Protein AF-A0A821AAL9-F1 (afdb_monomer_lite)

Radius of gyration: 59.86 Å; chains: 1; bounding box: 122×67×213 Å

Foldseek 3Di:
DVPDFVVNLVVVLVVLCVVLVVVLVVLVVVLVVVVVVLVVVVVVCVVVLVVVLVVCVVDPPDDPVVSVVVSVVVVVVVVVVSVVVVVVSVVVSVVSVVVSVVVSVVVVVVSVVVLVVVLVVVVVVLLVVLVVVVVVLVVVLVVVLVVLLVVVLVVLLVLVVVLLVLLVVLLVCAPPNLALVNLVVSLVVSVVSLVVLVVSLVVSLVVLVVSLVVSLVVSVVVVVVSVVVCVVSPSDDPVVVVVCCVPRPVVVSVVSSCCSCVVRSVLSVVLSVVLSVVSNVLSVLVSLQRNVVNVLSVVLVVVLVVLVVVLVVVLVVLVVVLVVVLVVLVVVLVVLVVCLVVDDDPVSNVVSVVVSVVSVVVNVVSVVVSVVVNVVSLVCSLVSLLVSLVVSVVVLCVSQVKDFADPPDPDDDDDDPDRIDHDLVVNVVSSVVSVVVVPPPPPPDPDDDDDDDDDDDDDDDDDDDDDDDDDDDDDDDDDPPPPPPDDDDDPPPVPPDPPNQPPRPSSVSSDDPPCSSVVSSVSSSRVNVVVSVVVSVVSSVVSVVSD

Secondary structure (DSSP, 8-state):
-TT--HHHHHHHHHHHHHHHHHHHHHHHHHHHHHHHHHHHHHHHHHHHHHHHHHHHHHH-SS-HHHHHHHHHHHHHHHHHHHHHHHHHHHHHHHHHHHHHHHHHHHHHHHHHHHHHHHHHHHHHHHHHHHHHHHHHHHHHHHHHHHHHHHHHHHHHHHHHHHHHHHHHGGGG--TTT--HHHHHHHHHHHHHHHHHHHHHHHHHHHHHHHHHHHHHHHHHHHHHHHHHHHHHTTSS-HHHHHHHHHHHTHHHHHHHHHHHIIIIIIHHHHHHHHHHHHHHHHHHHHHHHHHHHHHHHHHHHHHHHHHHHHHHHHHHHHHHHHHHHHHHHHHHHHHHHHHHHT-SSHHHHHHHHHHHHHHHHHHHHHHHHHHHHHHHHHHHHHHHHHHHHHHHHHHHHHHTTEEEPPTT--------S-SEEE-HHHHHHHHHHHHHHHT----S---S-------------------------------------S-SSSS--S---S-TTTTSTTGGGG---TTHHHHHHHHHHHHHHHHHHHHHHHHHHHHHTT-

Structure (mmCIF, N/CA/C/O backbone):
data_AF-A0A821AAL9-F1
#
_entry.id   AF-A0A821AAL9-F1
#
loop_
_atom_site.group_PDB
_atom_site.id
_atom_site.type_symbol
_atom_site.label_atom_id
_atom_site.label_alt_id
_atom_site.label_comp_id
_atom_site.label_asym_id
_atom_site.label_entity_id
_atom_site.label_seq_id
_atom_site.pdbx_PDB_ins_code
_atom_site.Cartn_x
_atom_site.Cartn_y
_atom_site.Cartn_z
_atom_site.occupancy
_atom_site.B_iso_or_equiv
_atom_site.auth_seq_id
_atom_site.auth_comp_id
_atom_site.auth_asym_id
_atom_site.auth_atom_id
_atom_site.pdbx_PDB_model_num
ATOM 1 N N . ILE A 1 1 ? 17.901 -11.020 -43.327 1.00 50.19 1 ILE A N 1
ATOM 2 C CA . ILE A 1 1 ? 18.062 -9.810 -42.476 1.00 50.19 1 ILE A CA 1
ATOM 3 C C . ILE A 1 1 ? 18.862 -10.138 -41.216 1.00 50.19 1 ILE A C 1
ATOM 5 O O . ILE A 1 1 ? 19.851 -9.465 -40.975 1.00 50.19 1 ILE A O 1
ATOM 9 N N . THR A 1 2 ? 18.520 -11.200 -40.477 1.00 44.53 2 THR A N 1
ATOM 10 C CA . THR A 1 2 ? 19.221 -11.628 -39.246 1.00 44.53 2 THR A CA 1
ATOM 11 C C . THR A 1 2 ? 20.621 -12.228 -39.446 1.00 44.53 2 THR A C 1
ATOM 13 O O . THR A 1 2 ? 21.345 -12.384 -38.472 1.00 44.53 2 THR A O 1
ATOM 16 N N . SER A 1 3 ? 21.013 -12.563 -40.680 1.00 54.34 3 SER A N 1
ATOM 17 C CA . SER A 1 3 ? 22.351 -13.073 -41.023 1.00 54.34 3 SER A CA 1
ATOM 18 C C . SER A 1 3 ? 23.324 -12.003 -41.530 1.00 54.34 3 SER A C 1
ATOM 20 O O . SER A 1 3 ? 24.510 -12.291 -41.680 1.00 54.34 3 SER A O 1
ATOM 22 N N . LEU A 1 4 ? 22.842 -10.788 -41.828 1.00 61.31 4 LEU A N 1
ATOM 23 C CA . LEU A 1 4 ? 23.730 -9.677 -42.166 1.00 61.31 4 LEU A CA 1
ATOM 24 C C . LEU A 1 4 ? 24.331 -9.125 -40.875 1.00 61.31 4 LEU A C 1
ATOM 26 O O . LEU A 1 4 ? 23.632 -8.945 -39.884 1.00 61.31 4 LEU A O 1
ATOM 30 N N . THR A 1 5 ? 25.628 -8.850 -40.908 1.00 69.19 5 THR A N 1
ATOM 31 C CA . THR A 1 5 ? 26.376 -8.179 -39.835 1.00 69.19 5 THR A CA 1
ATOM 32 C C . THR A 1 5 ? 26.999 -6.910 -40.395 1.00 69.19 5 THR A C 1
ATOM 34 O O . THR A 1 5 ? 27.116 -6.773 -41.615 1.00 69.19 5 THR A O 1
ATOM 37 N N . ILE A 1 6 ? 27.461 -5.986 -39.554 1.00 73.56 6 ILE A N 1
ATOM 38 C CA . ILE A 1 6 ? 28.155 -4.796 -40.071 1.00 73.56 6 ILE A CA 1
ATOM 39 C C . ILE A 1 6 ? 29.382 -5.166 -40.925 1.00 73.56 6 ILE A C 1
ATOM 41 O O . ILE A 1 6 ? 29.625 -4.545 -41.953 1.00 73.56 6 ILE A O 1
ATOM 45 N N . LYS A 1 7 ? 30.036 -6.293 -40.609 1.00 76.38 7 LYS A N 1
ATOM 46 C CA . LYS A 1 7 ? 31.122 -6.887 -41.406 1.00 76.38 7 LYS A CA 1
ATOM 47 C C . LYS A 1 7 ? 30.713 -7.240 -42.837 1.00 76.38 7 LYS A C 1
ATOM 49 O O . LYS A 1 7 ? 31.542 -7.213 -43.738 1.00 76.38 7 LYS A O 1
ATOM 54 N N . SER A 1 8 ? 29.440 -7.568 -43.072 1.00 78.94 8 SER A N 1
ATOM 55 C CA . SER A 1 8 ? 28.931 -7.804 -44.429 1.00 78.94 8 SER A CA 1
ATOM 56 C C . SER A 1 8 ? 28.832 -6.513 -45.247 1.00 78.94 8 SER A C 1
ATOM 58 O O . SER A 1 8 ? 29.090 -6.542 -46.448 1.00 78.94 8 SER A O 1
ATOM 60 N N . PHE A 1 9 ? 28.549 -5.377 -44.599 1.00 80.62 9 PHE A N 1
ATOM 61 C CA . PHE A 1 9 ? 28.600 -4.062 -45.240 1.00 80.62 9 PHE A CA 1
ATOM 62 C C . PHE A 1 9 ? 30.043 -3.608 -45.457 1.00 80.62 9 PHE A C 1
ATOM 64 O O . PHE A 1 9 ? 30.357 -3.157 -46.549 1.00 80.62 9 PHE A O 1
ATOM 71 N N . GLU A 1 10 ? 30.940 -3.803 -44.485 1.00 81.12 10 GLU A N 1
ATOM 72 C CA . GLU A 1 10 ? 32.380 -3.541 -44.656 1.00 81.12 10 GLU A CA 1
ATOM 73 C C . GLU A 1 10 ? 32.969 -4.350 -45.818 1.00 81.12 10 GLU A C 1
ATOM 75 O O . GLU A 1 10 ? 33.710 -3.824 -46.645 1.00 81.12 10 GLU A O 1
ATOM 80 N N . TYR A 1 11 ? 32.587 -5.624 -45.938 1.00 85.31 11 TYR A N 1
ATOM 81 C CA . TYR A 1 11 ? 32.958 -6.448 -47.082 1.00 85.31 11 TYR A CA 1
ATOM 82 C C . TYR A 1 11 ? 32.397 -5.889 -48.396 1.00 85.31 11 TYR A C 1
ATOM 84 O O . TYR A 1 11 ? 33.129 -5.817 -49.378 1.00 85.31 11 TYR A O 1
ATOM 92 N N . ALA A 1 12 ? 31.135 -5.450 -48.422 1.00 82.88 12 ALA A N 1
ATOM 93 C CA . ALA A 1 12 ? 30.536 -4.833 -49.605 1.00 82.88 12 ALA A CA 1
ATOM 94 C C . ALA A 1 12 ? 31.221 -3.510 -49.997 1.00 82.88 12 ALA A C 1
ATOM 96 O O . ALA A 1 12 ? 31.425 -3.278 -51.186 1.00 82.88 12 ALA A O 1
ATOM 97 N N . PHE A 1 13 ? 31.629 -2.683 -49.027 1.00 84.31 13 PHE A N 1
ATOM 98 C CA . PHE A 1 13 ? 32.439 -1.484 -49.269 1.00 84.31 13 PHE A CA 1
ATOM 99 C C . PHE A 1 13 ? 33.790 -1.845 -49.891 1.00 84.31 13 PHE A C 1
ATOM 101 O O . PHE A 1 13 ? 34.136 -1.311 -50.939 1.00 84.31 13 PHE A O 1
ATOM 108 N N . ASN A 1 14 ? 34.499 -2.826 -49.327 1.00 85.06 14 ASN A N 1
ATOM 109 C CA . ASN A 1 14 ? 35.778 -3.283 -49.875 1.00 85.06 14 ASN A CA 1
ATOM 110 C C . ASN A 1 14 ? 35.637 -3.853 -51.298 1.00 85.06 14 ASN A C 1
ATOM 112 O O . ASN A 1 14 ? 36.495 -3.621 -52.146 1.00 85.06 14 ASN A O 1
ATOM 116 N N . GLN A 1 15 ? 34.555 -4.584 -51.580 1.00 85.94 15 GLN A N 1
ATOM 117 C CA . GLN A 1 15 ? 34.260 -5.095 -52.923 1.00 85.94 15 GLN A CA 1
ATOM 118 C C . GLN A 1 15 ? 33.932 -3.971 -53.909 1.00 85.94 15 GLN A C 1
ATOM 120 O O . GLN A 1 15 ? 34.361 -4.011 -55.061 1.00 85.94 15 GLN A O 1
ATOM 125 N N . LEU A 1 16 ? 33.193 -2.952 -53.464 1.00 85.12 16 LEU A N 1
ATOM 126 C CA . LEU A 1 16 ? 32.890 -1.780 -54.276 1.00 85.12 16 LEU A CA 1
ATOM 127 C C . LEU A 1 16 ? 34.172 -1.011 -54.626 1.00 85.12 16 LEU A C 1
ATOM 129 O O . LEU A 1 16 ? 34.374 -0.672 -55.790 1.00 85.12 16 LEU A O 1
ATOM 133 N N . ASP A 1 17 ? 35.060 -0.800 -53.656 1.00 83.25 17 ASP A N 1
ATOM 134 C CA . ASP A 1 17 ? 36.345 -0.132 -53.879 1.00 83.25 17 ASP A CA 1
ATOM 135 C C . ASP A 1 17 ? 37.236 -0.933 -54.844 1.00 83.25 17 ASP A C 1
ATOM 137 O O . ASP A 1 17 ? 37.815 -0.363 -55.772 1.00 83.25 17 ASP A O 1
ATOM 141 N N . GLN A 1 18 ? 37.274 -2.264 -54.709 1.00 85.44 18 GLN A N 1
ATOM 142 C CA . GLN A 1 18 ? 37.971 -3.151 -55.651 1.00 85.44 18 GLN A CA 1
ATOM 143 C C . GLN A 1 18 ? 37.381 -3.109 -57.066 1.00 85.44 18 GLN A C 1
ATOM 145 O O . GLN A 1 18 ? 38.123 -3.224 -58.038 1.00 85.44 18 GLN A O 1
ATOM 150 N N . TYR A 1 19 ? 36.066 -2.937 -57.205 1.00 84.12 19 TYR A N 1
ATOM 151 C CA . TYR A 1 19 ? 35.402 -2.843 -58.506 1.00 84.12 19 TYR A CA 1
ATOM 152 C C . TYR A 1 19 ? 35.620 -1.484 -59.189 1.00 84.12 19 TYR A C 1
ATOM 154 O O . TYR A 1 19 ? 35.725 -1.408 -60.414 1.00 84.12 19 TYR A O 1
ATOM 162 N N . LEU A 1 20 ? 35.684 -0.399 -58.413 1.00 82.31 20 LEU A N 1
ATOM 163 C CA . LEU A 1 20 ? 35.779 0.966 -58.938 1.00 82.31 20 LEU A CA 1
ATOM 164 C C . LEU A 1 20 ? 37.230 1.414 -59.179 1.00 82.31 20 LEU A C 1
ATOM 166 O O . LEU A 1 20 ? 37.481 2.162 -60.126 1.00 82.31 20 LEU A O 1
ATOM 170 N N . SER A 1 21 ? 38.192 0.913 -58.396 1.00 83.94 21 SER A N 1
ATOM 171 C CA . SER A 1 21 ? 39.615 1.262 -58.515 1.00 83.94 21 SER A CA 1
ATOM 172 C C . SER A 1 21 ? 40.219 1.010 -59.913 1.00 83.94 21 SER A C 1
ATOM 174 O O . SER A 1 21 ? 40.842 1.935 -60.439 1.00 83.94 21 SER A O 1
ATOM 176 N N . PRO A 1 22 ? 39.989 -0.137 -60.589 1.00 87.31 22 PRO A N 1
ATOM 177 C CA . PRO A 1 22 ? 40.561 -0.399 -61.912 1.00 87.31 22 PRO A CA 1
ATOM 178 C C . PRO A 1 22 ? 40.129 0.608 -62.978 1.00 87.31 22 PRO A C 1
ATOM 180 O O . PRO A 1 22 ? 40.895 0.930 -63.881 1.00 87.31 22 PRO A O 1
ATOM 183 N N . ARG A 1 23 ? 38.903 1.131 -62.889 1.00 86.12 23 ARG A N 1
ATOM 184 C CA . ARG A 1 23 ? 38.386 2.084 -63.875 1.00 86.12 23 ARG A CA 1
ATOM 185 C C . ARG A 1 23 ? 39.010 3.467 -63.718 1.00 86.12 23 ARG A C 1
ATOM 187 O O . ARG A 1 23 ? 39.248 4.127 -64.723 1.00 86.12 23 ARG A O 1
ATOM 194 N N . LEU A 1 24 ? 39.292 3.894 -62.487 1.0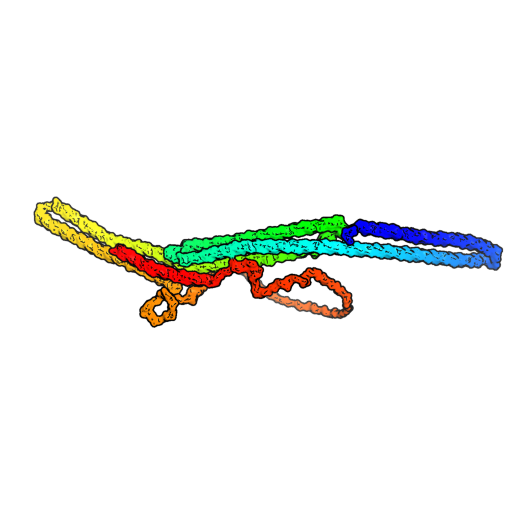0 87.19 24 LEU A N 1
ATOM 195 C CA . LEU A 1 24 ? 40.062 5.117 -62.250 1.00 87.19 24 LEU A CA 1
ATOM 196 C C . LEU A 1 24 ? 41.465 4.997 -62.852 1.00 87.19 24 LEU A C 1
ATOM 198 O O . LEU A 1 24 ? 41.891 5.907 -63.558 1.00 87.19 24 LEU A O 1
ATOM 202 N N . SER A 1 25 ? 42.130 3.855 -62.653 1.00 88.25 25 SER A N 1
ATOM 203 C CA . SER A 1 25 ? 43.429 3.579 -63.276 1.00 88.25 25 SER A CA 1
ATOM 204 C C . SER A 1 25 ? 43.345 3.589 -64.805 1.00 88.25 25 SER A C 1
ATOM 206 O O . SER A 1 25 ? 44.165 4.230 -65.446 1.00 88.25 25 SER A O 1
ATOM 208 N N . GLN A 1 26 ? 42.306 2.991 -65.398 1.00 90.25 26 GLN A N 1
ATOM 209 C CA . GLN A 1 26 ? 42.090 3.032 -66.852 1.00 90.25 26 GLN A CA 1
ATOM 210 C C . GLN A 1 26 ? 41.871 4.451 -67.392 1.00 90.25 26 GLN A C 1
ATOM 212 O O . GLN A 1 26 ? 42.361 4.774 -68.470 1.00 90.25 26 GLN A O 1
ATOM 217 N N . ILE A 1 27 ? 41.137 5.305 -66.668 1.00 89.75 27 ILE A N 1
ATOM 218 C CA . ILE A 1 27 ? 40.953 6.712 -67.057 1.00 89.75 27 ILE A CA 1
ATOM 219 C C . ILE A 1 27 ? 42.302 7.437 -67.030 1.00 89.75 27 ILE A C 1
ATOM 221 O O . ILE A 1 27 ? 42.622 8.141 -67.981 1.00 89.75 27 ILE A O 1
ATOM 225 N N . GLN A 1 28 ? 43.108 7.227 -65.986 1.00 90.31 28 GLN A N 1
ATOM 226 C CA . GLN A 1 28 ? 44.441 7.824 -65.871 1.00 90.31 28 GLN A CA 1
ATOM 227 C C . GLN A 1 28 ? 45.388 7.346 -66.978 1.00 90.31 28 GLN A C 1
ATOM 229 O O . GLN A 1 28 ? 46.036 8.168 -67.618 1.00 90.31 28 GLN A O 1
ATOM 234 N N . GLU A 1 29 ? 45.427 6.041 -67.255 1.00 93.25 29 GLU A N 1
ATOM 235 C CA . GLU A 1 29 ? 46.221 5.463 -68.347 1.00 93.25 29 GLU A CA 1
ATOM 236 C C . GLU A 1 29 ? 45.804 6.025 -69.712 1.00 93.25 29 GLU A C 1
ATOM 238 O O . GLU A 1 29 ? 46.652 6.370 -70.535 1.00 93.25 29 GLU A O 1
ATOM 243 N N . TYR A 1 30 ? 44.498 6.164 -69.951 1.00 92.38 30 TYR A N 1
ATOM 244 C CA . TYR A 1 30 ? 43.975 6.731 -71.190 1.00 92.38 30 TYR A CA 1
ATOM 245 C C . TYR A 1 30 ? 44.331 8.216 -71.347 1.00 92.38 30 TYR A C 1
ATOM 247 O O . TYR A 1 30 ? 44.759 8.631 -72.425 1.00 92.38 30 TYR A O 1
ATOM 255 N N . CYS A 1 31 ? 44.208 9.014 -70.282 1.00 91.88 31 CYS A N 1
ATOM 256 C CA . CYS A 1 31 ? 44.614 10.421 -70.285 1.00 91.88 31 CYS A CA 1
ATOM 257 C C . CYS A 1 31 ? 46.122 10.574 -70.531 1.00 91.88 31 CYS A C 1
ATOM 259 O O . CYS A 1 31 ? 46.518 11.385 -71.368 1.00 91.88 31 CYS A O 1
ATOM 261 N N . GLN A 1 32 ? 46.948 9.739 -69.892 1.00 92.25 32 GLN A N 1
ATOM 262 C CA . GLN A 1 32 ? 48.394 9.725 -70.116 1.00 92.25 32 GLN A CA 1
ATOM 263 C C . GLN A 1 32 ? 48.733 9.376 -71.569 1.00 92.25 32 GLN A C 1
ATOM 265 O O . GLN A 1 32 ? 49.533 10.060 -72.200 1.00 92.25 32 GLN A O 1
ATOM 270 N N . SER A 1 33 ? 48.068 8.368 -72.142 1.00 94.06 33 SER A N 1
ATOM 271 C CA . SER A 1 33 ? 48.270 7.992 -73.543 1.00 94.06 33 SER A CA 1
ATOM 272 C C . SER A 1 33 ? 47.914 9.122 -74.516 1.00 94.06 33 SER A C 1
ATOM 274 O O . SER A 1 33 ? 48.565 9.244 -75.552 1.00 94.06 33 SER A O 1
ATOM 276 N N . ILE A 1 34 ? 46.896 9.938 -74.221 1.00 92.88 34 ILE A N 1
ATOM 277 C CA . ILE A 1 34 ? 46.550 11.112 -75.038 1.00 92.88 34 ILE A CA 1
ATOM 278 C C . ILE A 1 34 ? 47.642 12.179 -74.941 1.00 92.88 34 ILE A C 1
ATOM 280 O O . ILE A 1 34 ? 48.007 12.770 -75.960 1.00 92.88 34 ILE A O 1
ATOM 284 N N . GLU A 1 35 ? 48.173 12.425 -73.743 1.00 91.75 35 GLU A N 1
ATOM 285 C CA . GLU A 1 35 ? 49.258 13.388 -73.561 1.00 91.75 35 GLU A CA 1
ATOM 286 C C . GLU A 1 35 ? 50.525 12.952 -74.305 1.00 91.75 35 GLU A C 1
ATOM 288 O O . GLU A 1 35 ? 51.111 13.756 -75.032 1.00 91.75 35 GLU A O 1
ATOM 293 N N . ASP A 1 36 ? 50.890 11.673 -74.221 1.00 93.19 36 ASP A N 1
ATOM 294 C CA . ASP A 1 36 ? 52.044 11.112 -74.928 1.00 93.19 36 ASP A CA 1
ATOM 295 C C . ASP A 1 36 ? 51.897 11.244 -76.457 1.00 93.19 36 ASP A C 1
ATOM 297 O O . ASP A 1 36 ? 52.844 11.626 -77.151 1.00 93.19 36 ASP A O 1
ATOM 301 N N . LEU A 1 37 ? 50.693 11.003 -76.993 1.00 93.19 37 LEU A N 1
ATOM 302 C CA . LEU A 1 37 ? 50.393 11.183 -78.419 1.00 93.19 37 LEU A CA 1
ATOM 303 C C . LEU A 1 37 ? 50.486 12.651 -78.856 1.00 93.19 37 LEU A C 1
ATOM 305 O O . LEU A 1 37 ? 51.001 12.944 -79.940 1.00 93.19 37 LEU A O 1
ATOM 309 N N . GLU A 1 38 ? 50.009 13.589 -78.034 1.00 92.94 38 GLU A N 1
ATOM 310 C CA . GLU A 1 38 ? 50.123 15.017 -78.343 1.00 92.94 38 GLU A CA 1
ATOM 311 C C . GLU A 1 38 ? 51.585 15.480 -78.260 1.00 92.94 38 GLU A C 1
ATOM 313 O O . GLU A 1 38 ? 52.024 16.258 -79.106 1.00 92.94 38 GLU A O 1
ATOM 318 N N . LEU A 1 39 ? 52.382 14.950 -77.327 1.00 93.00 39 LEU A N 1
ATOM 319 C CA . LEU A 1 39 ? 53.827 15.190 -77.275 1.00 93.00 39 LEU A CA 1
ATOM 320 C C . LEU A 1 39 ? 54.532 14.680 -78.539 1.00 93.00 39 LEU A C 1
ATOM 322 O O . LEU A 1 39 ? 55.309 15.421 -79.148 1.00 93.00 39 LEU A O 1
ATOM 326 N N . GLU A 1 40 ? 54.231 13.460 -78.990 1.00 94.31 40 GLU A N 1
ATOM 327 C CA . GLU A 1 40 ? 54.779 12.911 -80.237 1.00 94.31 40 GLU A CA 1
ATOM 328 C C . GLU A 1 40 ? 54.406 13.788 -81.444 1.00 94.31 40 GLU A C 1
ATOM 330 O O . GLU A 1 40 ? 55.244 14.096 -82.300 1.00 94.31 40 GLU A O 1
ATOM 335 N N . ARG A 1 41 ? 53.154 14.250 -81.498 1.00 93.44 41 ARG A N 1
ATOM 336 C CA . ARG A 1 41 ? 52.676 15.165 -82.536 1.00 93.44 41 ARG A CA 1
ATOM 337 C C . ARG A 1 41 ? 53.412 16.504 -82.500 1.00 93.44 41 ARG A C 1
ATOM 339 O O . ARG A 1 41 ? 53.813 16.983 -83.560 1.00 93.44 41 ARG A O 1
ATOM 346 N N . ILE A 1 42 ? 53.636 17.088 -81.321 1.00 93.12 42 ILE A N 1
ATOM 347 C CA . ILE A 1 42 ? 54.408 18.330 -81.149 1.00 93.12 42 ILE A CA 1
ATOM 348 C C . ILE A 1 42 ? 55.825 18.161 -81.703 1.00 93.12 42 ILE A C 1
ATOM 350 O O . ILE A 1 42 ? 56.314 19.048 -82.405 1.00 93.12 42 ILE A O 1
ATOM 354 N N . HIS A 1 43 ? 56.478 17.027 -81.434 1.00 93.25 43 HIS A N 1
ATOM 355 C CA . HIS A 1 43 ? 57.803 16.728 -81.977 1.00 93.25 43 HIS A CA 1
ATOM 356 C C . HIS A 1 43 ? 57.793 16.651 -83.508 1.00 93.25 43 HIS A C 1
ATOM 358 O O . HIS A 1 43 ? 58.579 17.342 -84.155 1.00 93.25 43 HIS A O 1
ATOM 364 N N . LYS A 1 44 ? 56.849 15.909 -84.101 1.00 93.62 44 LYS A N 1
ATOM 365 C CA . LYS A 1 44 ? 56.716 15.810 -85.566 1.00 93.62 44 LYS A CA 1
ATOM 366 C C . LYS A 1 44 ? 56.436 17.163 -86.222 1.00 93.62 44 LYS A C 1
ATOM 368 O O . LYS A 1 44 ? 57.047 17.485 -87.238 1.00 93.62 44 LYS A O 1
ATOM 373 N N . ILE A 1 45 ? 55.535 17.963 -85.645 1.00 92.50 45 ILE A N 1
ATOM 374 C CA . ILE A 1 45 ? 55.228 19.314 -86.138 1.00 92.50 45 ILE A CA 1
ATOM 375 C C . ILE A 1 45 ? 56.475 20.192 -86.061 1.00 92.50 45 ILE A C 1
ATOM 377 O O . ILE A 1 45 ? 56.784 20.876 -87.031 1.00 92.50 45 ILE A O 1
ATOM 381 N N . ARG A 1 46 ? 57.219 20.147 -84.951 1.00 92.25 46 ARG A N 1
ATOM 382 C CA . ARG A 1 46 ? 58.459 20.913 -84.774 1.00 92.25 46 ARG A CA 1
ATOM 383 C C . ARG A 1 46 ? 59.503 20.563 -85.831 1.00 92.25 46 ARG A C 1
ATOM 385 O O . ARG A 1 46 ? 60.086 21.471 -86.420 1.00 92.25 46 ARG A O 1
ATOM 392 N N . ASP A 1 47 ? 59.725 19.276 -86.080 1.00 93.12 47 ASP A N 1
ATOM 393 C CA . ASP A 1 47 ? 60.725 18.813 -87.045 1.00 93.12 47 ASP A CA 1
ATOM 394 C C . ASP A 1 47 ? 60.341 19.191 -88.481 1.00 93.12 47 ASP A C 1
ATOM 396 O O . ASP A 1 47 ? 61.173 19.707 -89.232 1.00 93.12 47 ASP A O 1
ATOM 400 N N . LEU A 1 48 ? 59.065 19.017 -88.849 1.00 92.81 48 LEU A N 1
ATOM 401 C CA . LEU A 1 48 ? 58.539 19.451 -90.147 1.00 92.81 48 LEU A CA 1
ATOM 402 C C . LEU A 1 48 ? 58.625 20.968 -90.311 1.00 92.81 48 LEU A C 1
ATOM 404 O O . LEU A 1 48 ? 59.066 21.449 -91.353 1.00 92.81 48 LEU A O 1
ATOM 408 N N . PHE A 1 49 ? 58.237 21.725 -89.285 1.00 92.44 49 PHE A N 1
ATOM 409 C CA . PHE A 1 49 ? 58.290 23.182 -89.308 1.00 92.44 49 PHE A CA 1
ATOM 410 C C . PHE A 1 49 ? 59.727 23.674 -89.492 1.00 92.44 49 PHE A C 1
ATOM 412 O O . PHE A 1 49 ? 59.978 24.535 -90.333 1.00 92.44 49 PHE A O 1
ATOM 419 N N . LYS A 1 50 ? 60.691 23.063 -88.791 1.00 90.94 50 LYS A N 1
ATOM 420 C CA . LYS A 1 50 ? 62.117 23.349 -88.968 1.00 90.94 50 LYS A CA 1
ATOM 421 C C . LYS A 1 50 ? 62.574 23.059 -90.400 1.00 90.94 50 LYS A C 1
ATOM 423 O O . LYS A 1 50 ? 63.141 23.944 -91.036 1.00 90.94 50 LYS A O 1
ATOM 428 N N . TYR A 1 51 ? 62.268 21.876 -90.931 1.00 92.06 51 TYR A N 1
ATOM 429 C CA . TYR A 1 51 ? 62.621 21.493 -92.301 1.00 92.06 51 TYR A CA 1
ATOM 430 C C . TYR A 1 51 ? 62.075 22.476 -93.349 1.00 92.06 51 TYR A C 1
ATOM 432 O O . TYR A 1 51 ? 62.824 22.970 -94.195 1.00 92.06 51 TYR A O 1
ATOM 440 N N . TYR A 1 52 ? 60.783 22.808 -93.277 1.00 89.19 52 TYR A N 1
ATOM 441 C CA . TYR A 1 52 ? 60.167 23.740 -94.221 1.00 89.19 52 TYR A CA 1
ATOM 442 C C . TYR A 1 52 ? 60.649 25.176 -94.026 1.00 89.19 52 TYR A C 1
ATOM 444 O O . TYR A 1 52 ? 60.839 25.868 -95.022 1.00 89.19 52 TYR A O 1
ATOM 452 N N . SER A 1 53 ? 60.912 25.616 -92.791 1.00 88.25 53 SER A N 1
ATOM 453 C CA . SER A 1 53 ? 61.500 26.936 -92.540 1.00 88.25 53 SER A CA 1
ATOM 454 C C . SER A 1 53 ? 62.865 27.074 -93.219 1.00 88.25 53 SER A C 1
ATOM 456 O O . SER A 1 53 ? 63.083 28.030 -93.958 1.00 88.25 53 SER A O 1
ATOM 458 N N . GLU A 1 54 ? 63.746 26.075 -93.077 1.00 88.38 54 GLU A N 1
ATOM 459 C CA . GLU A 1 54 ? 65.057 26.051 -93.732 1.00 88.38 54 GLU A CA 1
ATOM 460 C C . GLU A 1 54 ? 64.930 26.030 -95.260 1.00 88.38 54 GLU A C 1
ATOM 462 O O . GLU A 1 54 ? 65.718 26.673 -95.957 1.00 88.38 54 GLU A O 1
ATOM 467 N N . HIS A 1 55 ? 63.943 25.307 -95.797 1.00 86.25 55 HIS A N 1
ATOM 468 C CA . HIS A 1 55 ? 63.726 25.255 -97.237 1.00 86.25 55 HIS A CA 1
ATOM 469 C C . HIS A 1 55 ? 63.196 26.584 -97.788 1.00 86.25 55 HIS A C 1
ATOM 471 O O . HIS A 1 55 ? 63.718 27.062 -98.794 1.00 86.25 55 HIS A O 1
ATOM 477 N N . LEU A 1 56 ? 62.242 27.213 -97.096 1.00 85.81 56 LEU A N 1
ATOM 478 C CA . LEU A 1 56 ? 61.689 28.520 -97.446 1.00 85.81 56 LEU A CA 1
ATOM 479 C C . LEU A 1 56 ? 62.765 29.607 -97.416 1.00 85.81 56 LEU A C 1
ATOM 481 O O . LEU A 1 56 ? 62.843 30.374 -98.371 1.00 85.81 56 LEU A O 1
ATOM 485 N N . TYR A 1 57 ? 63.655 29.614 -96.415 1.00 85.44 57 TYR A N 1
ATOM 486 C CA . TYR A 1 57 ? 64.826 30.508 -96.379 1.00 85.44 57 TYR A CA 1
ATOM 487 C C . TYR A 1 57 ? 65.765 30.355 -97.585 1.00 85.44 57 TYR A C 1
ATOM 489 O O . TYR A 1 57 ? 66.473 31.292 -97.937 1.00 85.44 57 TYR A O 1
ATOM 497 N N . ARG A 1 58 ? 65.774 29.198 -98.258 1.00 84.19 58 ARG A N 1
ATOM 498 C CA . ARG A 1 58 ? 66.596 28.970 -99.462 1.00 84.19 58 ARG A CA 1
ATOM 499 C C . ARG A 1 58 ? 65.891 29.332 -100.765 1.00 84.19 58 ARG A C 1
ATOM 501 O O . ARG A 1 58 ? 66.570 29.569 -101.760 1.00 84.19 58 ARG A O 1
ATOM 508 N N . THR A 1 59 ? 64.561 29.309 -100.794 1.00 80.62 59 THR A N 1
ATOM 509 C CA . THR A 1 59 ? 63.775 29.422 -102.033 1.00 80.62 59 THR A CA 1
ATOM 510 C C . THR A 1 59 ? 62.867 30.648 -102.081 1.00 80.62 59 THR A C 1
ATOM 512 O O . THR A 1 59 ? 62.148 30.815 -103.064 1.00 80.62 59 THR A O 1
ATOM 515 N N . HIS A 1 60 ? 62.839 31.494 -101.047 1.00 77.31 60 HIS A N 1
ATOM 516 C CA . HIS A 1 60 ? 61.912 32.624 -101.010 1.00 77.31 60 HIS A CA 1
ATOM 517 C C . HIS A 1 60 ? 62.304 33.765 -101.956 1.00 77.31 60 HIS A C 1
ATOM 519 O O . HIS A 1 60 ? 63.471 34.098 -102.141 1.00 77.31 60 HIS A O 1
ATOM 525 N N . HIS A 1 61 ? 61.280 34.430 -102.493 1.00 75.81 61 HIS A N 1
ATOM 526 C CA . HIS A 1 61 ? 61.403 35.692 -103.233 1.00 75.81 61 HIS A CA 1
ATOM 527 C C . HIS A 1 61 ? 61.163 36.934 -102.351 1.00 75.81 61 HIS A C 1
ATOM 529 O O . HIS A 1 61 ? 61.247 38.059 -102.839 1.00 75.81 61 HIS A O 1
ATOM 535 N N . LEU A 1 62 ? 60.830 36.727 -101.071 1.00 77.88 62 LEU A N 1
ATOM 536 C CA . LEU A 1 62 ? 60.582 37.767 -100.065 1.00 77.88 62 LEU A CA 1
ATOM 537 C C . LEU A 1 62 ? 61.892 38.223 -99.400 1.00 77.88 62 LEU A C 1
ATOM 539 O O . LEU A 1 62 ? 62.928 37.582 -99.559 1.00 77.88 62 LEU A O 1
ATOM 543 N N . SER A 1 63 ? 61.850 39.329 -98.653 1.00 81.62 63 SER A N 1
ATOM 544 C CA . SER A 1 63 ? 62.948 39.727 -97.761 1.00 81.62 63 SER A CA 1
ATOM 545 C C . SER A 1 63 ? 63.018 38.782 -96.559 1.00 81.62 63 SER A C 1
ATOM 547 O O . SER A 1 63 ? 61.976 38.367 -96.053 1.00 81.62 63 SER A O 1
ATOM 549 N N . ASP A 1 64 ? 64.217 38.499 -96.042 1.00 82.19 64 ASP A N 1
ATOM 550 C CA . ASP A 1 64 ? 64.430 37.643 -94.861 1.00 82.19 64 ASP A CA 1
ATOM 551 C C . ASP A 1 64 ? 63.551 38.054 -93.668 1.00 82.19 64 ASP A C 1
ATOM 553 O O . ASP A 1 64 ? 63.059 37.204 -92.924 1.00 82.19 64 ASP A O 1
ATOM 557 N N . LYS A 1 65 ? 63.313 39.365 -93.510 1.00 83.88 65 LYS A N 1
ATOM 558 C CA . LYS A 1 65 ? 62.450 39.926 -92.462 1.00 83.88 65 LYS A CA 1
ATOM 559 C C . LYS A 1 65 ? 60.981 39.527 -92.639 1.00 83.88 65 LYS A C 1
ATOM 561 O O . LYS A 1 65 ? 60.322 39.205 -91.654 1.00 83.88 65 LYS A O 1
ATOM 566 N N . ASP A 1 66 ? 60.482 39.540 -93.871 1.00 85.25 66 ASP A N 1
ATOM 567 C CA . ASP A 1 66 ? 59.084 39.221 -94.175 1.00 85.25 66 ASP A CA 1
ATOM 568 C C . ASP A 1 66 ? 58.852 37.703 -94.124 1.00 85.25 66 ASP A C 1
ATOM 570 O O . ASP A 1 66 ? 57.843 37.247 -93.589 1.00 85.25 66 ASP A O 1
ATOM 574 N N . THR A 1 67 ? 59.828 36.904 -94.578 1.00 84.75 67 THR A N 1
ATOM 575 C CA . THR A 1 67 ? 59.821 35.441 -94.411 1.00 84.75 67 THR A CA 1
ATOM 576 C C . THR A 1 67 ? 59.826 35.050 -92.930 1.00 84.75 67 THR A C 1
ATOM 578 O O . THR A 1 67 ? 59.057 34.182 -92.521 1.00 84.75 67 THR A O 1
ATOM 581 N N . ALA A 1 68 ? 60.661 35.698 -92.107 1.00 85.56 68 ALA A N 1
ATOM 582 C CA . ALA A 1 68 ? 60.698 35.456 -90.665 1.00 85.56 68 ALA A CA 1
ATOM 583 C C . ALA A 1 68 ? 59.366 35.805 -89.985 1.00 85.56 68 ALA A C 1
ATOM 585 O O . ALA A 1 68 ? 58.903 35.037 -89.145 1.00 85.56 68 ALA A O 1
ATOM 586 N N . TYR A 1 69 ? 58.728 36.912 -90.380 1.00 89.88 69 TYR A N 1
ATOM 587 C CA . TYR A 1 69 ? 57.426 37.319 -89.849 1.00 89.88 69 TYR A CA 1
ATOM 588 C C . TYR A 1 69 ? 56.318 36.301 -90.160 1.00 89.88 69 TYR A C 1
ATOM 590 O O . TYR A 1 69 ? 55.568 35.919 -89.262 1.00 89.88 69 TYR A O 1
ATOM 598 N N . GLU A 1 70 ? 56.222 35.812 -91.401 1.00 86.81 70 GLU A N 1
ATOM 599 C CA . GLU A 1 70 ? 55.210 34.807 -91.760 1.00 86.81 70 GLU A CA 1
ATOM 600 C C . GLU A 1 70 ? 55.476 33.448 -91.097 1.00 86.81 70 GLU A C 1
ATOM 602 O O . GLU A 1 70 ? 54.536 32.788 -90.654 1.00 86.81 70 GLU A O 1
ATOM 607 N N . LEU A 1 71 ? 56.743 33.042 -90.946 1.00 89.38 71 LEU A N 1
ATOM 608 C CA . LEU A 1 71 ? 57.095 31.848 -90.172 1.00 89.38 71 LEU A CA 1
ATOM 609 C C . LEU A 1 71 ? 56.716 32.005 -88.697 1.00 89.38 71 LEU A C 1
ATOM 611 O O . LEU A 1 71 ? 56.108 31.106 -88.125 1.00 89.38 71 LEU A O 1
ATOM 615 N N . GLU A 1 72 ? 57.016 33.142 -88.077 1.00 90.94 72 GLU A N 1
ATOM 616 C CA . GLU A 1 72 ? 56.631 33.412 -86.691 1.00 90.94 72 GLU A CA 1
ATOM 617 C C . GLU A 1 72 ? 55.106 33.392 -86.517 1.00 90.94 72 GLU A C 1
ATOM 619 O O . GLU A 1 72 ? 54.589 32.772 -85.587 1.00 90.94 72 GLU A O 1
ATOM 624 N N . LYS A 1 73 ? 54.366 33.993 -87.453 1.00 92.31 73 LYS A N 1
ATOM 625 C CA . LYS A 1 73 ? 52.903 33.958 -87.471 1.00 92.31 73 LYS A CA 1
ATOM 626 C C . LYS A 1 73 ? 52.367 32.527 -87.573 1.00 92.31 73 LYS A C 1
ATOM 628 O O . LYS A 1 73 ? 51.526 32.146 -86.763 1.00 92.31 73 LYS A O 1
ATOM 633 N N . GLN A 1 74 ? 52.881 31.718 -88.501 1.00 90.25 74 GLN A N 1
ATOM 634 C CA . GLN A 1 74 ? 52.476 30.316 -88.655 1.00 90.25 74 GLN A CA 1
ATOM 635 C C . GLN A 1 74 ? 52.862 29.454 -87.443 1.00 90.25 74 GLN A C 1
ATOM 637 O O . GLN A 1 74 ? 52.075 28.618 -87.002 1.00 90.25 74 GLN A O 1
ATOM 642 N N . ALA A 1 75 ? 54.036 29.681 -86.846 1.00 90.81 75 ALA A N 1
ATOM 643 C CA . ALA A 1 75 ? 54.440 29.021 -85.606 1.00 90.81 75 ALA A CA 1
ATOM 644 C C . ALA A 1 75 ? 53.484 29.366 -84.455 1.00 90.81 75 ALA A C 1
ATOM 646 O O . ALA A 1 75 ? 53.082 28.483 -83.699 1.00 90.81 75 ALA A O 1
ATOM 647 N N . ASN A 1 76 ? 53.075 30.632 -84.342 1.00 91.19 76 ASN A N 1
ATOM 648 C CA . ASN A 1 76 ? 52.114 31.083 -83.338 1.00 91.19 76 ASN A CA 1
ATOM 649 C C . ASN A 1 76 ? 50.710 30.498 -83.563 1.00 91.19 76 ASN A C 1
ATOM 651 O O . ASN A 1 76 ? 50.070 30.078 -82.597 1.00 91.19 76 ASN A O 1
ATOM 655 N N . GLU A 1 77 ? 50.244 30.407 -84.811 1.00 92.88 77 GLU A N 1
ATOM 656 C CA . GLU A 1 77 ? 48.986 29.730 -85.164 1.00 92.88 77 GLU A CA 1
ATOM 657 C C . GLU A 1 77 ? 49.024 28.240 -84.770 1.00 92.88 77 GLU A C 1
ATOM 659 O O . GLU A 1 77 ? 48.106 27.756 -84.104 1.00 92.88 77 GLU A O 1
ATOM 664 N N . LEU A 1 78 ? 50.113 27.526 -85.079 1.00 91.44 78 LEU A N 1
ATOM 665 C CA . LEU A 1 78 ? 50.298 26.120 -84.691 1.00 91.44 78 LEU A CA 1
ATOM 666 C C . LEU A 1 78 ? 50.391 25.937 -83.170 1.00 91.44 78 LEU A C 1
ATOM 668 O O . LEU A 1 78 ? 49.758 25.037 -82.617 1.00 91.44 78 LEU A O 1
ATOM 672 N N . ASN A 1 79 ? 51.134 26.802 -82.477 1.00 92.50 79 ASN A N 1
ATOM 673 C CA . ASN A 1 79 ? 51.244 26.778 -81.017 1.00 92.50 79 ASN A CA 1
ATOM 674 C C . ASN A 1 79 ? 49.884 27.007 -80.352 1.00 92.50 79 ASN A C 1
ATOM 676 O O . ASN A 1 79 ? 49.557 26.330 -79.379 1.00 92.50 79 ASN A O 1
ATOM 680 N N . THR A 1 80 ? 49.075 27.916 -80.897 1.00 93.69 80 THR A N 1
ATOM 681 C CA . THR A 1 80 ? 47.719 28.184 -80.401 1.00 93.69 80 THR A CA 1
ATOM 682 C C . THR A 1 80 ? 46.837 26.946 -80.554 1.00 93.69 80 THR A C 1
ATOM 684 O O . THR A 1 80 ? 46.199 26.536 -79.589 1.00 93.69 80 THR A O 1
ATOM 687 N N . GLN A 1 81 ? 46.879 26.273 -81.709 1.00 92.56 81 GLN A N 1
ATOM 688 C CA . GLN A 1 81 ? 46.135 25.026 -81.923 1.00 92.56 81 GLN A CA 1
ATOM 689 C C . GLN A 1 81 ? 46.573 23.899 -80.975 1.00 92.56 81 GLN A C 1
ATOM 691 O O . GLN A 1 81 ? 45.730 23.164 -80.467 1.00 92.56 81 GLN A O 1
ATOM 696 N N . ILE A 1 82 ? 47.877 23.750 -80.720 1.00 92.25 82 ILE A N 1
ATOM 697 C CA . ILE A 1 82 ? 48.404 22.759 -79.765 1.00 92.25 82 ILE A CA 1
ATOM 698 C C . ILE A 1 82 ? 47.906 23.063 -78.346 1.00 92.25 82 ILE A C 1
ATOM 700 O O . ILE A 1 82 ? 47.456 22.161 -77.639 1.00 92.25 82 ILE A O 1
ATOM 704 N N . LEU A 1 83 ? 47.957 24.329 -77.923 1.00 92.56 83 LEU A N 1
ATOM 705 C CA . LEU A 1 83 ? 47.460 24.744 -76.610 1.00 92.56 83 LEU A CA 1
ATOM 706 C C . LEU A 1 83 ? 45.951 24.513 -76.473 1.00 92.56 83 LEU A C 1
ATOM 708 O O . LEU A 1 83 ? 45.511 24.008 -75.440 1.00 92.56 83 LEU A O 1
ATOM 712 N N . ASP A 1 84 ? 45.173 24.817 -77.512 1.00 94.38 84 ASP A N 1
ATOM 713 C CA . ASP A 1 84 ? 43.734 24.552 -77.539 1.00 94.38 84 ASP A CA 1
ATOM 714 C C . ASP A 1 84 ? 43.433 23.049 -77.429 1.00 94.38 84 ASP A C 1
ATOM 716 O O . ASP A 1 84 ? 42.567 22.665 -76.641 1.00 94.38 84 ASP A O 1
ATOM 720 N N . ASN A 1 85 ? 44.176 22.185 -78.132 1.00 92.00 85 ASN A N 1
ATOM 721 C CA . ASN A 1 85 ? 44.011 20.730 -78.019 1.00 92.00 85 ASN A CA 1
ATOM 722 C C . ASN A 1 85 ? 44.334 20.235 -76.607 1.00 92.00 85 ASN A C 1
ATOM 724 O O . ASN A 1 85 ? 43.536 19.511 -76.014 1.00 92.00 85 ASN A O 1
ATOM 728 N N . ARG A 1 86 ? 45.463 20.669 -76.029 1.00 92.50 86 ARG A N 1
ATOM 729 C CA . ARG A 1 86 ? 45.835 20.309 -74.651 1.00 92.50 86 ARG A CA 1
ATOM 730 C C . ARG A 1 86 ? 44.797 20.782 -73.638 1.00 92.50 86 ARG A C 1
ATOM 732 O O . ARG A 1 86 ? 44.489 20.041 -72.709 1.00 92.50 86 ARG A O 1
ATOM 739 N N . ARG A 1 87 ? 44.208 21.969 -73.833 1.00 94.38 87 ARG A N 1
ATOM 740 C CA . ARG A 1 87 ? 43.090 22.446 -73.006 1.00 94.38 87 ARG A CA 1
ATOM 741 C C . ARG A 1 87 ? 41.886 21.509 -73.110 1.00 94.38 87 ARG A C 1
ATOM 743 O O . ARG A 1 87 ? 41.342 21.126 -72.081 1.00 94.38 87 ARG A O 1
ATOM 750 N N . VAL A 1 88 ? 41.488 21.111 -74.320 1.00 94.19 88 VAL A N 1
ATOM 751 C CA . VAL A 1 88 ? 40.355 20.190 -74.527 1.00 94.19 88 VAL A CA 1
ATOM 752 C C . VAL A 1 88 ? 40.614 18.824 -73.883 1.00 94.19 88 VAL A C 1
ATOM 754 O O . VAL A 1 88 ? 39.705 18.262 -73.274 1.00 94.19 88 VAL A O 1
ATOM 757 N N . TYR A 1 89 ? 41.839 18.298 -73.961 1.00 93.06 89 TYR A N 1
ATOM 758 C CA . TYR A 1 89 ? 42.200 17.041 -73.300 1.00 93.06 89 TYR A CA 1
ATOM 759 C C . TYR A 1 89 ? 42.147 17.150 -71.774 1.00 93.06 89 TYR A C 1
ATOM 761 O O . TYR A 1 89 ? 41.545 16.292 -71.134 1.00 93.06 89 TYR A O 1
ATOM 769 N N . ALA A 1 90 ? 42.673 18.233 -71.197 1.00 90.38 90 ALA A N 1
ATOM 770 C CA . ALA A 1 90 ? 42.578 18.483 -69.759 1.00 90.38 90 ALA A CA 1
ATOM 771 C C . ALA A 1 90 ? 41.117 18.648 -69.292 1.00 90.38 90 ALA A C 1
ATOM 773 O O . ALA A 1 90 ? 40.726 18.147 -68.239 1.00 90.38 90 ALA A O 1
ATOM 774 N N . GLU A 1 91 ? 40.268 19.308 -70.088 1.00 94.12 91 GLU A N 1
ATOM 775 C CA . GLU A 1 91 ? 38.830 19.396 -69.809 1.00 94.12 91 GLU A CA 1
ATOM 776 C C . GLU A 1 91 ? 38.136 18.030 -69.870 1.00 94.12 91 GLU A C 1
ATOM 778 O O . GLU A 1 91 ? 37.239 17.756 -69.067 1.00 94.12 91 GLU A O 1
ATOM 783 N N . LEU A 1 92 ? 38.516 17.174 -70.823 1.00 92.94 92 LEU A N 1
ATOM 784 C CA . LEU A 1 92 ? 37.999 15.813 -70.932 1.00 92.94 92 LEU A CA 1
ATOM 785 C C . LEU A 1 92 ? 38.411 14.974 -69.719 1.00 92.94 92 LEU A C 1
ATOM 787 O O . LEU A 1 92 ? 37.551 14.334 -69.117 1.00 92.94 92 LEU A O 1
ATOM 791 N N . GLU A 1 93 ? 39.684 15.019 -69.331 1.00 91.81 93 GLU A N 1
ATOM 792 C CA . GLU A 1 93 ? 40.198 14.362 -68.128 1.00 91.81 93 GLU A CA 1
ATOM 793 C C . GLU A 1 93 ? 39.420 14.804 -66.884 1.00 91.81 93 GLU A C 1
ATOM 795 O O . GLU A 1 93 ? 38.881 13.967 -66.156 1.00 91.81 93 GLU A O 1
ATOM 800 N N . ALA A 1 94 ? 39.265 16.116 -66.681 1.00 91.19 94 ALA A N 1
ATOM 801 C CA . ALA A 1 94 ? 38.513 16.659 -65.557 1.00 91.19 94 ALA A CA 1
ATOM 802 C C . ALA A 1 94 ? 37.054 16.170 -65.548 1.00 91.19 94 ALA A C 1
ATOM 804 O O . ALA A 1 94 ? 36.536 15.788 -64.497 1.00 91.19 94 ALA A O 1
ATOM 805 N N . LYS A 1 95 ? 36.387 16.129 -66.710 1.00 93.50 95 LYS A N 1
ATOM 806 C CA . LYS A 1 95 ? 35.009 15.619 -66.837 1.00 93.50 95 LYS A CA 1
ATOM 807 C C . LYS A 1 95 ? 34.914 14.124 -66.537 1.00 93.50 95 LYS A C 1
ATOM 809 O O . LYS A 1 95 ? 33.966 13.708 -65.871 1.00 93.50 95 LYS A O 1
ATOM 814 N N . LEU A 1 96 ? 35.870 13.322 -67.004 1.00 91.56 96 LEU A N 1
ATOM 815 C CA . LEU A 1 96 ? 35.903 11.878 -66.762 1.00 91.56 96 LEU A CA 1
ATOM 816 C C . LEU A 1 96 ? 36.142 11.568 -65.280 1.00 91.56 96 LEU A C 1
ATOM 818 O O . LEU A 1 96 ? 35.388 10.790 -64.694 1.00 91.56 96 LEU A O 1
ATOM 822 N N . LEU A 1 97 ? 37.119 12.227 -64.651 1.00 89.94 97 LEU A N 1
ATOM 823 C CA . LEU A 1 97 ? 37.409 12.068 -63.224 1.00 89.94 97 LEU A CA 1
ATOM 824 C C . LEU A 1 97 ? 36.253 12.558 -62.346 1.00 89.94 97 LEU A C 1
ATOM 826 O O . LEU A 1 97 ? 35.872 11.876 -61.392 1.00 89.94 97 LEU A O 1
ATOM 830 N N . ALA A 1 98 ? 35.645 13.701 -62.679 1.00 90.31 98 ALA A N 1
ATOM 831 C CA . ALA A 1 98 ? 34.480 14.214 -61.960 1.00 90.31 98 ALA A CA 1
ATOM 832 C C . ALA A 1 98 ? 33.278 13.264 -62.080 1.00 90.31 98 ALA A C 1
ATOM 834 O O . ALA A 1 98 ? 32.639 12.949 -61.075 1.00 90.31 98 ALA A O 1
ATOM 835 N N . GLY A 1 99 ? 32.994 12.761 -63.286 1.00 89.94 99 GLY A N 1
ATOM 836 C CA . GLY A 1 99 ? 31.923 11.793 -63.518 1.00 89.94 99 GLY A CA 1
ATOM 837 C C . GLY A 1 99 ? 32.121 10.494 -62.733 1.00 89.94 99 GLY A C 1
ATOM 838 O O . GLY A 1 99 ? 31.177 9.991 -62.120 1.00 89.94 99 GLY A O 1
ATOM 839 N N . GLU A 1 100 ? 33.350 9.980 -62.689 1.00 88.94 100 GLU A N 1
ATOM 840 C CA . GLU A 1 100 ? 33.681 8.772 -61.930 1.00 88.94 100 GLU A CA 1
ATOM 841 C C . GLU A 1 100 ? 33.594 9.002 -60.413 1.00 88.94 100 GLU A C 1
ATOM 843 O O . GLU A 1 100 ? 33.016 8.190 -59.694 1.00 88.94 100 GLU A O 1
ATOM 848 N N . THR A 1 101 ? 34.057 10.155 -59.929 1.00 87.00 101 THR A N 1
ATOM 849 C CA . THR A 1 101 ? 33.965 10.549 -58.513 1.00 87.00 101 THR A CA 1
ATOM 850 C C . THR A 1 101 ? 32.512 10.658 -58.046 1.00 87.00 101 THR A C 1
ATOM 852 O O . THR A 1 101 ? 32.151 10.142 -56.989 1.00 87.00 101 THR A O 1
ATOM 855 N N . VAL A 1 102 ? 31.637 11.284 -58.842 1.00 89.31 102 VAL A N 1
ATOM 856 C CA . VAL A 1 102 ? 30.192 11.350 -58.554 1.00 89.31 102 VAL A CA 1
ATOM 857 C C . VAL A 1 102 ? 29.584 9.949 -58.500 1.00 89.31 102 VAL A C 1
ATOM 859 O O . VAL A 1 102 ? 28.753 9.660 -57.638 1.00 89.31 102 VAL A O 1
ATOM 862 N N . ARG A 1 103 ? 30.015 9.058 -59.395 1.00 87.31 103 ARG A N 1
ATOM 863 C CA . ARG A 1 103 ? 29.547 7.675 -59.435 1.00 87.31 103 ARG A CA 1
ATOM 864 C C . ARG A 1 103 ? 29.956 6.888 -58.187 1.00 87.31 103 ARG A C 1
ATOM 866 O O . ARG A 1 103 ? 29.111 6.200 -57.620 1.00 87.31 103 ARG A O 1
ATOM 873 N N . ILE A 1 104 ? 31.203 7.030 -57.734 1.00 86.50 104 ILE A N 1
ATOM 874 C CA . ILE A 1 104 ? 31.702 6.434 -56.484 1.00 86.50 104 ILE A CA 1
ATOM 875 C C . ILE A 1 104 ? 30.876 6.929 -55.294 1.00 86.50 104 ILE A C 1
ATOM 877 O O . ILE A 1 104 ? 30.314 6.115 -54.560 1.00 86.50 104 ILE A O 1
ATOM 881 N N . HIS A 1 105 ? 30.717 8.249 -55.152 1.00 86.12 105 HIS A N 1
ATOM 882 C CA . HIS A 1 105 ? 29.922 8.829 -54.068 1.00 86.12 105 HIS A CA 1
ATOM 883 C C . HIS A 1 105 ? 28.472 8.345 -54.082 1.00 86.12 105 HIS A C 1
ATOM 885 O O . HIS A 1 105 ? 27.908 8.080 -53.024 1.00 86.12 105 HIS A O 1
ATOM 891 N N . ARG A 1 106 ? 27.864 8.185 -55.264 1.00 89.12 106 ARG A N 1
ATOM 892 C CA . ARG A 1 106 ? 26.506 7.648 -55.384 1.00 89.12 106 ARG A CA 1
ATOM 893 C C . ARG A 1 106 ? 26.411 6.224 -54.840 1.00 89.12 106 ARG A C 1
ATOM 895 O O . ARG A 1 106 ? 25.526 5.958 -54.033 1.00 89.12 106 ARG A O 1
ATOM 902 N N . TYR A 1 107 ? 27.304 5.324 -55.248 1.00 87.06 107 TYR A N 1
ATOM 903 C CA . TYR A 1 107 ? 27.277 3.941 -54.763 1.00 87.06 107 TYR A CA 1
ATOM 904 C C . TYR A 1 107 ? 27.566 3.844 -53.261 1.00 87.06 107 TYR A C 1
ATOM 906 O O . TYR A 1 107 ? 26.896 3.090 -52.555 1.00 87.06 107 TYR A O 1
ATOM 914 N N . GLN A 1 108 ? 28.502 4.647 -52.750 1.00 85.50 108 GLN A N 1
ATOM 915 C CA . GLN A 1 108 ? 28.766 4.739 -51.314 1.00 85.50 108 GLN A CA 1
ATOM 916 C C . GLN A 1 108 ? 27.539 5.259 -50.550 1.00 85.50 108 GLN A C 1
ATOM 918 O O . GLN A 1 108 ? 27.150 4.670 -49.543 1.00 85.50 108 GLN A O 1
ATOM 923 N N . ALA A 1 109 ? 26.873 6.305 -51.047 1.00 87.75 109 ALA A N 1
ATOM 924 C CA . ALA A 1 109 ? 25.653 6.840 -50.443 1.00 87.75 109 ALA A CA 1
ATOM 925 C C . ALA A 1 109 ? 24.501 5.820 -50.449 1.00 87.75 109 ALA A C 1
ATOM 927 O O . ALA A 1 109 ? 23.783 5.692 -49.456 1.00 87.75 109 ALA A O 1
ATOM 928 N N . GLU A 1 110 ? 24.336 5.060 -51.536 1.00 89.38 110 GLU A N 1
ATOM 929 C CA . GLU A 1 110 ? 23.351 3.978 -51.616 1.00 89.38 110 GLU A CA 1
ATOM 930 C C . GLU A 1 110 ? 23.648 2.881 -50.577 1.00 89.38 110 GLU A C 1
ATOM 932 O O . GLU A 1 110 ? 22.740 2.487 -49.842 1.00 89.38 110 GLU A O 1
ATOM 937 N N . LEU A 1 111 ? 24.906 2.445 -50.430 1.00 86.12 111 LEU A N 1
ATOM 938 C CA . LEU A 1 111 ? 25.308 1.473 -49.402 1.00 86.12 111 LEU A CA 1
ATOM 939 C C . LEU A 1 111 ? 25.064 1.981 -47.974 1.00 86.12 111 LEU A C 1
ATOM 941 O O . LEU A 1 111 ? 24.512 1.240 -47.159 1.00 86.12 111 LEU A O 1
ATOM 945 N N . ILE A 1 112 ? 25.398 3.242 -47.676 1.00 86.31 112 ILE A N 1
ATOM 946 C CA . ILE A 1 112 ? 25.125 3.869 -46.367 1.00 86.31 112 ILE A CA 1
ATOM 947 C C . ILE A 1 112 ? 23.615 3.898 -46.083 1.00 86.31 112 ILE A C 1
ATOM 949 O O . ILE A 1 112 ? 23.174 3.623 -44.961 1.00 86.31 112 ILE A O 1
ATOM 953 N N . ASN A 1 113 ? 22.796 4.187 -47.096 1.00 88.00 113 ASN A N 1
ATOM 954 C CA . ASN A 1 113 ? 21.340 4.168 -46.970 1.00 88.00 113 ASN A CA 1
ATOM 955 C C . ASN A 1 113 ? 20.826 2.748 -46.671 1.00 88.00 113 ASN A C 1
ATOM 957 O O . ASN A 1 113 ? 20.037 2.557 -45.744 1.00 88.00 113 ASN A O 1
ATOM 961 N N . TYR A 1 114 ? 21.314 1.731 -47.389 1.00 86.06 114 TYR A N 1
ATOM 962 C CA . TYR A 1 114 ? 20.969 0.334 -47.106 1.00 86.06 114 TYR A CA 1
ATOM 963 C C . TYR A 1 114 ? 21.397 -0.105 -45.705 1.00 86.06 114 TYR A C 1
ATOM 965 O O . TYR A 1 114 ? 20.616 -0.763 -45.018 1.00 86.06 114 TYR A O 1
ATOM 973 N N . GLN A 1 115 ? 22.588 0.294 -45.255 1.00 85.12 115 GLN A N 1
ATOM 974 C CA . GLN A 1 115 ? 23.068 0.030 -43.899 1.00 85.12 115 GLN A CA 1
ATOM 975 C C . GLN A 1 115 ? 22.150 0.667 -42.848 1.00 85.12 115 GLN A C 1
ATOM 977 O O . GLN A 1 115 ? 21.778 0.011 -41.876 1.00 85.12 115 GLN A O 1
ATOM 982 N N . THR A 1 116 ? 21.729 1.915 -43.065 1.00 83.25 116 THR A N 1
ATOM 983 C CA . THR A 1 116 ? 20.819 2.631 -42.157 1.00 83.25 116 THR A CA 1
ATOM 984 C C . THR A 1 116 ? 19.452 1.948 -42.092 1.00 83.25 116 THR A C 1
ATOM 986 O O . THR A 1 116 ? 18.973 1.635 -41.005 1.00 83.25 116 THR A O 1
ATOM 989 N N . LYS A 1 117 ? 18.865 1.605 -43.245 1.00 86.31 117 LYS A N 1
ATOM 990 C CA . LYS A 1 117 ? 17.587 0.876 -43.316 1.00 86.31 117 LYS A CA 1
ATOM 991 C C . LYS A 1 117 ? 17.658 -0.499 -42.658 1.00 86.31 117 LYS A C 1
ATOM 993 O O . LYS A 1 117 ? 16.732 -0.893 -41.954 1.00 86.31 117 LYS A O 1
ATOM 998 N N . TRP A 1 118 ? 18.745 -1.239 -42.881 1.00 86.12 118 TRP A N 1
ATOM 999 C CA . TRP A 1 118 ? 18.968 -2.529 -42.232 1.00 86.12 118 TRP A CA 1
ATOM 1000 C C . TRP A 1 118 ? 19.066 -2.380 -40.711 1.00 86.12 118 TRP A C 1
ATOM 1002 O O . TRP A 1 118 ? 18.459 -3.168 -39.982 1.00 86.12 118 TRP A O 1
ATOM 1012 N N . ARG A 1 119 ? 19.778 -1.356 -40.232 1.00 82.38 119 ARG A N 1
ATOM 1013 C CA . ARG A 1 119 ? 19.909 -1.052 -38.805 1.00 82.38 119 ARG A CA 1
ATOM 1014 C C . ARG A 1 119 ? 18.554 -0.755 -38.168 1.00 82.38 119 ARG A C 1
ATOM 1016 O O . ARG A 1 119 ? 18.212 -1.381 -37.168 1.00 82.38 119 ARG A O 1
ATOM 1023 N N . ASP A 1 120 ? 17.764 0.122 -38.781 1.00 83.44 120 ASP A N 1
ATOM 1024 C CA . ASP A 1 120 ? 16.445 0.500 -38.269 1.00 83.44 120 ASP A CA 1
ATOM 1025 C C . ASP A 1 120 ? 15.476 -0.692 -38.278 1.00 83.44 120 ASP A C 1
ATOM 1027 O O . ASP A 1 120 ? 14.789 -0.947 -37.290 1.00 83.44 120 ASP A O 1
ATOM 1031 N N . ALA A 1 121 ? 15.475 -1.501 -39.343 1.00 84.88 121 ALA A N 1
ATOM 1032 C CA . ALA A 1 121 ? 14.679 -2.728 -39.400 1.00 84.88 121 ALA A CA 1
ATOM 1033 C C . ALA A 1 121 ? 15.092 -3.738 -38.314 1.00 84.88 121 ALA A C 1
ATOM 1035 O O . ALA A 1 121 ? 14.240 -4.366 -37.683 1.00 84.88 121 ALA A O 1
ATOM 1036 N N . THR A 1 122 ? 16.394 -3.877 -38.061 1.00 82.75 122 THR A N 1
ATOM 1037 C CA . THR A 1 122 ? 16.925 -4.764 -37.016 1.00 82.75 122 THR A CA 1
ATOM 1038 C C . THR A 1 122 ? 16.535 -4.268 -35.622 1.00 82.75 122 THR A C 1
ATOM 1040 O O . THR A 1 122 ? 16.116 -5.067 -34.783 1.00 82.75 122 THR A O 1
ATOM 1043 N N . TRP A 1 123 ? 16.575 -2.953 -35.385 1.00 84.50 123 TRP A N 1
ATOM 1044 C CA . TRP A 1 123 ? 16.082 -2.340 -34.149 1.00 84.50 123 TRP A CA 1
ATOM 1045 C C . TRP A 1 123 ? 14.596 -2.596 -33.927 1.00 84.50 123 TRP A C 1
ATOM 1047 O O . TRP A 1 123 ? 14.210 -3.022 -32.841 1.00 84.50 123 TRP A O 1
ATOM 1057 N N . ILE A 1 124 ? 13.769 -2.405 -34.959 1.00 85.31 124 ILE A N 1
ATOM 1058 C CA . ILE A 1 124 ? 12.326 -2.659 -34.889 1.00 85.31 124 ILE A CA 1
ATOM 1059 C C . ILE A 1 124 ? 12.062 -4.111 -34.486 1.00 85.31 124 ILE A C 1
ATOM 1061 O O . ILE A 1 124 ? 11.249 -4.351 -33.600 1.00 85.31 124 ILE A O 1
ATOM 1065 N N . ILE A 1 125 ? 12.786 -5.080 -35.054 1.00 85.06 125 ILE A N 1
ATOM 1066 C CA . ILE A 1 125 ? 12.648 -6.498 -34.685 1.00 85.06 125 ILE A CA 1
ATOM 1067 C C . ILE A 1 125 ? 13.010 -6.726 -33.209 1.00 85.06 125 ILE A C 1
ATOM 1069 O O . ILE A 1 125 ? 12.273 -7.407 -32.489 1.00 85.06 125 ILE A O 1
ATOM 1073 N N . HIS A 1 126 ? 14.118 -6.153 -32.731 1.00 82.00 126 HIS A N 1
ATOM 1074 C CA . HIS A 1 126 ? 14.517 -6.259 -31.324 1.00 82.00 126 HIS A CA 1
ATOM 1075 C C . HIS A 1 126 ? 13.501 -5.600 -30.382 1.00 82.00 126 HIS A C 1
ATOM 1077 O O . HIS A 1 126 ? 13.121 -6.210 -29.380 1.00 82.00 126 HIS A O 1
ATOM 1083 N N . LYS A 1 127 ? 12.992 -4.416 -30.738 1.00 82.44 127 LYS A N 1
ATOM 1084 C CA . LYS A 1 127 ? 11.925 -3.712 -30.017 1.00 82.44 127 LYS A CA 1
ATOM 1085 C C . LYS A 1 127 ? 10.643 -4.544 -29.972 1.00 82.44 127 LYS A C 1
ATOM 1087 O O . LYS A 1 127 ? 10.098 -4.751 -28.895 1.00 82.44 127 LYS A O 1
ATOM 1092 N N . GLN A 1 128 ? 10.192 -5.087 -31.102 1.00 84.62 128 GLN A N 1
ATOM 1093 C CA . GLN A 1 128 ? 8.993 -5.929 -31.181 1.00 84.62 128 GLN A CA 1
ATOM 1094 C C . GLN A 1 128 ? 9.138 -7.193 -30.323 1.00 84.62 128 GLN A C 1
ATOM 1096 O O . GLN A 1 128 ? 8.202 -7.598 -29.636 1.00 84.62 128 GLN A O 1
ATOM 1101 N N . THR A 1 129 ? 10.329 -7.797 -30.328 1.00 83.06 129 THR A N 1
ATOM 1102 C CA . THR A 1 129 ? 10.650 -8.961 -29.490 1.00 83.06 129 THR A CA 1
ATOM 1103 C C . THR A 1 129 ? 10.551 -8.606 -28.008 1.00 83.06 129 THR A C 1
ATOM 1105 O O . THR A 1 129 ? 9.992 -9.375 -27.227 1.00 83.06 129 THR A O 1
ATOM 1108 N N . TRP A 1 130 ? 11.055 -7.433 -27.617 1.00 82.25 130 TRP A N 1
ATOM 1109 C CA . TRP A 1 130 ? 10.939 -6.936 -26.250 1.00 82.25 130 TRP A CA 1
ATOM 1110 C C . TRP A 1 130 ? 9.479 -6.661 -25.862 1.00 82.25 130 TRP A C 1
ATOM 1112 O O . TRP A 1 130 ? 9.025 -7.164 -24.838 1.00 82.25 130 TRP A O 1
ATOM 1122 N N . ILE A 1 131 ? 8.712 -5.967 -26.711 1.00 82.12 131 ILE A N 1
ATOM 1123 C CA . ILE A 1 131 ? 7.281 -5.689 -26.492 1.00 82.12 131 ILE A CA 1
ATOM 1124 C C . ILE A 1 131 ? 6.485 -6.994 -26.348 1.00 82.12 131 ILE A C 1
ATOM 1126 O O . ILE A 1 131 ? 5.665 -7.125 -25.441 1.00 82.12 131 ILE A O 1
ATOM 1130 N N . SER A 1 132 ? 6.750 -7.992 -27.195 1.00 84.19 132 SER A N 1
ATOM 1131 C CA . SER A 1 132 ? 6.094 -9.300 -27.106 1.00 84.19 132 SER A CA 1
ATOM 1132 C C . SER A 1 132 ? 6.443 -10.054 -25.822 1.00 84.19 132 SER A C 1
ATOM 1134 O O . SER A 1 132 ? 5.627 -10.830 -25.332 1.00 84.19 132 SER A O 1
ATOM 1136 N N . LYS A 1 133 ? 7.648 -9.879 -25.276 1.00 78.69 133 LYS A N 1
ATOM 1137 C CA . LYS A 1 133 ? 8.006 -10.450 -23.971 1.00 78.69 133 LYS A CA 1
ATOM 1138 C C . LYS A 1 133 ? 7.342 -9.685 -22.830 1.00 78.69 133 LYS A C 1
ATOM 1140 O O . LYS A 1 133 ? 6.853 -10.305 -21.890 1.00 78.69 133 LYS A O 1
ATOM 1145 N N . LEU A 1 134 ? 7.258 -8.360 -22.937 1.00 76.25 134 LEU A N 1
ATOM 1146 C CA . LEU A 1 134 ? 6.558 -7.513 -21.975 1.00 76.25 134 LEU A CA 1
ATOM 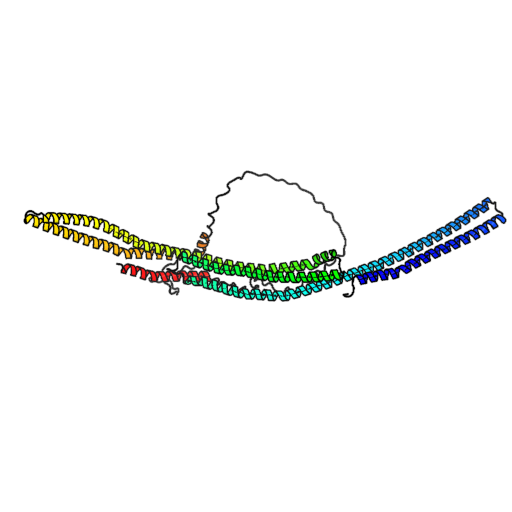1147 C C . LEU A 1 134 ? 5.069 -7.878 -21.882 1.00 76.25 134 LEU A C 1
ATOM 1149 O O . LEU A 1 134 ? 4.535 -7.999 -20.780 1.00 76.25 134 LEU A O 1
ATOM 1153 N N . SER A 1 135 ? 4.409 -8.149 -23.011 1.00 78.69 135 SER A N 1
ATOM 1154 C CA . SER A 1 135 ? 3.013 -8.606 -23.015 1.00 78.69 135 SER A CA 1
ATOM 1155 C C . SER A 1 135 ? 2.835 -9.997 -22.388 1.00 78.69 135 SER A C 1
ATOM 1157 O O . SER A 1 135 ? 1.860 -10.225 -21.674 1.00 78.69 135 SER A O 1
ATOM 1159 N N . GLN A 1 136 ? 3.791 -10.913 -22.569 1.00 79.50 136 GLN A N 1
ATOM 1160 C CA . GLN A 1 136 ? 3.775 -12.223 -21.903 1.00 79.50 136 GLN A CA 1
ATOM 1161 C C . GLN A 1 136 ? 3.975 -12.120 -20.387 1.00 79.50 136 GLN A C 1
ATOM 1163 O O . GLN A 1 136 ? 3.309 -12.834 -19.636 1.00 79.50 136 GLN A O 1
ATOM 1168 N N . CYS A 1 137 ? 4.869 -11.241 -19.923 1.00 72.62 137 CYS A N 1
ATOM 1169 C CA . CYS A 1 137 ? 5.031 -10.960 -18.496 1.00 72.62 137 CYS A CA 1
ATOM 1170 C C . CYS A 1 137 ? 3.738 -10.391 -17.901 1.00 72.62 137 CYS A C 1
ATOM 1172 O O . CYS A 1 137 ? 3.272 -10.886 -16.875 1.00 72.62 137 CYS A O 1
ATOM 1174 N N . ARG A 1 138 ? 3.087 -9.456 -18.611 1.00 70.50 138 ARG A N 1
ATOM 1175 C CA . ARG A 1 138 ? 1.787 -8.897 -18.217 1.00 70.50 138 ARG A CA 1
ATOM 1176 C C . ARG A 1 138 ? 0.731 -9.979 -18.004 1.00 70.50 138 ARG A C 1
ATOM 1178 O O . ARG A 1 138 ? 0.094 -9.991 -16.955 1.00 70.50 138 ARG A O 1
ATOM 1185 N N . ALA A 1 139 ? 0.587 -10.898 -18.957 1.00 74.06 139 ALA A N 1
ATOM 1186 C CA . ALA A 1 139 ? -0.406 -11.970 -18.886 1.00 74.06 139 ALA A CA 1
ATOM 1187 C C . ALA A 1 139 ? -0.205 -12.917 -17.685 1.00 74.06 139 ALA A C 1
ATOM 1189 O O . ALA A 1 139 ? -1.159 -13.539 -17.228 1.00 74.06 139 ALA A O 1
ATOM 1190 N N . LYS A 1 140 ? 1.022 -13.030 -17.157 1.00 74.44 140 LYS A N 1
ATOM 1191 C CA . LYS A 1 140 ? 1.333 -13.837 -15.962 1.00 74.44 140 LYS A CA 1
ATOM 1192 C C . LYS A 1 140 ? 1.155 -13.067 -14.653 1.00 74.44 140 LYS A C 1
ATOM 1194 O O . LYS A 1 140 ? 0.814 -13.660 -13.631 1.00 74.44 140 LYS A O 1
ATOM 1199 N N . LEU A 1 141 ? 1.404 -11.761 -14.672 1.00 72.94 141 LEU A N 1
ATOM 1200 C CA . LEU A 1 141 ? 1.338 -10.922 -13.480 1.00 72.94 141 LEU A CA 1
ATOM 1201 C C . LEU A 1 141 ? -0.101 -10.720 -12.998 1.00 72.94 141 LEU A C 1
ATOM 1203 O O . LEU A 1 141 ? -0.378 -10.856 -11.811 1.00 72.94 141 LEU A O 1
ATOM 1207 N N . GLU A 1 142 ? -1.008 -10.414 -13.921 1.00 73.81 142 GLU A N 1
ATOM 1208 C CA . GLU A 1 142 ? -2.408 -10.107 -13.626 1.00 73.81 142 GLU A CA 1
ATOM 1209 C C . GLU A 1 142 ? -3.121 -11.201 -12.803 1.00 73.81 142 GLU A C 1
ATOM 1211 O O . GLU A 1 142 ? -3.669 -10.870 -11.750 1.00 73.81 142 GLU A O 1
ATOM 1216 N N . PRO A 1 143 ? -3.037 -12.502 -13.153 1.00 79.12 143 PRO A N 1
ATOM 1217 C CA . PRO A 1 143 ? -3.615 -13.557 -12.319 1.00 79.12 143 PRO A CA 1
ATOM 1218 C C . PRO A 1 143 ? -2.901 -13.721 -10.970 1.00 79.12 143 PRO A C 1
ATOM 1220 O O . PRO A 1 143 ? -3.544 -14.066 -9.981 1.00 79.12 143 PRO A O 1
ATOM 1223 N N . THR A 1 144 ? -1.595 -13.441 -10.898 1.00 79.31 144 THR A N 1
ATOM 1224 C CA . THR A 1 144 ? -0.839 -13.519 -9.637 1.00 79.31 144 THR A CA 1
ATOM 1225 C C . THR A 1 144 ? -1.318 -12.442 -8.665 1.00 79.31 144 THR A C 1
ATOM 1227 O O . THR A 1 144 ? -1.680 -12.758 -7.534 1.00 79.31 144 THR A O 1
ATOM 1230 N N . ILE A 1 145 ? -1.418 -11.189 -9.123 1.00 76.06 145 ILE A N 1
ATOM 1231 C CA . ILE A 1 145 ? -1.946 -10.077 -8.321 1.00 76.06 145 ILE A CA 1
ATOM 1232 C C . ILE A 1 145 ? -3.396 -10.352 -7.921 1.00 76.06 145 ILE A C 1
ATOM 1234 O O . ILE A 1 145 ? -3.742 -10.189 -6.753 1.00 76.06 145 ILE A O 1
ATOM 1238 N N . LEU A 1 146 ? -4.227 -10.831 -8.852 1.00 77.69 146 LEU A N 1
ATOM 1239 C CA . LEU A 1 146 ? -5.621 -11.159 -8.566 1.00 77.69 146 LEU A CA 1
ATOM 1240 C C . LEU A 1 146 ? -5.741 -12.228 -7.472 1.00 77.69 146 LEU A C 1
ATOM 1242 O O . LEU A 1 146 ? -6.536 -12.061 -6.551 1.00 77.69 146 LEU A O 1
ATOM 1246 N N . SER A 1 147 ? -4.926 -13.284 -7.528 1.00 81.12 147 SER A N 1
ATOM 1247 C CA . SER A 1 147 ? -4.924 -14.342 -6.511 1.00 81.12 147 SER A CA 1
ATOM 1248 C C . SER A 1 147 ? -4.504 -13.830 -5.127 1.00 81.12 147 SER A C 1
ATOM 1250 O O . SER A 1 147 ? -5.147 -14.159 -4.129 1.00 81.12 147 SER A O 1
ATOM 1252 N N . THR A 1 148 ? -3.495 -12.953 -5.063 1.00 79.25 148 THR A N 1
ATOM 1253 C CA . THR A 1 148 ? -3.059 -12.298 -3.821 1.00 79.25 148 THR A CA 1
ATOM 1254 C C . THR A 1 148 ? -4.164 -11.403 -3.260 1.00 79.25 148 THR A C 1
ATOM 1256 O O . THR A 1 148 ? -4.486 -11.480 -2.073 1.00 79.25 148 THR A O 1
ATOM 1259 N N . CYS A 1 149 ? -4.809 -10.603 -4.115 1.00 75.75 149 CYS A N 1
ATOM 1260 C CA . CYS A 1 149 ? -5.941 -9.765 -3.730 1.00 75.75 149 CYS A CA 1
ATOM 1261 C C . CYS A 1 149 ? -7.137 -10.592 -3.234 1.00 75.75 149 CYS A C 1
ATOM 1263 O O . CYS A 1 149 ? -7.757 -10.212 -2.248 1.00 75.75 149 CYS A O 1
ATOM 1265 N N . GLN A 1 150 ? -7.449 -11.728 -3.865 1.00 79.62 150 GLN A N 1
ATOM 1266 C CA . GLN A 1 150 ? -8.538 -12.616 -3.441 1.00 79.62 150 GLN A CA 1
ATOM 1267 C C . GLN A 1 150 ? -8.246 -13.283 -2.096 1.00 79.62 150 GLN A C 1
ATOM 1269 O O . GLN A 1 150 ? -9.089 -13.253 -1.200 1.00 79.62 150 GLN A O 1
ATOM 1274 N N . SER A 1 151 ? -7.044 -13.841 -1.922 1.00 80.19 151 SER A N 1
ATOM 1275 C CA . SER A 1 151 ? -6.643 -14.457 -0.655 1.00 80.19 151 SER A CA 1
ATOM 1276 C C . SER A 1 151 ? -6.748 -13.463 0.495 1.00 80.19 151 SER A C 1
ATOM 1278 O O . SER A 1 151 ? -7.274 -13.801 1.552 1.00 80.19 151 SER A O 1
ATOM 1280 N N . ILE A 1 152 ? -6.296 -12.228 0.296 1.00 74.44 152 ILE A N 1
ATOM 1281 C CA . ILE A 1 152 ? -6.342 -11.214 1.349 1.00 74.44 152 ILE A CA 1
ATOM 1282 C C . ILE A 1 152 ? -7.760 -10.656 1.509 1.00 74.44 152 ILE A C 1
ATOM 1284 O O . ILE A 1 152 ? -8.173 -10.404 2.634 1.00 74.44 152 ILE A O 1
ATOM 1288 N N . GLY A 1 153 ? -8.552 -10.572 0.437 1.00 77.75 153 GLY A N 1
ATOM 1289 C CA . GLY A 1 153 ? -9.979 -10.246 0.504 1.00 77.75 153 GLY A CA 1
ATOM 1290 C C . GLY A 1 153 ? -10.757 -11.171 1.445 1.00 77.75 153 GLY A C 1
ATOM 1291 O O . GLY A 1 153 ? -11.579 -10.696 2.229 1.00 77.75 153 GLY A O 1
ATOM 1292 N N . THR A 1 154 ? -10.450 -12.474 1.453 1.00 81.25 154 THR A N 1
ATOM 1293 C CA . THR A 1 154 ? -11.053 -13.405 2.426 1.00 81.25 154 THR A CA 1
ATOM 1294 C C . THR A 1 154 ? -10.629 -13.099 3.863 1.00 81.25 154 THR A C 1
ATOM 1296 O O . THR A 1 154 ? -11.484 -13.058 4.744 1.00 81.25 154 THR A O 1
ATOM 1299 N N . ASP A 1 155 ? -9.352 -12.785 4.105 1.00 80.88 155 ASP A N 1
ATOM 1300 C CA . ASP A 1 155 ? -8.862 -12.397 5.435 1.00 80.88 155 ASP A CA 1
ATOM 1301 C C . ASP A 1 155 ? -9.526 -11.091 5.912 1.00 80.88 155 ASP A C 1
ATOM 1303 O O . ASP A 1 155 ? -10.040 -11.038 7.028 1.00 80.88 155 ASP A O 1
ATOM 1307 N N . ILE A 1 156 ? -9.641 -10.071 5.052 1.00 81.19 156 ILE A N 1
ATOM 1308 C CA . ILE A 1 156 ? -10.381 -8.834 5.365 1.00 81.19 156 ILE A CA 1
ATOM 1309 C C . ILE A 1 156 ? -11.823 -9.160 5.733 1.00 81.19 156 ILE A C 1
ATOM 1311 O O . ILE A 1 156 ? -12.286 -8.708 6.769 1.00 81.19 156 ILE A O 1
ATOM 1315 N N . THR A 1 157 ? -12.510 -9.982 4.936 1.00 81.94 157 THR A N 1
ATOM 1316 C CA . THR A 1 157 ? -13.902 -10.372 5.210 1.00 81.94 157 THR A CA 1
ATOM 1317 C C . THR A 1 157 ? -14.025 -10.994 6.600 1.00 81.94 157 THR A C 1
ATOM 1319 O O . THR A 1 157 ? -14.913 -10.629 7.367 1.00 81.94 157 THR A O 1
ATOM 1322 N N . THR A 1 158 ? -13.097 -11.881 6.979 1.00 86.62 158 THR A N 1
ATOM 1323 C CA . THR A 1 158 ? -13.099 -12.464 8.328 1.00 86.62 158 THR A CA 1
ATOM 1324 C C . THR A 1 158 ? -12.875 -11.416 9.419 1.00 86.62 158 THR A C 1
ATOM 1326 O O . THR A 1 158 ? -13.556 -11.457 10.439 1.00 86.62 158 THR A O 1
ATOM 1329 N N . LYS A 1 159 ? -11.985 -10.437 9.213 1.00 85.62 159 LYS A N 1
ATOM 1330 C CA . LYS A 1 159 ? -11.736 -9.362 10.188 1.00 85.62 159 LYS A CA 1
ATOM 1331 C C . LYS A 1 159 ? -12.886 -8.360 10.270 1.00 85.62 159 LYS A C 1
ATOM 1333 O O . LYS A 1 159 ? -13.213 -7.928 11.370 1.00 85.62 159 LYS A O 1
ATOM 1338 N N . THR A 1 160 ? -13.527 -8.034 9.152 1.00 85.62 160 THR A N 1
ATOM 1339 C CA . THR A 1 160 ? -14.744 -7.216 9.113 1.00 85.62 160 THR A CA 1
ATOM 1340 C C . THR A 1 160 ? -15.875 -7.917 9.861 1.00 85.62 160 THR A C 1
ATOM 1342 O O . THR A 1 160 ? -16.551 -7.285 10.667 1.00 85.62 160 THR A O 1
ATOM 1345 N N . ASN A 1 161 ? -16.035 -9.233 9.695 1.00 87.25 161 ASN A N 1
ATOM 1346 C CA . ASN A 1 161 ? -17.008 -10.005 10.470 1.00 87.25 161 ASN A CA 1
ATOM 1347 C C . ASN A 1 161 ? -16.674 -10.003 11.967 1.00 87.25 161 ASN A C 1
ATOM 1349 O O . ASN A 1 161 ? -17.561 -9.760 12.777 1.00 87.25 161 ASN A O 1
ATOM 1353 N N . LEU A 1 162 ? -15.401 -10.175 12.344 1.00 89.44 162 LEU A N 1
ATOM 1354 C CA . LEU A 1 162 ? -14.964 -10.051 13.742 1.00 89.44 162 LEU A CA 1
ATOM 1355 C C . LEU A 1 162 ? -15.235 -8.654 14.317 1.00 89.44 162 LEU A C 1
ATOM 1357 O O . LEU A 1 162 ? -15.598 -8.532 15.485 1.00 89.44 162 LEU A O 1
ATOM 1361 N N . PHE A 1 163 ? -15.069 -7.601 13.513 1.00 90.31 163 PHE A N 1
ATOM 1362 C CA . PHE A 1 163 ? -15.433 -6.241 13.901 1.00 90.31 163 PHE A CA 1
ATOM 1363 C C . PHE A 1 163 ? -16.942 -6.135 14.144 1.00 90.31 163 PHE A C 1
ATOM 1365 O O . PHE A 1 163 ? -17.352 -5.680 15.204 1.00 90.31 163 PHE A O 1
ATOM 1372 N N . ILE A 1 164 ? -17.772 -6.627 13.222 1.00 87.06 164 ILE A N 1
ATOM 1373 C CA . ILE A 1 164 ? -19.234 -6.632 13.370 1.00 87.06 164 ILE A CA 1
ATOM 1374 C C . ILE A 1 164 ? -19.663 -7.424 14.617 1.00 87.06 164 ILE A C 1
ATOM 1376 O O . ILE A 1 164 ? -20.480 -6.943 15.399 1.00 87.06 164 ILE A O 1
ATOM 1380 N N . GLU A 1 165 ? -19.083 -8.601 14.861 1.00 89.25 165 GLU A N 1
ATOM 1381 C CA . GLU A 1 165 ? -19.316 -9.385 16.081 1.00 89.25 165 GLU A CA 1
ATOM 1382 C C . GLU A 1 165 ? -18.925 -8.610 17.345 1.00 89.25 165 GLU A C 1
ATOM 1384 O O . GLU A 1 165 ? -19.654 -8.631 18.337 1.00 89.25 165 GLU A O 1
ATOM 1389 N N . HIS A 1 166 ? -17.796 -7.897 17.319 1.00 91.62 166 HIS A N 1
ATOM 1390 C CA . HIS A 1 166 ? -17.359 -7.041 18.424 1.00 91.62 166 HIS A CA 1
ATOM 1391 C C . HIS A 1 166 ? -18.331 -5.891 18.691 1.00 91.62 166 HIS A C 1
ATOM 1393 O O . HIS A 1 166 ? -18.644 -5.608 19.848 1.00 91.62 166 HIS A O 1
ATOM 1399 N N . ILE A 1 167 ? -18.861 -5.278 17.633 1.00 89.56 167 ILE A N 1
ATOM 1400 C CA . ILE A 1 167 ? -19.912 -4.268 17.735 1.00 89.56 167 ILE A CA 1
ATOM 1401 C C . ILE A 1 167 ? -21.187 -4.873 18.351 1.00 89.56 167 ILE A C 1
ATOM 1403 O O . ILE A 1 167 ? -21.777 -4.275 19.248 1.00 89.56 167 ILE A O 1
ATOM 1407 N N . TYR A 1 168 ? -21.578 -6.095 17.976 1.00 86.50 168 TYR A N 1
ATOM 1408 C CA . TYR A 1 168 ? -22.750 -6.761 18.557 1.00 86.50 168 TYR A CA 1
ATOM 1409 C C . TYR A 1 168 ? -22.606 -7.142 20.035 1.00 86.50 168 TYR A C 1
ATOM 1411 O O . TYR A 1 168 ? -23.627 -7.226 20.724 1.00 86.50 168 TYR A O 1
ATOM 1419 N N . LYS A 1 169 ? -21.384 -7.313 20.564 1.00 87.12 169 LYS A N 1
ATOM 1420 C CA . LYS A 1 169 ? -21.167 -7.506 22.015 1.00 87.12 169 LYS A CA 1
ATOM 1421 C C . LYS A 1 169 ? -21.726 -6.349 22.839 1.00 87.12 169 LYS A C 1
ATOM 1423 O O . LYS A 1 169 ? -22.084 -6.553 23.999 1.00 87.12 169 LYS A O 1
ATOM 1428 N N . LEU A 1 170 ? -21.860 -5.168 22.237 1.00 86.25 170 LEU A N 1
ATOM 1429 C CA . LEU A 1 170 ? -22.414 -3.998 22.897 1.00 86.25 170 LEU A CA 1
ATOM 1430 C C . LEU A 1 170 ? -23.868 -4.200 23.347 1.00 86.25 170 LEU A C 1
ATOM 1432 O O . LEU A 1 170 ? -24.251 -3.640 24.360 1.00 86.25 170 LEU A O 1
ATOM 1436 N N . ASN A 1 171 ? -24.650 -5.084 22.714 1.00 83.00 171 ASN A N 1
ATOM 1437 C CA . ASN A 1 171 ? -26.005 -5.417 23.187 1.00 83.00 171 ASN A CA 1
ATOM 1438 C C . ASN A 1 171 ? -26.039 -5.985 24.620 1.00 83.00 171 ASN A C 1
ATOM 1440 O O . ASN A 1 171 ? -27.075 -5.937 25.271 1.00 83.00 171 ASN A O 1
ATOM 1444 N N . SER A 1 172 ? -24.926 -6.546 25.103 1.00 83.50 172 SER A N 1
ATOM 1445 C CA . SER A 1 172 ? -24.798 -7.056 26.476 1.00 83.50 172 SER A CA 1
ATOM 1446 C C . SER A 1 172 ? -24.229 -6.030 27.462 1.00 83.50 172 SER A C 1
ATOM 1448 O O . SER A 1 172 ? -24.044 -6.338 28.638 1.00 83.50 172 SER A O 1
ATOM 1450 N N . PHE A 1 173 ? -23.940 -4.813 26.994 1.00 84.06 173 PHE A N 1
ATOM 1451 C CA . PHE A 1 173 ? -23.355 -3.737 27.784 1.00 84.06 173 PHE A CA 1
ATOM 1452 C C . PHE A 1 173 ? -24.439 -3.013 28.587 1.00 84.06 173 PHE A C 1
ATOM 1454 O O . PHE A 1 173 ? -24.758 -1.864 28.324 1.00 84.06 173 PHE A O 1
ATOM 1461 N N . ILE A 1 174 ? -25.035 -3.716 29.547 1.00 83.31 174 ILE A N 1
ATOM 1462 C CA . ILE A 1 174 ? -26.002 -3.174 30.509 1.00 83.31 174 ILE A CA 1
ATOM 1463 C C . ILE A 1 174 ? -25.369 -3.108 31.906 1.00 83.31 174 ILE A C 1
ATOM 1465 O O . ILE A 1 174 ? -24.398 -3.828 32.176 1.00 83.31 174 ILE A O 1
ATOM 1469 N N . PRO A 1 175 ? -25.858 -2.254 32.820 1.00 83.06 175 PRO A N 1
ATOM 1470 C CA . PRO A 1 175 ? -25.431 -2.284 34.214 1.00 83.06 175 PRO A CA 1
ATOM 1471 C C . PRO A 1 175 ? -25.583 -3.699 34.815 1.00 83.06 175 PRO A C 1
ATOM 1473 O O . PRO A 1 175 ? -26.507 -4.417 34.439 1.00 83.06 175 PRO A O 1
ATOM 1476 N N . PRO A 1 176 ? -24.664 -4.163 35.687 1.00 79.69 176 PRO A N 1
ATOM 1477 C CA . PRO A 1 176 ? -23.533 -3.439 36.274 1.00 79.69 176 PRO A CA 1
ATOM 1478 C C . PRO A 1 176 ? -22.258 -3.443 35.407 1.00 79.69 176 PRO A C 1
ATOM 1480 O O . PRO A 1 176 ? -21.234 -2.908 35.817 1.00 79.69 176 PRO A O 1
ATOM 1483 N N . ILE A 1 177 ? -22.283 -4.077 34.230 1.00 82.81 177 ILE A N 1
ATOM 1484 C CA . ILE A 1 177 ? -21.118 -4.194 33.333 1.00 82.81 177 ILE A CA 1
ATOM 1485 C C . ILE A 1 177 ? -20.831 -2.856 32.643 1.00 82.81 177 ILE A C 1
ATOM 1487 O O . ILE A 1 177 ? -19.674 -2.559 32.332 1.00 82.81 177 ILE A O 1
ATOM 1491 N N . SER A 1 178 ? -21.875 -2.054 32.431 1.00 83.25 178 SER A N 1
ATOM 1492 C CA . SER A 1 178 ? -21.785 -0.712 31.866 1.00 83.25 178 SER A CA 1
ATOM 1493 C C . SER A 1 178 ? -21.115 0.276 32.824 1.00 83.25 178 SER A C 1
ATOM 1495 O O . SER A 1 178 ? -21.785 1.056 33.491 1.00 83.25 178 SER A O 1
ATOM 1497 N N . THR A 1 179 ? -19.788 0.252 32.862 1.00 87.31 179 THR A N 1
ATOM 1498 C CA . THR A 1 179 ? -18.955 1.234 33.566 1.00 87.31 179 THR A CA 1
ATOM 1499 C C . THR A 1 179 ? -18.127 2.026 32.563 1.00 87.31 179 THR A C 1
ATOM 1501 O O . THR A 1 179 ? -17.841 1.549 31.454 1.00 87.31 179 THR A O 1
ATOM 1504 N N . ARG A 1 180 ? -17.663 3.216 32.952 1.00 88.12 180 ARG A N 1
ATOM 1505 C CA . ARG A 1 180 ? -16.771 4.035 32.117 1.00 88.12 180 ARG A CA 1
ATOM 1506 C C . ARG A 1 180 ? -15.508 3.272 31.711 1.00 88.12 180 ARG A C 1
ATOM 1508 O O . ARG A 1 180 ? -15.057 3.362 30.569 1.00 88.12 180 ARG A O 1
ATOM 1515 N N . GLU A 1 181 ? -14.936 2.498 32.633 1.00 88.75 181 GLU A N 1
ATOM 1516 C CA . GLU A 1 181 ? -13.723 1.714 32.375 1.00 88.75 181 GLU A CA 1
ATOM 1517 C C . GLU A 1 181 ? -13.972 0.608 31.339 1.00 88.75 181 GLU A C 1
ATOM 1519 O O . GLU A 1 181 ? -13.161 0.404 30.431 1.00 88.75 181 GLU A O 1
ATOM 1524 N N . ASN A 1 182 ? -15.107 -0.088 31.433 1.00 88.75 182 ASN A N 1
ATOM 1525 C CA . ASN A 1 182 ? -15.449 -1.152 30.495 1.00 88.75 182 ASN A CA 1
ATOM 1526 C C . ASN A 1 182 ? -15.810 -0.606 29.106 1.00 88.75 182 ASN A C 1
ATOM 1528 O O . ASN A 1 182 ? -15.451 -1.238 28.112 1.00 88.75 182 ASN A O 1
ATOM 1532 N N . ALA A 1 183 ? -16.427 0.577 29.020 1.00 89.75 183 ALA A N 1
ATOM 1533 C CA . ALA A 1 183 ? -16.676 1.266 27.752 1.00 89.75 183 ALA A CA 1
ATOM 1534 C C . ALA A 1 183 ? -15.355 1.590 27.035 1.00 89.75 183 ALA A C 1
ATOM 1536 O O . ALA A 1 183 ? -15.191 1.289 25.850 1.00 89.75 183 ALA A O 1
ATOM 1537 N N . GLN A 1 184 ? -14.368 2.106 27.776 1.00 90.69 184 GLN A N 1
ATOM 1538 C CA . GLN A 1 184 ? -13.040 2.385 27.230 1.00 9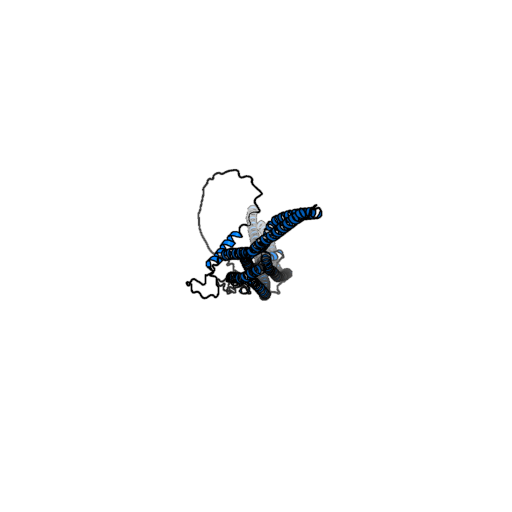0.69 184 GLN A CA 1
ATOM 1539 C C . GLN A 1 184 ? -12.305 1.103 26.811 1.00 90.69 184 GLN A C 1
ATOM 1541 O O . GLN A 1 184 ? -11.680 1.064 25.750 1.00 90.69 184 GLN A O 1
ATOM 1546 N N . LYS A 1 185 ? -12.391 0.029 27.609 1.00 91.56 185 LYS A N 1
ATOM 1547 C CA . LYS A 1 185 ? -11.816 -1.280 27.251 1.00 91.56 185 LYS A CA 1
ATOM 1548 C C . LYS A 1 185 ? -12.438 -1.841 25.972 1.00 91.56 185 LYS A C 1
ATOM 1550 O O . LYS A 1 185 ? -11.701 -2.325 25.115 1.00 91.56 185 LYS A O 1
ATOM 1555 N N . TRP A 1 186 ? -13.761 -1.765 25.825 1.00 93.81 186 TRP A N 1
ATOM 1556 C CA . TRP A 1 186 ? -14.466 -2.197 24.616 1.00 93.81 186 TRP A CA 1
ATOM 1557 C C . TRP A 1 186 ? -14.026 -1.395 23.384 1.00 93.81 186 TRP A C 1
ATOM 1559 O O . TRP A 1 186 ? -13.750 -1.987 22.337 1.00 93.81 186 TRP A O 1
ATOM 1569 N N . TYR A 1 187 ? -13.886 -0.074 23.519 1.00 92.81 187 TYR A N 1
ATOM 1570 C CA . TYR A 1 187 ? -13.405 0.789 22.441 1.00 92.81 187 TYR A CA 1
ATOM 1571 C C . TYR A 1 187 ? -11.977 0.432 22.018 1.00 92.81 187 TYR A C 1
ATOM 1573 O O . TYR A 1 187 ? -11.724 0.208 20.835 1.00 92.81 187 TYR A O 1
ATOM 1581 N N . ASN A 1 188 ? -11.060 0.270 22.978 1.00 92.88 188 ASN A N 1
ATOM 1582 C CA . ASN A 1 188 ? -9.673 -0.109 22.695 1.00 92.88 188 ASN A CA 1
ATOM 1583 C C . ASN A 1 188 ? -9.587 -1.472 21.979 1.00 92.88 188 ASN A C 1
ATOM 1585 O O . ASN A 1 188 ? -8.832 -1.620 21.024 1.00 92.88 188 ASN A O 1
ATOM 1589 N N . GLN A 1 189 ? -10.407 -2.452 22.379 1.00 92.88 189 GLN A N 1
ATOM 1590 C CA . GLN A 1 189 ? -10.495 -3.748 21.692 1.00 92.88 189 GLN A CA 1
ATOM 1591 C C . GLN A 1 189 ? -10.996 -3.615 20.246 1.00 92.88 189 GLN A C 1
ATOM 1593 O O . GLN A 1 189 ? -10.505 -4.314 19.360 1.00 92.88 189 GLN A O 1
ATOM 1598 N N . GLY A 1 190 ? -11.956 -2.719 19.997 1.00 92.12 190 GLY A N 1
ATOM 1599 C CA . GLY A 1 190 ? -12.421 -2.402 18.647 1.00 92.12 190 GLY A CA 1
ATOM 1600 C C . GLY A 1 190 ? -11.311 -1.765 17.813 1.00 92.12 190 GLY A C 1
ATOM 1601 O O . GLY A 1 190 ? -11.041 -2.206 16.696 1.00 92.12 190 GLY A O 1
ATOM 1602 N N . HIS A 1 191 ? -10.606 -0.797 18.394 1.00 92.25 191 HIS A N 1
ATOM 1603 C CA . HIS A 1 191 ? -9.474 -0.115 17.775 1.00 92.25 191 HIS A CA 1
ATOM 1604 C C . HIS A 1 191 ? -8.340 -1.095 17.413 1.00 92.25 191 HIS A C 1
ATOM 1606 O O . HIS A 1 191 ? -7.789 -1.027 16.316 1.00 92.25 191 HIS A O 1
ATOM 1612 N N . ASP A 1 192 ? -8.058 -2.086 18.265 1.00 93.81 192 ASP A N 1
ATOM 1613 C CA . ASP A 1 192 ? -7.097 -3.161 17.983 1.00 93.81 192 ASP A CA 1
ATOM 1614 C C . ASP A 1 192 ? -7.500 -4.029 16.780 1.00 93.81 192 ASP A C 1
ATOM 1616 O O . ASP A 1 192 ? -6.639 -4.472 16.014 1.00 93.81 192 ASP A O 1
ATOM 1620 N N . ILE A 1 193 ? -8.798 -4.297 16.592 1.00 91.25 193 ILE A N 1
ATOM 1621 C CA . ILE A 1 193 ? -9.298 -5.032 15.419 1.00 91.25 193 ILE A CA 1
ATOM 1622 C C . ILE A 1 193 ? -9.073 -4.205 14.150 1.00 91.25 193 ILE A C 1
ATOM 1624 O O . ILE A 1 193 ? -8.542 -4.735 13.170 1.00 91.25 193 ILE A O 1
ATOM 1628 N N . VAL A 1 194 ? -9.403 -2.910 14.175 1.00 91.44 194 VAL A N 1
ATOM 1629 C CA . VAL A 1 194 ? -9.186 -2.011 13.028 1.00 91.44 194 VAL A CA 1
ATOM 1630 C C . VAL A 1 194 ? -7.690 -1.873 12.721 1.00 91.44 194 VAL A C 1
ATOM 1632 O O . VAL A 1 194 ? -7.281 -2.007 11.567 1.00 91.44 194 VAL A O 1
ATOM 1635 N N . ASN A 1 195 ? -6.835 -1.755 13.740 1.00 91.00 195 ASN A N 1
ATOM 1636 C CA . ASN A 1 195 ? -5.379 -1.711 13.573 1.00 91.00 195 ASN A CA 1
ATOM 1637 C C . ASN A 1 195 ? -4.816 -2.986 12.930 1.00 91.00 195 ASN A C 1
ATOM 1639 O O . ASN A 1 195 ? -3.901 -2.919 12.108 1.00 91.00 195 ASN A O 1
ATOM 1643 N N . LYS A 1 196 ? -5.383 -4.163 13.223 1.00 89.69 196 LYS A N 1
ATOM 1644 C CA . LYS A 1 196 ? -5.008 -5.408 12.527 1.00 89.69 196 LYS A CA 1
ATOM 1645 C C . LYS A 1 196 ? -5.349 -5.360 11.034 1.00 89.69 196 LYS A C 1
ATOM 1647 O O . LYS A 1 196 ? -4.596 -5.918 10.238 1.00 89.69 196 LYS A O 1
ATOM 1652 N N . ILE A 1 197 ? -6.440 -4.699 10.641 1.00 87.88 197 ILE A N 1
ATOM 1653 C CA . ILE A 1 197 ? -6.801 -4.483 9.228 1.00 87.88 197 ILE A CA 1
ATOM 1654 C C . ILE A 1 197 ? -5.815 -3.504 8.572 1.00 87.88 197 ILE A C 1
ATOM 1656 O O . ILE A 1 197 ? -5.318 -3.775 7.478 1.00 87.88 197 ILE A O 1
ATOM 1660 N N . VAL A 1 198 ? -5.459 -2.416 9.263 1.00 88.94 198 VAL A N 1
ATOM 1661 C CA . VAL A 1 198 ? -4.454 -1.438 8.806 1.00 88.94 198 VAL A CA 1
ATOM 1662 C C . VAL A 1 198 ? -3.085 -2.089 8.587 1.00 88.94 198 VAL A C 1
ATOM 1664 O O . VAL A 1 198 ? -2.456 -1.865 7.551 1.00 88.94 198 VAL A O 1
ATOM 1667 N N . ASN A 1 199 ? -2.632 -2.934 9.512 1.00 88.88 199 ASN A N 1
ATOM 1668 C CA . ASN A 1 199 ? -1.369 -3.662 9.367 1.00 88.88 199 ASN A CA 1
ATOM 1669 C C . ASN A 1 199 ? -1.423 -4.624 8.172 1.00 88.88 199 ASN A C 1
ATOM 1671 O O . ASN A 1 199 ? -0.486 -4.684 7.376 1.00 88.88 199 ASN A O 1
ATOM 1675 N N . LYS A 1 200 ? -2.557 -5.309 7.972 1.00 84.06 200 LYS A N 1
ATOM 1676 C CA . LYS A 1 200 ? -2.734 -6.211 6.829 1.00 84.06 200 LYS A CA 1
ATOM 1677 C C . LYS A 1 200 ? -2.704 -5.483 5.485 1.00 84.06 200 LYS A C 1
ATOM 1679 O O . LYS A 1 200 ? -2.126 -5.997 4.529 1.00 84.06 200 LYS A O 1
ATOM 1684 N N . ARG A 1 201 ? -3.251 -4.263 5.416 1.00 85.31 201 ARG A N 1
ATOM 1685 C CA . ARG A 1 201 ? -3.108 -3.377 4.249 1.00 85.31 201 ARG A CA 1
ATOM 1686 C C . ARG A 1 201 ? -1.639 -3.123 3.923 1.00 85.31 201 ARG A C 1
ATOM 1688 O O . ARG A 1 201 ? -1.252 -3.224 2.763 1.00 85.31 201 ARG A O 1
ATOM 1695 N N . GLN A 1 202 ? -0.832 -2.773 4.927 1.00 86.75 202 GLN A N 1
ATOM 1696 C CA . GLN A 1 202 ? 0.593 -2.489 4.727 1.00 86.75 202 GLN A CA 1
ATOM 1697 C C . GLN A 1 202 ? 1.338 -3.720 4.203 1.00 86.75 202 GLN A C 1
ATOM 1699 O O . GLN A 1 202 ? 2.075 -3.602 3.226 1.00 86.75 202 GLN A O 1
ATOM 1704 N N . GLU A 1 203 ? 1.086 -4.898 4.780 1.00 85.75 203 GLU A N 1
ATOM 1705 C CA . GLU A 1 203 ? 1.641 -6.167 4.290 1.00 85.75 203 GLU A CA 1
ATOM 1706 C C . GLU A 1 203 ? 1.254 -6.438 2.831 1.00 85.75 203 GLU A C 1
ATOM 1708 O O . GLU A 1 203 ? 2.102 -6.806 2.021 1.00 85.75 203 GLU A O 1
ATOM 1713 N N . LEU A 1 204 ? -0.014 -6.226 2.464 1.00 82.44 204 LEU A N 1
ATOM 1714 C CA . LEU A 1 204 ? -0.488 -6.428 1.096 1.00 82.44 204 LEU A CA 1
ATOM 1715 C C . LEU A 1 204 ? 0.205 -5.477 0.114 1.00 82.44 204 LEU A C 1
ATOM 1717 O O . LEU A 1 204 ? 0.663 -5.905 -0.944 1.00 82.44 204 LEU A O 1
ATOM 1721 N N . VAL A 1 205 ? 0.302 -4.192 0.459 1.00 85.38 205 VAL A N 1
ATOM 1722 C CA . VAL A 1 205 ? 0.977 -3.197 -0.385 1.00 85.38 205 VAL A CA 1
ATOM 1723 C C . VAL A 1 205 ? 2.452 -3.563 -0.555 1.00 85.38 205 VAL A C 1
ATOM 1725 O O . VAL A 1 205 ? 2.987 -3.435 -1.654 1.00 85.38 205 VAL A O 1
ATOM 1728 N N . GLN A 1 206 ? 3.110 -4.066 0.491 1.00 87.19 206 GLN A N 1
ATOM 1729 C CA . GLN A 1 206 ? 4.486 -4.559 0.406 1.00 87.19 206 GLN A CA 1
ATOM 1730 C C . GLN A 1 206 ? 4.599 -5.780 -0.515 1.00 87.19 206 GLN A C 1
ATOM 1732 O O . GLN A 1 206 ? 5.414 -5.759 -1.433 1.00 87.19 206 GLN A O 1
ATOM 1737 N N . GLN A 1 207 ? 3.742 -6.791 -0.354 1.00 85.56 207 GLN A N 1
ATOM 1738 C CA . GLN A 1 207 ? 3.749 -7.989 -1.202 1.00 85.56 207 GLN A CA 1
ATOM 1739 C C . GLN A 1 207 ? 3.499 -7.660 -2.679 1.00 85.56 207 GLN A C 1
ATOM 1741 O O . GLN A 1 207 ? 4.199 -8.164 -3.556 1.00 85.56 207 GLN A O 1
ATOM 1746 N N . ILE A 1 208 ? 2.536 -6.783 -2.980 1.00 82.38 208 ILE A N 1
ATOM 1747 C CA . ILE A 1 208 ? 2.280 -6.340 -4.357 1.00 82.38 208 ILE A CA 1
ATOM 1748 C C . ILE A 1 208 ? 3.492 -5.581 -4.903 1.00 82.38 208 ILE A C 1
ATOM 1750 O O . ILE A 1 208 ? 3.921 -5.855 -6.023 1.00 82.38 208 ILE A O 1
ATOM 1754 N N . ASN A 1 209 ? 4.094 -4.685 -4.115 1.00 85.94 209 ASN A N 1
ATOM 1755 C CA . ASN A 1 209 ? 5.318 -3.988 -4.511 1.00 85.94 209 ASN A CA 1
ATOM 1756 C C . ASN A 1 209 ? 6.474 -4.954 -4.788 1.00 85.94 209 ASN A C 1
ATOM 1758 O O . ASN A 1 209 ? 7.208 -4.753 -5.750 1.00 85.94 209 ASN A O 1
ATOM 1762 N N . GLU A 1 210 ? 6.650 -6.006 -3.992 1.00 86.94 210 GLU A N 1
ATOM 1763 C CA . GLU A 1 210 ? 7.662 -7.035 -4.238 1.00 86.94 210 GLU A CA 1
ATOM 1764 C C . GLU A 1 210 ? 7.409 -7.773 -5.554 1.00 86.94 210 GLU A C 1
ATOM 1766 O O . GLU A 1 210 ? 8.328 -7.915 -6.362 1.00 86.94 210 GLU A O 1
ATOM 1771 N N . ILE A 1 211 ? 6.165 -8.188 -5.816 1.00 83.50 211 ILE A N 1
ATOM 1772 C CA . ILE A 1 211 ? 5.774 -8.850 -7.069 1.00 83.50 211 ILE A CA 1
ATOM 1773 C C . ILE A 1 211 ? 6.056 -7.933 -8.272 1.00 83.50 211 ILE A C 1
ATOM 1775 O O . ILE A 1 211 ? 6.688 -8.359 -9.242 1.00 83.50 211 ILE A O 1
ATOM 1779 N N . VAL A 1 212 ? 5.655 -6.662 -8.189 1.00 81.38 212 VAL A N 1
ATOM 1780 C CA . VAL A 1 212 ? 5.880 -5.651 -9.235 1.00 81.38 212 VAL A CA 1
ATOM 1781 C C . VAL A 1 212 ? 7.373 -5.375 -9.432 1.00 81.38 212 VAL A C 1
ATOM 1783 O O . VAL A 1 212 ? 7.863 -5.375 -10.561 1.00 81.38 212 VAL A O 1
ATOM 1786 N N . ASN A 1 213 ? 8.134 -5.189 -8.354 1.00 84.31 213 ASN A N 1
ATOM 1787 C CA . ASN A 1 213 ? 9.575 -4.947 -8.427 1.00 84.31 213 ASN A CA 1
ATOM 1788 C C . ASN A 1 213 ? 10.319 -6.145 -9.023 1.00 84.31 213 ASN A C 1
ATOM 1790 O O . ASN A 1 213 ? 11.243 -5.961 -9.818 1.00 84.31 213 ASN A O 1
ATOM 1794 N N . ASN A 1 214 ? 9.907 -7.369 -8.691 1.00 85.31 214 ASN A N 1
ATOM 1795 C CA . ASN A 1 214 ? 10.461 -8.582 -9.280 1.00 85.31 214 ASN A CA 1
ATOM 1796 C C . ASN A 1 214 ? 10.209 -8.640 -10.793 1.00 85.31 214 ASN A C 1
ATOM 1798 O O . ASN A 1 214 ? 11.141 -8.927 -11.547 1.00 85.31 214 ASN A O 1
ATOM 1802 N N . GLU A 1 215 ? 9.005 -8.300 -11.259 1.00 80.56 215 GLU A N 1
ATOM 1803 C CA . GLU A 1 215 ? 8.697 -8.208 -12.694 1.00 80.56 215 GLU A CA 1
ATOM 1804 C C . GLU A 1 215 ? 9.546 -7.130 -13.384 1.00 80.56 215 GLU A C 1
ATOM 1806 O O . GLU A 1 215 ? 10.190 -7.407 -14.398 1.00 80.56 215 GLU A O 1
ATOM 1811 N N . ILE A 1 216 ? 9.617 -5.922 -12.816 1.00 81.50 216 ILE A N 1
ATOM 1812 C CA . ILE A 1 216 ? 10.429 -4.823 -13.357 1.00 81.50 216 ILE A CA 1
ATOM 1813 C C . ILE A 1 216 ? 11.901 -5.241 -13.454 1.00 81.50 216 ILE A C 1
ATOM 1815 O O . ILE A 1 216 ? 12.559 -4.969 -14.459 1.00 81.50 216 ILE A O 1
ATOM 1819 N N . ASN A 1 217 ? 12.426 -5.934 -12.444 1.00 84.81 217 ASN A N 1
ATOM 1820 C CA . ASN A 1 217 ? 13.802 -6.423 -12.441 1.00 84.81 217 ASN A CA 1
ATOM 1821 C C . ASN A 1 217 ? 14.040 -7.510 -13.499 1.00 84.81 217 ASN A C 1
ATOM 1823 O O . ASN A 1 217 ? 15.093 -7.510 -14.138 1.00 84.81 217 ASN A O 1
ATOM 1827 N N . LEU A 1 218 ? 13.082 -8.414 -13.725 1.00 83.44 218 LEU A N 1
ATOM 1828 C CA . LEU A 1 218 ? 13.153 -9.391 -14.817 1.00 83.44 218 LEU A CA 1
ATOM 1829 C C . LEU A 1 218 ? 13.156 -8.699 -16.184 1.00 83.44 218 LEU A C 1
ATOM 1831 O O . LEU A 1 218 ? 13.996 -9.010 -17.027 1.00 83.44 218 LEU A O 1
ATOM 1835 N N . LEU A 1 219 ? 12.275 -7.718 -16.384 1.00 80.44 219 LEU A N 1
ATOM 1836 C CA . LEU A 1 219 ? 12.208 -6.943 -17.623 1.00 80.44 219 LEU A CA 1
ATOM 1837 C C . LEU A 1 219 ? 13.500 -6.154 -17.877 1.00 80.44 219 LEU A C 1
ATOM 1839 O O . LEU A 1 219 ? 13.957 -6.104 -19.018 1.00 80.44 219 LEU A O 1
ATOM 1843 N N . LYS A 1 220 ? 14.118 -5.589 -16.831 1.00 83.50 220 LYS A N 1
ATOM 1844 C CA . LYS A 1 220 ? 15.438 -4.941 -16.917 1.00 83.50 220 LYS A CA 1
ATOM 1845 C C . LYS A 1 220 ? 16.528 -5.925 -17.341 1.00 83.50 220 LYS A C 1
ATOM 1847 O O . LYS A 1 220 ? 17.291 -5.625 -18.245 1.00 83.50 220 LYS A O 1
ATOM 1852 N N . LYS A 1 221 ? 16.592 -7.122 -16.750 1.00 84.56 221 LYS A N 1
ATOM 1853 C CA . LYS A 1 221 ? 17.576 -8.146 -17.160 1.00 84.56 221 LYS A CA 1
ATOM 1854 C C . LYS A 1 221 ? 17.422 -8.537 -18.631 1.00 84.56 221 LYS A C 1
ATOM 1856 O O . LYS A 1 221 ? 18.407 -8.685 -19.345 1.00 84.56 221 LYS A O 1
ATOM 1861 N N . GLU A 1 222 ? 16.186 -8.681 -19.097 1.00 80.94 222 GLU A N 1
ATOM 1862 C CA . GLU A 1 222 ? 15.901 -8.983 -20.502 1.00 80.94 222 GLU A CA 1
ATOM 1863 C C . GLU A 1 222 ? 16.260 -7.822 -21.438 1.00 80.94 222 GLU A C 1
ATOM 1865 O O . GLU A 1 222 ? 16.738 -8.052 -22.551 1.00 80.94 222 GLU A O 1
ATOM 1870 N N . SER A 1 223 ? 16.056 -6.575 -21.005 1.00 81.94 223 SER A N 1
ATOM 1871 C CA . SER A 1 223 ? 16.431 -5.404 -21.795 1.00 81.94 223 SER A CA 1
ATOM 1872 C C . SER A 1 223 ? 17.953 -5.248 -21.902 1.00 81.94 223 SER A C 1
ATOM 1874 O O . SER A 1 223 ? 18.444 -4.917 -22.982 1.00 81.94 223 SER A O 1
ATOM 1876 N N . GLU A 1 224 ? 18.701 -5.592 -20.849 1.00 84.25 224 GLU A N 1
ATOM 1877 C CA . GLU A 1 224 ? 20.165 -5.714 -20.894 1.00 84.25 224 GLU A CA 1
ATOM 1878 C C . GLU A 1 224 ? 20.619 -6.798 -21.877 1.00 84.25 224 GLU A C 1
ATOM 1880 O O . GLU A 1 224 ? 21.487 -6.552 -22.707 1.00 84.25 224 GLU A O 1
ATOM 1885 N N . LEU A 1 225 ? 19.977 -7.969 -21.889 1.00 83.31 225 LEU A N 1
ATOM 1886 C CA . LEU A 1 225 ? 20.327 -9.045 -22.824 1.00 83.31 225 LEU A CA 1
ATOM 1887 C C . LEU A 1 225 ? 20.116 -8.628 -24.291 1.00 83.31 225 LEU A C 1
ATOM 1889 O O . LEU A 1 225 ? 20.894 -8.988 -25.178 1.00 83.31 225 LEU A O 1
ATOM 1893 N N . ILE A 1 226 ? 19.066 -7.853 -24.575 1.00 79.00 226 ILE A N 1
ATOM 1894 C CA . ILE A 1 226 ? 18.861 -7.268 -25.908 1.00 79.00 226 ILE A CA 1
ATOM 1895 C C . ILE A 1 226 ? 19.939 -6.225 -26.206 1.00 79.00 226 ILE A C 1
ATOM 1897 O O . ILE A 1 226 ? 20.475 -6.227 -27.314 1.00 79.00 226 ILE A O 1
ATOM 1901 N N . ARG A 1 227 ? 20.295 -5.380 -25.231 1.00 81.94 227 ARG A N 1
ATOM 1902 C CA . ARG A 1 227 ? 21.380 -4.400 -25.361 1.00 81.94 227 ARG A CA 1
ATOM 1903 C C . ARG A 1 227 ? 22.700 -5.083 -25.722 1.00 81.94 227 ARG A C 1
ATOM 1905 O O . ARG A 1 227 ? 23.321 -4.704 -26.712 1.00 81.94 227 ARG A O 1
ATOM 1912 N N . GLU A 1 228 ? 23.067 -6.142 -25.007 1.00 84.38 228 GLU A N 1
ATOM 1913 C CA . GLU A 1 228 ? 24.258 -6.953 -25.277 1.00 84.38 228 GLU A CA 1
ATOM 1914 C C . GLU A 1 228 ? 24.237 -7.551 -26.687 1.00 84.38 228 GLU A C 1
ATOM 1916 O O . GLU A 1 228 ? 25.225 -7.454 -27.410 1.00 84.38 228 GLU A O 1
ATOM 1921 N N . LYS A 1 229 ? 23.103 -8.113 -27.130 1.00 80.81 229 LYS A N 1
ATOM 1922 C CA . LYS A 1 229 ? 22.962 -8.654 -28.494 1.00 80.81 229 LYS A CA 1
ATOM 1923 C C . LYS A 1 229 ? 23.116 -7.585 -29.575 1.00 80.81 229 LYS A C 1
ATOM 1925 O O . LYS A 1 229 ? 23.717 -7.853 -30.612 1.00 80.81 229 LYS A O 1
ATOM 1930 N N . VAL A 1 230 ? 22.583 -6.387 -29.349 1.00 80.19 230 VAL A N 1
ATOM 1931 C CA . VAL A 1 230 ? 22.657 -5.262 -30.294 1.00 80.19 230 VAL A CA 1
ATOM 1932 C C . VAL A 1 230 ? 24.086 -4.722 -30.401 1.00 80.19 230 VAL A C 1
ATOM 1934 O O . VAL A 1 230 ? 24.544 -4.452 -31.514 1.00 80.19 230 VAL A O 1
ATOM 1937 N N . ILE A 1 231 ? 24.806 -4.633 -29.277 1.00 82.06 231 ILE A N 1
ATOM 1938 C CA . ILE A 1 231 ? 26.228 -4.252 -29.234 1.00 82.06 231 ILE A CA 1
ATOM 1939 C C . ILE A 1 231 ? 27.093 -5.339 -29.880 1.00 82.06 231 ILE A C 1
ATOM 1941 O O . ILE A 1 231 ? 27.925 -5.035 -30.732 1.00 82.06 231 ILE A O 1
ATOM 1945 N N . HIS A 1 232 ? 26.872 -6.611 -29.533 1.00 79.44 232 HIS A N 1
ATOM 1946 C CA . HIS A 1 232 ? 27.620 -7.742 -30.087 1.00 79.44 232 HIS A CA 1
ATOM 1947 C C . HIS A 1 232 ? 27.480 -7.834 -31.611 1.00 79.44 232 HIS A C 1
ATOM 1949 O O . HIS A 1 232 ? 28.460 -8.053 -32.319 1.00 79.44 232 HIS A O 1
ATOM 1955 N N . ASN A 1 233 ? 26.272 -7.596 -32.126 1.00 72.75 233 ASN A N 1
ATOM 1956 C CA . ASN A 1 233 ? 26.001 -7.575 -33.561 1.00 72.75 233 ASN A CA 1
ATOM 1957 C C . ASN A 1 233 ? 26.435 -6.263 -34.246 1.00 72.75 233 ASN A C 1
ATOM 1959 O O . ASN A 1 233 ? 26.236 -6.126 -35.455 1.00 72.75 233 ASN A O 1
ATOM 1963 N N . GLN A 1 234 ? 27.011 -5.312 -33.495 1.00 72.88 234 GLN A N 1
ATOM 1964 C CA . GLN A 1 234 ? 27.471 -3.997 -33.959 1.00 72.88 234 GLN A CA 1
ATOM 1965 C C . GLN A 1 234 ? 26.391 -3.223 -34.735 1.00 72.88 234 GLN A C 1
ATOM 1967 O O . GLN A 1 234 ? 26.677 -2.487 -35.676 1.00 72.88 234 GLN A O 1
ATOM 1972 N N . VAL A 1 235 ? 25.125 -3.403 -34.350 1.00 71.12 235 VAL A N 1
ATOM 1973 C CA . VAL A 1 235 ? 23.984 -2.733 -34.992 1.00 71.12 235 VAL A CA 1
ATOM 1974 C C . VAL A 1 235 ? 23.980 -1.246 -34.617 1.00 71.12 235 VAL A C 1
ATOM 1976 O O . VAL A 1 235 ? 23.743 -0.400 -35.473 1.00 71.12 235 VAL A O 1
ATOM 1979 N N . TYR A 1 236 ? 24.314 -0.916 -33.366 1.00 74.88 236 TYR A N 1
ATOM 1980 C CA . TYR A 1 236 ? 24.502 0.455 -32.881 1.00 74.88 236 TYR A CA 1
ATOM 1981 C C . TYR A 1 236 ? 25.818 0.598 -32.114 1.00 74.88 236 TYR A C 1
ATOM 1983 O O . TYR A 1 236 ? 26.281 -0.354 -31.487 1.00 74.88 236 TYR A O 1
ATOM 1991 N N . ASN A 1 237 ? 26.371 1.815 -32.111 1.00 76.88 237 ASN A N 1
ATOM 1992 C CA . ASN A 1 237 ? 27.357 2.217 -31.107 1.00 76.88 237 ASN A CA 1
ATOM 1993 C C . ASN A 1 237 ? 26.656 2.467 -29.756 1.00 76.88 237 ASN A C 1
ATOM 1995 O O . ASN A 1 237 ? 25.467 2.784 -29.727 1.00 76.88 237 ASN A O 1
ATOM 1999 N N . GLU A 1 238 ? 27.389 2.373 -28.651 1.00 76.81 238 GLU A N 1
ATOM 2000 C CA . GLU A 1 238 ? 26.870 2.480 -27.282 1.00 76.81 238 GLU A CA 1
ATOM 2001 C C . GLU A 1 238 ? 26.057 3.767 -27.056 1.00 76.81 238 GLU A C 1
ATOM 2003 O O . GLU A 1 238 ? 24.947 3.725 -26.528 1.00 76.81 238 GLU A O 1
ATOM 2008 N N . GLU A 1 239 ? 26.533 4.898 -27.581 1.00 79.25 239 GLU A N 1
ATOM 2009 C CA . GLU A 1 239 ? 25.835 6.185 -27.476 1.00 79.25 239 GLU A CA 1
ATOM 2010 C C . GLU A 1 239 ? 24.536 6.237 -28.297 1.00 79.25 239 GLU A C 1
ATOM 2012 O O . GLU A 1 239 ? 23.512 6.750 -27.847 1.00 79.25 239 GLU A O 1
ATOM 2017 N N . GLN A 1 240 ? 24.538 5.653 -29.497 1.00 78.19 240 GLN A N 1
ATOM 2018 C CA . GLN A 1 240 ? 23.339 5.595 -30.339 1.00 78.19 240 GLN A CA 1
ATOM 2019 C C . GLN A 1 240 ? 22.288 4.658 -29.738 1.00 78.19 240 GLN A C 1
ATOM 2021 O O . GLN A 1 240 ? 21.091 4.937 -29.807 1.00 78.19 240 GLN A O 1
ATOM 2026 N N . LEU A 1 241 ? 22.741 3.567 -29.118 1.00 80.44 241 LEU A N 1
ATOM 2027 C CA . LEU A 1 241 ? 21.883 2.626 -28.418 1.00 80.44 241 LEU A CA 1
ATOM 2028 C C . LEU A 1 241 ? 21.261 3.258 -27.176 1.00 80.44 241 LEU A C 1
ATOM 2030 O O . LEU A 1 241 ? 20.075 3.059 -26.938 1.00 80.44 241 LEU A O 1
ATOM 2034 N N . ARG A 1 242 ? 22.021 4.062 -26.425 1.00 82.12 242 ARG A N 1
ATOM 2035 C CA . ARG A 1 242 ? 21.509 4.831 -25.284 1.00 82.12 242 ARG A CA 1
ATOM 2036 C C . ARG A 1 242 ? 20.355 5.745 -25.697 1.00 82.12 242 ARG A C 1
ATOM 2038 O O . ARG A 1 242 ? 19.305 5.716 -25.063 1.00 82.12 242 ARG A O 1
ATOM 2045 N N . ILE A 1 243 ? 20.516 6.490 -26.793 1.00 83.62 243 ILE A N 1
ATOM 2046 C CA . ILE A 1 243 ? 19.473 7.381 -27.327 1.00 83.62 243 ILE A CA 1
ATOM 2047 C C . ILE A 1 243 ? 18.243 6.582 -27.786 1.00 83.62 243 ILE A C 1
ATOM 2049 O O . ILE A 1 243 ? 17.118 6.921 -27.422 1.00 83.62 243 ILE A O 1
ATOM 2053 N N . ALA A 1 244 ? 18.436 5.508 -28.559 1.00 80.38 244 ALA A N 1
ATOM 2054 C CA . ALA A 1 244 ? 17.332 4.678 -29.045 1.00 80.38 244 ALA A CA 1
ATOM 2055 C C . ALA A 1 244 ? 16.574 3.993 -27.895 1.00 80.38 244 ALA A C 1
ATOM 2057 O O . ALA A 1 244 ? 15.345 3.959 -27.890 1.00 80.38 244 ALA A O 1
ATOM 2058 N N . TYR A 1 245 ? 17.299 3.500 -26.889 1.00 82.62 245 TYR A N 1
ATOM 2059 C CA . TYR A 1 245 ? 16.733 2.885 -25.692 1.00 82.62 245 TYR A CA 1
ATOM 2060 C C . TYR A 1 245 ? 15.925 3.890 -24.862 1.00 82.62 245 TYR A C 1
ATOM 2062 O O . TYR A 1 245 ? 14.782 3.601 -24.507 1.00 82.62 245 TYR A O 1
ATOM 2070 N N . GLY A 1 246 ? 16.487 5.075 -24.602 1.00 83.75 246 GLY A N 1
ATOM 2071 C CA . GLY A 1 246 ? 15.815 6.139 -23.852 1.00 83.75 246 GLY A CA 1
ATOM 2072 C C . GLY A 1 246 ? 14.574 6.685 -24.562 1.00 83.75 246 GLY A C 1
ATOM 2073 O O . GLY A 1 246 ? 13.601 7.059 -23.919 1.00 83.75 246 GLY A O 1
ATOM 2074 N N . ARG A 1 247 ? 14.562 6.678 -25.900 1.00 85.00 247 ARG A N 1
ATOM 2075 C CA . ARG A 1 247 ? 13.392 7.091 -26.686 1.00 85.00 247 ARG A CA 1
ATOM 2076 C C . ARG A 1 247 ? 12.301 6.020 -26.739 1.00 85.00 247 ARG A C 1
ATOM 2078 O O . ARG A 1 247 ? 11.126 6.350 -26.637 1.00 85.00 247 ARG A O 1
ATOM 2085 N N . ASP A 1 248 ? 12.673 4.759 -26.957 1.00 81.19 248 ASP A N 1
ATOM 2086 C CA . ASP A 1 248 ? 11.716 3.730 -27.384 1.00 81.19 248 ASP A CA 1
ATOM 2087 C C . ASP A 1 248 ? 11.356 2.701 -26.306 1.00 81.19 248 ASP A C 1
ATOM 2089 O O . ASP A 1 248 ? 10.294 2.089 -26.409 1.00 81.19 248 ASP A O 1
ATOM 2093 N N . ILE A 1 249 ? 12.232 2.459 -25.326 1.00 81.69 249 ILE A N 1
ATOM 2094 C CA . ILE A 1 249 ? 12.090 1.380 -24.333 1.00 81.69 249 ILE A CA 1
ATOM 2095 C C . ILE A 1 249 ? 11.846 1.949 -22.931 1.00 81.69 249 ILE A C 1
ATOM 2097 O O . ILE A 1 249 ? 10.971 1.469 -22.215 1.00 81.69 249 ILE A O 1
ATOM 2101 N N . GLU A 1 250 ? 12.584 2.988 -22.537 1.00 82.81 250 GLU A N 1
ATOM 2102 C CA . GLU A 1 250 ? 12.469 3.612 -21.213 1.00 82.81 250 GLU A CA 1
ATOM 2103 C C . GLU A 1 250 ? 11.069 4.185 -20.904 1.00 82.81 250 GLU A C 1
ATOM 2105 O O . GLU A 1 250 ? 10.565 3.918 -19.809 1.00 82.81 250 GLU A O 1
ATOM 2110 N N . PRO A 1 251 ? 10.361 4.849 -21.843 1.00 86.31 251 PRO A N 1
ATOM 2111 C CA . PRO A 1 251 ? 8.997 5.314 -21.596 1.00 86.31 251 PRO A CA 1
ATOM 2112 C C . PRO A 1 251 ? 8.018 4.162 -21.349 1.00 86.31 251 PRO A C 1
ATOM 2114 O O . PRO A 1 251 ? 7.165 4.265 -20.477 1.00 86.31 251 PRO A O 1
ATOM 2117 N N . LEU A 1 252 ? 8.190 3.030 -22.042 1.00 80.88 252 LEU A N 1
ATOM 2118 C CA . LEU A 1 252 ? 7.342 1.844 -21.867 1.00 80.88 252 LEU A CA 1
ATOM 2119 C C . LEU A 1 252 ? 7.546 1.203 -20.484 1.00 80.88 252 LEU A C 1
ATOM 2121 O O . LEU A 1 252 ? 6.600 0.693 -19.884 1.00 80.88 252 LEU A O 1
ATOM 2125 N N . PHE A 1 253 ? 8.769 1.253 -19.946 1.00 79.50 253 PHE A N 1
ATOM 2126 C CA . PHE A 1 253 ? 9.037 0.873 -18.557 1.00 79.50 253 PHE A CA 1
ATOM 2127 C C . PHE A 1 253 ? 8.367 1.821 -17.561 1.00 79.50 253 PHE A C 1
ATOM 2129 O O . PHE A 1 253 ? 7.785 1.357 -16.577 1.00 79.50 253 PHE A O 1
ATOM 2136 N N . ALA A 1 254 ? 8.476 3.130 -17.796 1.00 81.00 254 ALA A N 1
ATOM 2137 C CA . ALA A 1 254 ? 7.902 4.147 -16.925 1.00 81.00 254 ALA A CA 1
ATOM 2138 C C . ALA A 1 254 ? 6.373 4.038 -16.883 1.00 81.00 254 ALA A C 1
ATOM 2140 O O . ALA A 1 254 ? 5.812 3.908 -15.798 1.00 81.00 254 ALA A O 1
ATOM 2141 N N . GLU A 1 255 ? 5.724 3.972 -18.046 1.00 81.88 255 GLU A N 1
ATOM 2142 C CA . GLU A 1 255 ? 4.276 3.796 -18.188 1.00 81.88 255 GLU A CA 1
ATOM 2143 C C . GLU A 1 255 ? 3.802 2.518 -17.488 1.00 81.88 255 GLU A C 1
ATOM 2145 O O . GLU A 1 255 ? 2.826 2.531 -16.740 1.00 81.88 255 GLU A O 1
ATOM 2150 N N . ARG A 1 256 ? 4.534 1.407 -17.646 1.00 75.81 256 ARG A N 1
ATOM 2151 C CA . ARG A 1 256 ? 4.199 0.145 -16.977 1.00 75.81 256 ARG A CA 1
ATOM 2152 C C . ARG A 1 256 ? 4.283 0.256 -15.459 1.00 75.81 256 ARG A C 1
ATOM 2154 O O . ARG A 1 256 ? 3.384 -0.220 -14.767 1.00 75.81 256 ARG A O 1
ATOM 2161 N N . LYS A 1 257 ? 5.363 0.844 -14.941 1.00 78.25 257 LYS A N 1
ATOM 2162 C CA . LYS A 1 257 ? 5.544 1.041 -13.500 1.00 78.25 257 LYS A CA 1
ATOM 2163 C C . LYS A 1 257 ? 4.444 1.941 -12.943 1.00 78.25 257 LYS A C 1
ATOM 2165 O O . LYS A 1 257 ? 3.848 1.599 -11.928 1.00 78.25 257 LYS A O 1
ATOM 2170 N N . GLN A 1 258 ? 4.168 3.045 -13.630 1.00 81.69 258 GLN A N 1
ATOM 2171 C CA . GLN A 1 258 ? 3.134 3.997 -13.256 1.00 81.69 258 GLN A CA 1
ATOM 2172 C C . GLN A 1 258 ? 1.760 3.329 -13.232 1.00 81.69 258 GLN A C 1
ATOM 2174 O O . GLN A 1 258 ? 1.085 3.383 -12.213 1.00 81.69 258 GLN A O 1
ATOM 2179 N N . PHE A 1 259 ? 1.395 2.596 -14.287 1.00 77.75 259 PHE A N 1
ATOM 2180 C CA . PHE A 1 259 ? 0.141 1.851 -14.335 1.00 77.75 259 PHE A CA 1
ATOM 2181 C C . PHE A 1 259 ? 0.006 0.885 -13.155 1.00 77.75 259 PHE A C 1
ATOM 2183 O O . PHE A 1 259 ? -1.032 0.861 -12.505 1.00 77.75 259 PHE A O 1
ATOM 2190 N N . LEU A 1 260 ? 1.035 0.089 -12.848 1.00 72.44 260 LEU A N 1
ATOM 2191 C CA . LEU A 1 260 ? 0.974 -0.875 -11.741 1.00 72.44 260 LEU A CA 1
ATOM 2192 C C . LEU A 1 260 ? 0.859 -0.194 -10.371 1.00 72.44 260 LEU A C 1
ATOM 2194 O O . LEU A 1 260 ? 0.177 -0.714 -9.490 1.00 72.44 260 LEU A O 1
ATOM 2198 N N . GLN A 1 261 ? 1.499 0.961 -10.200 1.00 73.88 261 GLN A N 1
ATOM 2199 C CA . GLN A 1 261 ? 1.455 1.727 -8.961 1.00 73.88 261 GLN A CA 1
ATOM 2200 C C . GLN A 1 261 ? 0.093 2.426 -8.795 1.00 73.88 261 GLN A C 1
ATOM 2202 O O . GLN A 1 261 ? -0.622 2.148 -7.837 1.00 73.88 261 GLN A O 1
ATOM 2207 N N . GLU A 1 262 ? -0.326 3.221 -9.776 1.00 73.38 262 GLU A N 1
ATOM 2208 C CA . GLU A 1 262 ? -1.545 4.036 -9.700 1.00 73.38 262 GLU A CA 1
ATOM 2209 C C . GLU A 1 262 ? -2.834 3.206 -9.815 1.00 73.38 262 GLU A C 1
ATOM 2211 O O . GLU A 1 262 ? -3.816 3.449 -9.115 1.00 73.38 262 GLU A O 1
ATOM 2216 N N . SER A 1 263 ? -2.876 2.194 -10.689 1.00 69.56 263 SER A N 1
ATOM 2217 C CA . SER A 1 263 ? -4.133 1.466 -10.932 1.00 69.56 263 SER A CA 1
ATOM 2218 C C . SER A 1 263 ? -4.443 0.403 -9.880 1.00 69.56 263 SER A C 1
ATOM 2220 O O . SER A 1 263 ? -5.613 0.089 -9.674 1.00 69.56 263 SER A O 1
ATOM 2222 N N . ILE A 1 264 ? -3.427 -0.151 -9.212 1.00 73.19 264 ILE A N 1
ATOM 2223 C CA . ILE A 1 264 ? -3.603 -1.272 -8.280 1.00 73.19 264 ILE A CA 1
ATOM 2224 C C . ILE A 1 264 ? -3.351 -0.814 -6.849 1.00 73.19 264 ILE A C 1
ATOM 2226 O O . ILE A 1 264 ? -4.223 -0.985 -6.002 1.00 73.19 264 ILE A O 1
ATOM 2230 N N . ILE A 1 265 ? -2.188 -0.224 -6.560 1.00 79.25 265 ILE A N 1
ATOM 2231 C CA . ILE A 1 265 ? -1.808 0.103 -5.180 1.00 79.25 265 ILE A CA 1
ATOM 2232 C C . ILE A 1 265 ? -2.671 1.241 -4.642 1.00 79.25 265 ILE A C 1
ATOM 2234 O O . ILE A 1 265 ? -3.264 1.081 -3.575 1.00 79.25 265 ILE A O 1
ATOM 2238 N N . ASP A 1 266 ? -2.805 2.337 -5.386 1.00 81.81 266 ASP A N 1
ATOM 2239 C CA . ASP A 1 266 ? -3.552 3.505 -4.903 1.00 81.81 266 ASP A CA 1
ATOM 2240 C C . ASP A 1 266 ? -5.037 3.171 -4.717 1.00 81.81 266 ASP A C 1
ATOM 2242 O O . ASP A 1 266 ? -5.637 3.504 -3.697 1.00 81.81 266 ASP A O 1
ATOM 2246 N N . ARG A 1 267 ? -5.628 2.406 -5.645 1.00 78.62 267 ARG A N 1
ATOM 2247 C CA . ARG A 1 267 ? -7.019 1.936 -5.514 1.00 78.62 267 ARG A CA 1
ATOM 2248 C C . ARG A 1 267 ? -7.238 1.089 -4.266 1.00 78.62 267 ARG A C 1
ATOM 2250 O O . ARG A 1 267 ? -8.244 1.246 -3.577 1.00 78.62 267 ARG A O 1
ATOM 2257 N N . ILE A 1 268 ? -6.304 0.191 -3.970 1.00 78.25 268 ILE A N 1
ATOM 2258 C CA . ILE A 1 268 ? -6.348 -0.625 -2.759 1.00 78.25 268 ILE A CA 1
ATOM 2259 C C . ILE A 1 268 ? -6.227 0.265 -1.520 1.00 78.25 268 ILE A C 1
ATOM 2261 O O . ILE A 1 268 ? -7.000 0.097 -0.581 1.00 78.25 268 ILE A O 1
ATOM 2265 N N . GLN A 1 269 ? -5.297 1.222 -1.509 1.00 83.31 269 GLN A N 1
ATOM 2266 C CA . GLN A 1 269 ? -5.135 2.142 -0.384 1.00 83.31 269 GLN A CA 1
ATOM 2267 C C . GLN A 1 269 ? -6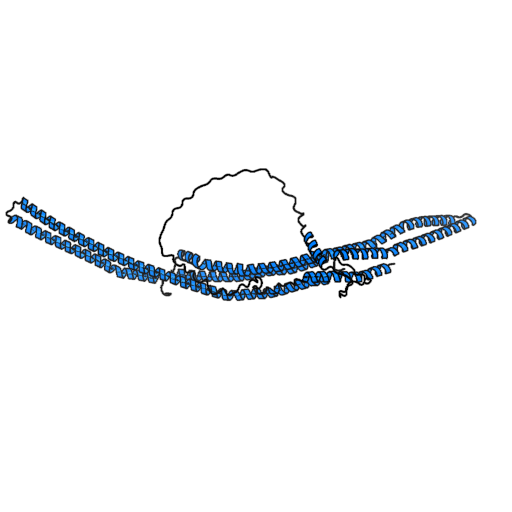.418 2.925 -0.103 1.00 83.31 269 GLN A C 1
ATOM 2269 O O . GLN A 1 269 ? -6.872 2.912 1.040 1.00 83.31 269 GLN A O 1
ATOM 2274 N N . ILE A 1 270 ? -7.036 3.493 -1.144 1.00 83.50 270 ILE A N 1
ATOM 2275 C CA . ILE A 1 270 ? -8.288 4.254 -1.045 1.00 83.50 270 ILE A CA 1
ATOM 2276 C C . ILE A 1 270 ? -9.401 3.403 -0.430 1.00 83.50 270 ILE A C 1
ATOM 2278 O O . ILE A 1 270 ? -10.050 3.835 0.519 1.00 83.50 270 ILE A O 1
ATOM 2282 N N . VAL A 1 271 ? -9.619 2.181 -0.926 1.00 80.31 271 VAL A N 1
ATOM 2283 C CA . VAL A 1 271 ? -10.703 1.329 -0.411 1.00 80.31 271 VAL A CA 1
ATOM 2284 C C . VAL A 1 271 ? -10.481 0.935 1.044 1.00 80.31 271 VAL A C 1
ATOM 2286 O O . VAL A 1 271 ? -11.421 0.948 1.838 1.00 80.31 271 VAL A O 1
ATOM 2289 N N . TYR A 1 272 ? -9.248 0.604 1.422 1.00 83.62 272 TYR A N 1
ATOM 2290 C CA . TYR A 1 272 ? -8.966 0.294 2.818 1.00 83.62 272 TYR A CA 1
ATOM 2291 C C . TYR A 1 272 ? -9.119 1.512 3.724 1.00 83.62 272 TYR A C 1
ATOM 2293 O O . TYR A 1 272 ? -9.619 1.362 4.830 1.00 83.62 272 TYR A O 1
ATOM 2301 N N . GLU A 1 273 ? -8.673 2.688 3.284 1.00 86.75 273 GLU A N 1
ATOM 2302 C CA . GLU A 1 273 ? -8.813 3.925 4.050 1.00 86.75 273 GLU A CA 1
ATOM 2303 C C . GLU A 1 273 ? -10.288 4.263 4.278 1.00 86.75 273 GLU A C 1
ATOM 2305 O O . GLU A 1 273 ? -10.687 4.517 5.411 1.00 86.75 273 GLU A O 1
ATOM 2310 N N . GLN A 1 274 ? -11.123 4.136 3.243 1.00 84.75 274 GLN A N 1
ATOM 2311 C CA . GLN A 1 274 ? -12.575 4.281 3.366 1.00 84.75 274 GLN A CA 1
ATOM 2312 C C . GLN A 1 274 ? -13.174 3.299 4.382 1.00 84.75 274 GLN A C 1
ATOM 2314 O O . GLN A 1 274 ? -13.975 3.709 5.220 1.00 84.75 274 GLN A O 1
ATOM 2319 N N . LEU A 1 275 ? -12.769 2.022 4.354 1.00 84.12 275 LEU A N 1
ATOM 2320 C CA . LEU A 1 275 ? -13.235 1.034 5.331 1.00 84.12 275 LEU A CA 1
ATOM 2321 C C . LEU A 1 275 ? -12.817 1.400 6.754 1.00 84.12 275 LEU A C 1
ATOM 2323 O O . LEU A 1 275 ? -13.647 1.385 7.660 1.00 84.12 275 LEU A O 1
ATOM 2327 N N . THR A 1 276 ? -11.529 1.669 6.969 1.00 88.62 276 THR A N 1
ATOM 2328 C CA . THR A 1 276 ? -11.004 1.917 8.313 1.00 88.62 276 THR A CA 1
ATOM 2329 C C . THR A 1 276 ? -11.590 3.191 8.894 1.00 88.62 276 THR A C 1
ATOM 2331 O O . THR A 1 276 ? -11.954 3.192 10.064 1.00 88.62 276 THR A O 1
ATOM 2334 N N . ASN A 1 277 ? -11.775 4.229 8.074 1.00 88.44 277 ASN A N 1
ATOM 2335 C CA . ASN A 1 277 ? -12.419 5.469 8.498 1.00 88.44 277 ASN A CA 1
ATOM 2336 C C . ASN A 1 277 ? -13.875 5.215 8.898 1.00 88.44 277 ASN A C 1
ATOM 2338 O O . ASN A 1 277 ? -14.267 5.599 9.993 1.00 88.44 277 ASN A O 1
ATOM 2342 N N . ALA A 1 278 ? -14.639 4.469 8.092 1.00 86.31 278 ALA A N 1
ATOM 2343 C CA . ALA A 1 278 ? -16.006 4.094 8.452 1.00 86.31 278 ALA A CA 1
ATOM 2344 C C . ALA A 1 278 ? -16.069 3.266 9.753 1.00 86.31 278 ALA A C 1
ATOM 2346 O O . ALA A 1 278 ? -16.968 3.455 10.569 1.00 86.31 278 ALA A O 1
ATOM 2347 N N . MET A 1 279 ? -15.116 2.355 9.980 1.00 88.19 279 MET A N 1
ATOM 2348 C CA . MET A 1 279 ? -15.033 1.584 11.228 1.00 88.19 279 MET A CA 1
ATOM 2349 C C . MET A 1 279 ? -14.705 2.463 12.440 1.00 88.19 279 MET A C 1
ATOM 2351 O O . MET A 1 279 ? -15.321 2.279 13.490 1.00 88.19 279 MET A O 1
ATOM 2355 N N . TYR A 1 280 ? -13.768 3.407 12.311 1.00 91.06 280 TYR A N 1
ATOM 2356 C CA . TYR A 1 280 ? -13.449 4.357 13.380 1.00 91.06 280 TYR A CA 1
ATOM 2357 C C . TYR A 1 280 ? -14.633 5.276 13.683 1.00 91.06 280 TYR A C 1
ATOM 2359 O O . TYR A 1 280 ? -15.019 5.369 14.841 1.00 91.06 280 TYR A O 1
ATOM 2367 N N . GLU A 1 281 ? -15.301 5.827 12.666 1.00 88.38 281 GLU A N 1
ATOM 2368 C CA . GLU A 1 281 ? -16.512 6.639 12.851 1.00 88.38 281 GLU A CA 1
ATOM 2369 C C . GLU A 1 281 ? -17.612 5.878 13.608 1.00 88.38 281 GLU A C 1
ATOM 2371 O O . GLU A 1 281 ? -18.289 6.436 14.472 1.00 88.38 281 GLU A O 1
ATOM 2376 N N . ILE A 1 282 ? -17.790 4.584 13.317 1.00 87.50 282 ILE A N 1
ATOM 2377 C CA . ILE A 1 282 ? -18.735 3.730 14.049 1.00 87.50 282 ILE A CA 1
ATOM 2378 C C . ILE A 1 282 ? -18.309 3.556 15.509 1.00 87.50 282 ILE A C 1
ATOM 2380 O O . ILE A 1 282 ? -19.156 3.659 16.398 1.00 87.50 282 ILE A O 1
ATOM 2384 N N . LEU A 1 283 ? -17.028 3.280 15.769 1.00 90.38 283 LEU A N 1
ATOM 2385 C CA . LEU A 1 283 ? -16.510 3.127 17.130 1.00 90.38 283 LEU A CA 1
ATOM 2386 C C . LEU A 1 283 ? -16.654 4.420 17.936 1.00 90.38 283 LEU A C 1
ATOM 2388 O O . LEU A 1 283 ? -17.102 4.356 19.078 1.00 90.38 283 LEU A O 1
ATOM 2392 N N . ASP A 1 284 ? -16.329 5.564 17.341 1.00 89.38 284 ASP A N 1
ATOM 2393 C CA . ASP A 1 284 ? -16.401 6.878 17.980 1.00 89.38 284 ASP A CA 1
ATOM 2394 C C . ASP A 1 284 ? -17.843 7.237 18.333 1.00 89.38 284 ASP A C 1
ATOM 2396 O O . ASP A 1 284 ? -18.134 7.603 19.474 1.00 89.38 284 ASP A O 1
ATOM 2400 N N . ARG A 1 285 ? -18.776 7.043 17.393 1.00 87.38 285 ARG A N 1
ATOM 2401 C CA . ARG A 1 285 ? -20.208 7.272 17.632 1.00 87.38 285 ARG A CA 1
ATOM 2402 C C . ARG A 1 285 ? -20.759 6.382 18.737 1.00 87.38 285 ARG A C 1
ATOM 2404 O O . ARG A 1 285 ? -21.490 6.856 19.603 1.00 87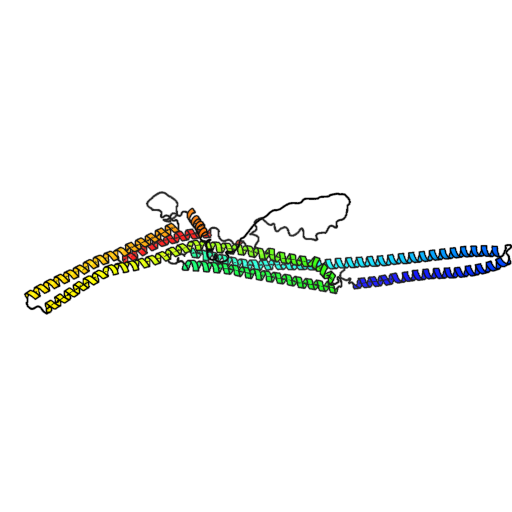.38 285 ARG A O 1
ATOM 2411 N N . LEU A 1 286 ? -20.413 5.096 18.724 1.00 87.88 286 LEU A N 1
ATOM 2412 C CA . LEU A 1 286 ? -20.866 4.167 19.756 1.00 87.88 286 LEU A CA 1
ATOM 2413 C C . LEU A 1 286 ? -20.225 4.473 21.113 1.00 87.88 286 LEU A C 1
ATOM 2415 O O . LEU A 1 286 ? -20.927 4.420 22.118 1.00 87.88 286 LEU A O 1
ATOM 2419 N N . LEU A 1 287 ? -18.943 4.849 21.164 1.00 90.31 287 LEU A N 1
ATOM 2420 C CA . LEU A 1 287 ? -18.280 5.256 22.405 1.00 90.31 287 LEU A CA 1
ATOM 2421 C C . LEU A 1 287 ? -18.922 6.516 22.995 1.00 90.31 287 LEU A C 1
ATOM 2423 O O . LEU A 1 287 ? -19.215 6.539 24.191 1.00 90.31 287 LEU A O 1
ATOM 2427 N N . ALA A 1 288 ? -19.166 7.535 22.165 1.00 88.12 288 ALA A N 1
ATOM 2428 C CA . ALA A 1 288 ? -19.823 8.776 22.573 1.00 88.12 288 ALA A CA 1
ATOM 2429 C C . ALA A 1 288 ? -21.217 8.525 23.167 1.00 88.12 288 ALA A C 1
ATOM 2431 O O . ALA A 1 288 ? -21.654 9.261 24.048 1.00 88.12 288 ALA A O 1
ATOM 2432 N N . PHE A 1 289 ? -21.886 7.459 22.727 1.00 85.75 289 PHE A N 1
ATOM 2433 C CA . PHE A 1 289 ? -23.177 7.038 23.255 1.00 85.75 289 PHE A CA 1
ATOM 2434 C C . PHE A 1 289 ? -23.083 6.188 24.535 1.00 85.75 289 PHE A C 1
ATOM 2436 O O . PHE A 1 289 ? -23.849 6.386 25.468 1.00 85.75 289 PHE A O 1
ATOM 2443 N N . ILE A 1 290 ? -22.162 5.228 24.634 1.00 87.50 290 ILE A N 1
ATOM 2444 C CA . ILE A 1 290 ? -22.129 4.321 25.802 1.00 87.50 290 ILE A CA 1
ATOM 2445 C C . ILE A 1 290 ? -21.363 4.884 26.997 1.00 87.50 290 ILE A C 1
ATOM 2447 O O . ILE A 1 290 ? -21.648 4.515 28.135 1.00 87.50 290 ILE A O 1
ATOM 2451 N N . LYS A 1 291 ? -20.367 5.746 26.765 1.00 88.00 291 LYS A N 1
ATOM 2452 C CA . LYS A 1 291 ? -19.503 6.258 27.833 1.00 88.00 291 LYS A CA 1
ATOM 2453 C C . LYS A 1 291 ? -20.289 7.097 28.849 1.00 88.00 291 LYS A C 1
ATOM 2455 O O . LYS A 1 291 ? -20.157 6.791 30.032 1.00 88.00 291 LYS A O 1
ATOM 2460 N N . PRO A 1 292 ? -21.139 8.065 28.447 1.00 86.81 292 PRO A N 1
ATOM 2461 C CA . PRO A 1 292 ? -21.931 8.829 29.409 1.00 86.81 292 PRO A CA 1
ATOM 2462 C C . PRO A 1 292 ? -22.948 7.954 30.156 1.00 86.81 292 PRO A C 1
ATOM 2464 O O . PRO A 1 292 ? -23.131 8.125 31.356 1.00 86.81 292 PRO A O 1
ATOM 2467 N N . ALA A 1 293 ? -23.555 6.964 29.488 1.00 85.88 293 ALA A N 1
ATOM 2468 C CA . ALA A 1 293 ? -24.450 6.005 30.142 1.00 85.88 293 ALA A CA 1
ATOM 2469 C C . ALA A 1 293 ? -23.729 5.170 31.221 1.00 85.88 293 ALA A C 1
ATOM 2471 O O . ALA A 1 293 ? -24.278 4.916 32.294 1.00 85.88 293 ALA A O 1
ATOM 2472 N N . GLY A 1 294 ? -22.480 4.767 30.960 1.00 87.19 294 GLY A N 1
ATOM 2473 C CA . GLY A 1 294 ? -21.627 4.104 31.948 1.00 87.19 294 GLY A CA 1
ATOM 2474 C C . GLY A 1 294 ? -21.197 5.024 33.094 1.00 87.19 294 GLY A C 1
ATOM 2475 O O . GLY A 1 294 ? -21.175 4.590 34.240 1.00 87.19 294 GLY A O 1
ATOM 2476 N N . GLU A 1 295 ? -20.908 6.296 32.810 1.00 88.19 295 GLU A N 1
ATOM 2477 C CA . GLU A 1 295 ? -20.591 7.309 33.828 1.00 88.19 295 GLU A CA 1
ATOM 2478 C C . GLU A 1 295 ? -21.773 7.564 34.770 1.00 88.19 295 GLU A C 1
ATOM 2480 O O . GLU A 1 295 ? -21.584 7.594 35.983 1.00 88.19 295 GLU A O 1
ATOM 2485 N N . GLN A 1 296 ? -22.998 7.650 34.242 1.00 87.81 296 GLN A N 1
ATOM 2486 C CA . GLN A 1 296 ? -24.205 7.778 35.063 1.00 87.81 296 GLN A CA 1
ATOM 2487 C C . GLN A 1 296 ? -24.393 6.591 36.015 1.00 87.81 296 GLN A C 1
ATOM 2489 O O . GLN A 1 296 ? -24.794 6.779 37.164 1.00 87.81 296 GLN A O 1
ATOM 2494 N N . TRP A 1 297 ? -24.104 5.370 35.555 1.00 89.75 297 TRP A N 1
ATOM 2495 C CA . TRP A 1 297 ? -24.155 4.185 36.410 1.00 89.75 297 TRP A CA 1
ATOM 2496 C C . TRP A 1 297 ? -23.064 4.203 37.491 1.00 89.75 297 TRP A C 1
ATOM 2498 O O . TRP A 1 297 ? -23.365 3.949 38.658 1.00 89.75 297 TRP A O 1
ATOM 2508 N N . ASP A 1 298 ? -21.823 4.545 37.133 1.00 89.19 298 ASP A N 1
ATOM 2509 C CA . ASP A 1 298 ? -20.714 4.664 38.090 1.00 89.19 298 ASP A CA 1
ATOM 2510 C C . ASP A 1 298 ? -21.023 5.720 39.171 1.00 89.19 298 ASP A C 1
ATOM 2512 O O . ASP A 1 298 ? -20.838 5.477 40.367 1.00 89.19 298 ASP A O 1
ATOM 2516 N N . ASP A 1 299 ? -21.549 6.881 38.773 1.00 89.88 299 ASP A N 1
ATOM 2517 C CA . ASP A 1 299 ? -21.945 7.953 39.689 1.00 89.88 299 ASP A CA 1
ATOM 2518 C C . ASP A 1 299 ? -23.084 7.525 40.616 1.00 89.88 299 ASP A C 1
ATOM 2520 O O . ASP A 1 299 ? -23.054 7.811 41.816 1.00 89.88 299 ASP A O 1
ATOM 2524 N N . HIS A 1 300 ? -24.075 6.813 40.086 1.00 88.94 300 HIS A N 1
ATOM 2525 C CA . HIS A 1 300 ? -25.172 6.279 40.880 1.00 88.94 300 HIS A CA 1
ATOM 2526 C C . HIS A 1 300 ? -24.695 5.244 41.907 1.00 88.94 300 HIS A C 1
ATOM 2528 O O . HIS A 1 300 ? -25.073 5.322 43.077 1.00 88.94 300 HIS A O 1
ATOM 2534 N N . GLN A 1 301 ? -23.812 4.326 41.510 1.00 88.25 301 GLN A N 1
ATOM 2535 C CA . GLN A 1 301 ? -23.222 3.343 42.418 1.00 88.25 301 GLN A CA 1
ATOM 2536 C C . GLN A 1 301 ? -22.457 4.028 43.563 1.00 88.25 301 GLN A C 1
ATOM 2538 O O . GLN A 1 301 ? -22.648 3.681 44.730 1.00 88.25 301 GLN A O 1
ATOM 2543 N N . ASN A 1 302 ? -21.671 5.065 43.256 1.00 88.69 302 ASN A N 1
ATOM 2544 C CA . ASN A 1 302 ? -20.974 5.866 44.267 1.00 88.69 302 ASN A CA 1
ATOM 2545 C C . ASN A 1 302 ? -21.952 6.567 45.230 1.00 88.69 302 ASN A C 1
ATOM 2547 O O . ASN A 1 302 ? -21.701 6.645 46.437 1.00 88.69 302 ASN A O 1
ATOM 2551 N N . ARG A 1 303 ? -23.081 7.079 44.723 1.00 89.00 303 ARG A N 1
ATOM 2552 C CA . ARG A 1 303 ? -24.115 7.716 45.555 1.00 89.00 303 ARG A CA 1
ATOM 2553 C C . ARG A 1 303 ? -24.842 6.713 46.446 1.00 89.00 303 ARG A C 1
ATOM 2555 O O . ARG A 1 303 ? -25.051 7.019 47.618 1.00 89.00 303 ARG A O 1
ATOM 2562 N N . LEU A 1 304 ? -25.160 5.517 45.951 1.00 86.94 304 LEU A N 1
ATOM 2563 C CA . LEU A 1 304 ? -25.736 4.439 46.766 1.00 86.94 304 LEU A CA 1
ATOM 2564 C C . LEU A 1 304 ? -24.816 4.043 47.928 1.00 86.94 304 LEU A C 1
ATOM 2566 O O . LEU A 1 304 ? -25.280 3.879 49.058 1.00 86.94 304 LEU A O 1
ATOM 2570 N N . GLU A 1 305 ? -23.508 3.948 47.689 1.00 87.31 305 GLU A N 1
ATOM 2571 C CA . GLU A 1 305 ? -22.526 3.706 48.753 1.00 87.31 305 GLU A CA 1
ATOM 2572 C C . GLU A 1 305 ? -22.504 4.856 49.772 1.00 87.31 305 GLU A C 1
ATOM 2574 O O . GLU A 1 305 ? -22.476 4.626 50.986 1.00 87.31 305 GLU A O 1
ATOM 2579 N N . HIS A 1 306 ? -22.608 6.102 49.303 1.00 88.81 306 HIS A N 1
ATOM 2580 C CA . HIS A 1 306 ? -22.679 7.273 50.173 1.00 88.81 306 HIS A CA 1
ATOM 2581 C C . HIS A 1 306 ? -23.965 7.317 51.018 1.00 88.81 306 HIS A C 1
ATOM 2583 O O . HIS A 1 306 ? -23.914 7.780 52.157 1.00 88.81 306 HIS A O 1
ATOM 2589 N N . VAL A 1 307 ? -25.102 6.805 50.529 1.00 86.81 307 VAL A N 1
ATOM 2590 C CA . VAL A 1 307 ? -26.353 6.707 51.310 1.00 86.81 307 VAL A CA 1
ATOM 2591 C C . VAL A 1 307 ? -26.154 5.844 52.562 1.00 86.81 307 VAL A C 1
ATOM 2593 O O . VAL A 1 307 ? -26.576 6.235 53.652 1.00 86.81 307 VAL A O 1
ATOM 2596 N N . ALA A 1 308 ? -25.443 4.718 52.450 1.00 84.12 308 ALA A N 1
ATOM 2597 C CA . ALA A 1 308 ? -25.120 3.876 53.605 1.00 84.12 308 ALA A CA 1
ATOM 2598 C C . ALA A 1 308 ? -24.199 4.596 54.611 1.00 84.12 308 ALA A C 1
ATOM 2600 O O . ALA A 1 308 ? -24.425 4.544 55.822 1.00 84.12 308 ALA A O 1
ATOM 2601 N N . VAL A 1 309 ? -23.191 5.326 54.123 1.00 87.00 309 VAL A N 1
ATOM 2602 C CA . VAL A 1 309 ? -22.294 6.134 54.971 1.00 87.00 309 VAL A CA 1
ATOM 2603 C C . VAL A 1 309 ? -23.054 7.272 55.663 1.00 87.00 309 VAL A C 1
ATOM 2605 O O . VAL A 1 309 ? -22.834 7.546 56.845 1.00 87.00 309 VAL A O 1
ATOM 2608 N N . GLN A 1 310 ? -23.981 7.916 54.957 1.00 88.75 310 GLN A N 1
ATOM 2609 C CA . GLN A 1 310 ? -24.821 8.979 55.495 1.00 88.75 310 GLN A CA 1
ATOM 2610 C C . GLN A 1 310 ? -25.743 8.460 56.604 1.00 88.75 310 GLN A C 1
ATOM 2612 O O . GLN A 1 310 ? -25.851 9.117 57.641 1.00 88.75 310 GLN A O 1
ATOM 2617 N N . LEU A 1 311 ? -26.344 7.275 56.442 1.00 87.06 311 LEU A N 1
ATOM 2618 C CA . LEU A 1 311 ? -27.129 6.633 57.501 1.00 87.06 311 LEU A CA 1
ATOM 2619 C C . LEU A 1 311 ? -26.278 6.406 58.757 1.00 87.06 311 LEU A C 1
ATOM 2621 O O . LEU A 1 311 ? -26.681 6.804 59.849 1.00 87.06 311 LEU A O 1
ATOM 2625 N N . LEU A 1 312 ? -25.083 5.824 58.604 1.00 87.00 312 LEU A N 1
ATOM 2626 C CA . LEU A 1 312 ? -24.168 5.586 59.726 1.00 87.00 312 LEU A CA 1
ATOM 2627 C C . LEU A 1 312 ? -23.796 6.885 60.450 1.00 87.00 312 LEU A C 1
ATOM 2629 O O . LEU A 1 312 ? -23.755 6.912 61.679 1.00 87.00 312 LEU A O 1
ATOM 2633 N N . SER A 1 313 ? -23.574 7.969 59.705 1.00 89.19 313 SER A N 1
ATOM 2634 C CA . SER A 1 313 ? -23.311 9.295 60.272 1.00 89.19 313 SER A CA 1
ATOM 2635 C C . SER A 1 313 ? -24.492 9.804 61.110 1.00 89.19 313 SER A C 1
ATOM 2637 O O . SER A 1 313 ? -24.306 10.212 62.257 1.00 89.19 313 SER A O 1
ATOM 2639 N N . ILE A 1 314 ? -25.725 9.699 60.597 1.00 88.56 314 ILE A N 1
ATOM 2640 C CA . ILE A 1 314 ? -26.944 10.110 61.317 1.00 88.56 314 ILE A CA 1
ATOM 2641 C C . ILE A 1 314 ? -27.160 9.247 62.573 1.00 88.56 314 ILE A C 1
ATOM 2643 O O . ILE A 1 314 ? -27.492 9.781 63.634 1.00 88.56 314 ILE A O 1
ATOM 2647 N N . MET A 1 315 ? -26.925 7.933 62.491 1.00 86.75 315 MET A N 1
ATOM 2648 C CA . MET A 1 315 ? -27.004 7.030 63.647 1.00 86.75 315 MET A CA 1
ATOM 2649 C C . MET A 1 315 ? -25.972 7.389 64.723 1.00 86.75 315 MET A C 1
ATOM 2651 O O . MET A 1 315 ? -26.305 7.452 65.907 1.00 86.75 315 MET A O 1
ATOM 2655 N N . GLN A 1 316 ? -24.727 7.676 64.335 1.00 88.19 316 GLN A N 1
ATOM 2656 C CA . GLN A 1 316 ? -23.684 8.109 65.269 1.00 88.19 316 GLN A CA 1
ATOM 2657 C C . GLN A 1 316 ? -24.022 9.449 65.933 1.00 88.19 316 GLN A C 1
ATOM 2659 O O . GLN A 1 316 ? -23.802 9.611 67.136 1.00 88.19 316 GLN A O 1
ATOM 2664 N N . GLU A 1 317 ? -24.586 10.392 65.176 1.00 88.88 317 GLU A N 1
ATOM 2665 C CA . GLU A 1 317 ? -25.014 11.694 65.691 1.00 88.88 317 GLU A CA 1
ATOM 2666 C C . GLU A 1 317 ? -26.178 11.570 66.684 1.00 88.88 317 GLU A C 1
ATOM 2668 O O . GLU A 1 317 ? -26.218 12.296 67.674 1.00 88.88 317 GLU A O 1
ATOM 2673 N N . CYS A 1 318 ? -27.085 10.610 66.475 1.00 87.12 318 CYS A N 1
ATOM 2674 C CA . CYS A 1 318 ? -28.157 10.287 67.418 1.00 87.12 318 CYS A CA 1
ATOM 2675 C C . CYS A 1 318 ? -27.635 9.594 68.688 1.00 87.12 318 CYS A C 1
ATOM 2677 O O . CYS A 1 318 ? -28.068 9.905 69.800 1.00 87.12 318 CYS A O 1
ATOM 2679 N N . ARG A 1 319 ? -26.661 8.689 68.542 1.00 89.94 319 ARG A N 1
ATOM 2680 C CA . ARG A 1 319 ? -26.097 7.902 69.645 1.00 89.94 319 ARG A CA 1
ATOM 2681 C C . ARG A 1 319 ? -25.232 8.721 70.602 1.00 89.94 319 ARG A C 1
ATOM 2683 O O . ARG A 1 319 ? -25.352 8.571 71.815 1.00 89.94 319 ARG A O 1
ATOM 2690 N N . ARG A 1 320 ? -24.396 9.628 70.089 1.00 90.06 320 ARG A N 1
ATOM 2691 C CA . ARG A 1 320 ? -23.464 10.434 70.904 1.00 90.06 320 ARG A CA 1
ATOM 2692 C C . ARG A 1 320 ? -24.123 11.192 72.077 1.00 90.06 320 ARG A C 1
ATOM 2694 O O . ARG A 1 320 ? -23.608 11.093 73.193 1.00 90.06 320 ARG A O 1
ATOM 2701 N N . PRO A 1 321 ? -25.222 11.956 71.897 1.00 88.75 321 PRO A N 1
ATOM 2702 C CA . PRO A 1 321 ? -25.869 12.658 73.003 1.00 88.75 321 PRO A CA 1
ATOM 2703 C C . PRO A 1 321 ? -26.543 11.700 73.990 1.00 88.75 321 PRO A C 1
ATOM 2705 O O . PRO A 1 321 ? -26.532 11.984 75.189 1.00 88.75 321 PRO A O 1
ATOM 2708 N N . HIS A 1 322 ? -27.093 10.577 73.514 1.00 90.31 322 HIS A N 1
ATOM 2709 C CA . HIS A 1 322 ? -27.657 9.547 74.382 1.00 90.31 322 HIS A CA 1
ATOM 2710 C C . HIS A 1 322 ? -26.579 8.940 75.283 1.00 90.31 322 HIS A C 1
ATOM 2712 O O . HIS A 1 322 ? -26.754 8.927 76.499 1.00 90.31 322 HIS A O 1
ATOM 2718 N N . ASP A 1 323 ? -25.442 8.528 74.716 1.00 90.44 323 ASP A N 1
ATOM 2719 C CA . ASP A 1 323 ? -24.335 7.932 75.470 1.00 90.44 323 ASP A CA 1
ATOM 2720 C C . ASP A 1 323 ? -23.807 8.903 76.539 1.00 90.44 323 ASP A C 1
ATOM 2722 O O . ASP A 1 323 ? -23.655 8.518 77.698 1.00 90.44 323 ASP A O 1
ATOM 2726 N N . LEU A 1 324 ? -23.655 10.192 76.205 1.00 90.69 324 LEU A N 1
ATOM 2727 C CA . LEU A 1 324 ? -23.239 11.229 77.159 1.00 90.69 324 LEU A CA 1
ATOM 2728 C C . LEU A 1 324 ? -24.264 11.455 78.286 1.00 90.69 324 LEU A C 1
ATOM 2730 O O . LEU A 1 324 ? -23.899 11.685 79.442 1.00 90.69 324 LEU A O 1
ATOM 2734 N N . GLN A 1 325 ? -25.561 11.457 77.969 1.00 89.75 325 GLN A N 1
ATOM 2735 C CA . GLN A 1 325 ? -26.610 11.595 78.982 1.00 89.75 325 GLN A CA 1
ATOM 2736 C C . GLN A 1 325 ? -26.707 10.353 79.866 1.00 89.75 325 GLN A C 1
ATOM 2738 O O . GLN A 1 325 ? -26.903 10.475 81.076 1.00 89.75 325 GLN A O 1
ATOM 2743 N N . ASN A 1 326 ? -26.556 9.173 79.273 1.00 90.19 326 ASN A N 1
ATOM 2744 C CA . ASN A 1 326 ? -26.589 7.906 79.973 1.00 90.19 326 ASN A CA 1
ATOM 2745 C C . ASN A 1 326 ? -25.389 7.766 80.918 1.00 90.19 326 ASN A C 1
ATOM 2747 O O . ASN A 1 326 ? -25.580 7.406 82.074 1.00 90.19 326 ASN A O 1
ATOM 2751 N N . GLU A 1 327 ? -24.187 8.158 80.492 1.00 92.06 327 GLU A N 1
ATOM 2752 C CA . GLU A 1 327 ? -23.000 8.219 81.353 1.00 92.06 327 GLU A CA 1
ATOM 2753 C C . GLU A 1 327 ? -23.244 9.113 82.579 1.00 92.06 327 GLU A C 1
ATOM 2755 O O . GLU A 1 327 ? -23.025 8.691 83.710 1.00 92.06 327 GLU A O 1
ATOM 2760 N N . LYS A 1 328 ? -23.813 10.315 82.397 1.00 90.69 328 LYS A N 1
ATOM 2761 C CA . LYS A 1 328 ? -24.170 11.203 83.522 1.00 90.69 328 LYS A CA 1
ATOM 2762 C C . LYS A 1 328 ? -25.180 10.570 84.483 1.00 90.69 328 LYS A C 1
ATOM 2764 O O . LYS A 1 328 ? -25.068 10.761 85.695 1.00 90.69 328 LYS A O 1
ATOM 2769 N N . LYS A 1 329 ? -26.182 9.856 83.957 1.00 88.50 329 LYS A N 1
ATOM 2770 C CA . LYS A 1 329 ? -27.184 9.144 84.767 1.00 88.50 329 LYS A CA 1
ATOM 2771 C C . LYS A 1 329 ? -26.555 7.969 85.526 1.00 88.50 329 LYS A C 1
ATOM 2773 O O . LYS A 1 329 ? -26.866 7.805 86.701 1.00 88.50 329 LYS A O 1
ATOM 2778 N N . LEU A 1 330 ? -25.647 7.220 84.899 1.00 90.00 330 LEU A N 1
ATOM 2779 C CA . LEU A 1 330 ? -24.902 6.122 85.524 1.00 90.00 330 LEU A CA 1
ATOM 2780 C C . LEU A 1 330 ? -23.982 6.624 86.639 1.00 90.00 330 LEU A C 1
ATOM 2782 O O . LEU A 1 330 ? -24.082 6.131 87.753 1.00 90.00 330 LEU A O 1
ATOM 2786 N N . THR A 1 331 ? -23.193 7.676 86.405 1.00 91.62 331 THR A N 1
ATOM 2787 C CA . THR A 1 331 ? -22.336 8.276 87.445 1.00 91.62 331 THR A CA 1
ATOM 2788 C C . THR A 1 331 ? -23.151 8.762 88.648 1.00 91.62 331 THR A C 1
ATOM 2790 O O . THR A 1 331 ? -22.725 8.638 89.796 1.00 91.62 331 THR A O 1
ATOM 2793 N N . LYS A 1 332 ? -24.357 9.298 88.412 1.00 90.12 332 LYS A N 1
ATOM 2794 C CA . LYS A 1 332 ? -25.281 9.698 89.484 1.00 90.12 332 LYS A CA 1
ATOM 2795 C C . LYS A 1 332 ? -25.840 8.493 90.250 1.00 90.12 332 LYS A C 1
ATOM 2797 O O . LYS A 1 332 ? -25.973 8.569 91.474 1.00 90.12 332 LYS A O 1
ATOM 2802 N N . LEU A 1 333 ? -26.145 7.402 89.549 1.00 91.38 333 LEU A N 1
ATOM 2803 C CA . LEU A 1 333 ? -26.573 6.144 90.156 1.00 91.38 333 LEU A CA 1
ATOM 2804 C C . LEU A 1 333 ? -25.464 5.538 91.010 1.00 91.38 333 LEU A C 1
ATOM 2806 O O . LEU A 1 333 ? -25.724 5.211 92.164 1.00 91.38 333 LEU A O 1
ATOM 2810 N N . ASP A 1 334 ? -24.237 5.484 90.501 1.00 91.25 334 ASP A N 1
ATOM 2811 C CA . ASP A 1 334 ? -23.070 5.006 91.244 1.00 91.25 334 ASP A CA 1
ATOM 2812 C C . ASP A 1 334 ? -22.838 5.835 92.515 1.00 91.25 334 ASP A C 1
ATOM 2814 O O . ASP A 1 334 ? -22.722 5.269 93.601 1.00 91.25 334 ASP A O 1
ATOM 2818 N N . SER A 1 335 ? -22.906 7.169 92.423 1.00 90.44 335 SER A N 1
ATOM 2819 C CA . SER A 1 335 ? -22.835 8.051 93.599 1.00 90.44 335 SER A CA 1
ATOM 2820 C C . SER A 1 335 ? -23.945 7.756 94.614 1.00 90.44 335 SER A C 1
ATOM 2822 O O . SER A 1 335 ? -23.693 7.722 95.816 1.00 90.44 335 SER A O 1
ATOM 2824 N N . THR A 1 336 ? -25.175 7.519 94.148 1.00 88.44 336 THR A N 1
ATOM 2825 C CA . THR A 1 336 ? -26.313 7.197 95.027 1.00 88.44 336 THR A CA 1
ATOM 2826 C C . THR A 1 336 ? -26.119 5.827 95.694 1.00 88.44 336 THR A C 1
ATOM 2828 O O . THR A 1 336 ? -26.440 5.659 96.869 1.00 88.44 336 THR A O 1
ATOM 2831 N N . LEU A 1 337 ? -25.549 4.850 94.981 1.00 89.44 337 LEU A N 1
ATOM 2832 C CA . LEU A 1 337 ? -25.220 3.526 95.517 1.00 89.44 337 LEU A CA 1
ATOM 2833 C C . LEU A 1 337 ? -24.089 3.586 96.555 1.00 89.44 337 LEU A C 1
ATOM 2835 O O . LEU A 1 337 ? -24.151 2.885 97.567 1.00 89.44 337 LEU A O 1
ATOM 2839 N N . ASP A 1 338 ? -23.084 4.435 96.354 1.00 89.38 338 ASP A N 1
ATOM 2840 C CA . ASP A 1 338 ? -22.025 4.675 97.342 1.00 89.38 338 ASP A CA 1
ATOM 2841 C C . ASP A 1 338 ? -22.559 5.364 98.608 1.00 89.38 338 ASP A C 1
ATOM 2843 O O . ASP A 1 338 ? -22.207 4.986 99.732 1.00 89.38 338 ASP A O 1
ATOM 2847 N N . GLU A 1 339 ? -23.490 6.309 98.457 1.00 85.94 339 GLU A N 1
ATOM 2848 C CA . GLU A 1 339 ? -24.223 6.905 99.581 1.00 85.94 339 GLU A CA 1
ATOM 2849 C C . GLU A 1 339 ? -25.069 5.863 100.332 1.00 85.94 339 GLU A C 1
ATOM 2851 O O . GLU A 1 339 ? -25.123 5.878 101.562 1.00 85.94 339 GLU A O 1
ATOM 2856 N N . MET A 1 340 ? -25.682 4.902 99.631 1.00 84.56 340 MET A N 1
ATOM 2857 C CA . MET A 1 340 ? -26.411 3.798 100.272 1.00 84.56 340 MET A CA 1
ATOM 2858 C C . MET A 1 340 ? -25.495 2.900 101.104 1.00 84.56 340 MET A C 1
ATOM 2860 O O . MET A 1 340 ? -25.869 2.503 102.207 1.00 84.56 340 MET A O 1
ATOM 2864 N N . ARG A 1 341 ? -24.288 2.597 100.608 1.00 85.62 341 ARG A N 1
ATOM 2865 C CA . ARG A 1 341 ? -23.291 1.783 101.331 1.00 85.62 341 ARG A CA 1
ATOM 2866 C C . ARG A 1 341 ? -22.818 2.440 102.632 1.00 85.62 341 ARG A C 1
ATOM 2868 O O . ARG A 1 341 ? -22.338 1.737 103.516 1.00 85.62 341 ARG A O 1
ATOM 2875 N N . SER A 1 342 ? -22.953 3.761 102.751 1.00 85.50 342 SER A N 1
ATOM 2876 C CA . SER A 1 342 ? -22.502 4.569 103.894 1.00 85.50 342 SER A CA 1
ATOM 2877 C C . SER A 1 342 ? -23.646 5.154 104.742 1.00 85.50 342 SER A C 1
ATOM 2879 O O . SER A 1 342 ? -23.399 5.956 105.646 1.00 85.50 342 SER A O 1
ATOM 2881 N N . ALA A 1 343 ? -24.897 4.748 104.495 1.00 79.31 343 ALA A N 1
ATOM 2882 C CA . ALA A 1 343 ? -26.074 5.301 105.162 1.00 79.31 343 ALA A CA 1
ATOM 2883 C C . ALA A 1 343 ? -26.097 5.014 106.680 1.00 79.31 343 ALA A C 1
ATOM 2885 O O . ALA A 1 343 ? -25.892 3.888 107.128 1.00 79.31 343 ALA A O 1
ATOM 2886 N N . SER A 1 344 ? -26.392 6.041 107.485 1.00 75.56 344 SER A N 1
ATOM 2887 C CA . SER A 1 344 ? -26.299 6.001 108.955 1.00 75.56 344 SER A CA 1
ATOM 2888 C C . SER A 1 344 ? -27.581 5.566 109.680 1.00 75.56 344 SER A C 1
ATOM 2890 O O . SER A 1 344 ? -27.538 5.293 110.879 1.00 75.56 344 SER A O 1
ATOM 2892 N N . ASN A 1 345 ? -28.724 5.504 108.988 1.00 84.69 345 ASN A N 1
ATOM 2893 C CA . ASN A 1 345 ? -29.996 5.026 109.534 1.00 84.69 345 ASN A CA 1
ATOM 2894 C C . ASN A 1 345 ? -30.928 4.470 108.437 1.00 84.69 345 ASN A C 1
ATOM 2896 O O . ASN A 1 345 ? -30.772 4.757 107.249 1.00 84.69 345 ASN A O 1
ATOM 2900 N N . GLU A 1 346 ? -31.908 3.666 108.852 1.00 82.12 346 GLU A N 1
ATOM 2901 C CA . GLU A 1 346 ? -32.821 2.932 107.963 1.00 82.12 346 GLU A CA 1
ATOM 2902 C C . GLU A 1 346 ? -33.722 3.851 107.121 1.00 82.12 346 GLU A C 1
ATOM 2904 O O . GLU A 1 346 ? -33.995 3.566 105.957 1.00 82.12 346 GLU A O 1
ATOM 2909 N N . THR A 1 347 ? -34.130 5.001 107.663 1.00 80.25 347 THR A N 1
ATOM 2910 C CA . THR A 1 347 ? -34.966 5.972 106.940 1.00 80.25 347 THR A CA 1
ATOM 2911 C C . THR A 1 347 ? -34.197 6.676 105.818 1.00 80.25 347 THR A C 1
ATOM 2913 O O . THR A 1 347 ? -34.756 6.905 104.743 1.00 80.25 347 THR A O 1
ATOM 2916 N N . ALA A 1 348 ? -32.907 6.973 106.013 1.00 77.88 348 ALA A N 1
ATOM 2917 C CA . ALA A 1 348 ? -32.028 7.479 104.960 1.00 77.88 348 ALA A CA 1
ATOM 2918 C C . ALA A 1 348 ? -31.769 6.422 103.877 1.00 77.88 348 ALA A C 1
ATOM 2920 O O . ALA A 1 348 ? -31.801 6.760 102.693 1.00 77.88 348 ALA A O 1
ATOM 2921 N N . LEU A 1 349 ? -31.583 5.155 104.265 1.00 84.69 349 LEU A N 1
ATOM 2922 C CA . LEU A 1 349 ? -31.403 4.041 103.331 1.00 84.69 349 LEU A CA 1
ATOM 2923 C C . LEU A 1 349 ? -32.650 3.812 102.465 1.00 84.69 349 LEU A C 1
ATOM 2925 O O . LEU A 1 349 ? -32.528 3.693 101.249 1.00 84.69 349 LEU A O 1
ATOM 2929 N N . ALA A 1 350 ? -33.848 3.819 103.059 1.00 84.19 350 ALA A N 1
ATOM 2930 C CA . ALA A 1 350 ? -35.107 3.679 102.326 1.00 84.19 350 ALA A CA 1
ATOM 2931 C C . ALA A 1 350 ? -35.311 4.812 101.304 1.00 84.19 350 ALA A C 1
ATOM 2933 O O . ALA A 1 350 ? -35.710 4.558 100.171 1.00 84.19 350 ALA A O 1
ATOM 2934 N N . ARG A 1 351 ? -34.970 6.058 101.666 1.00 85.88 351 ARG A N 1
ATOM 2935 C CA . ARG A 1 351 ? -35.033 7.210 100.749 1.00 85.88 351 ARG A CA 1
ATOM 2936 C C . ARG A 1 351 ? -34.048 7.081 99.583 1.00 85.88 351 ARG A C 1
ATOM 2938 O O . ARG A 1 351 ? -34.407 7.393 98.450 1.00 85.88 351 ARG A O 1
ATOM 2945 N N . LEU A 1 352 ? -32.813 6.659 99.858 1.00 87.56 352 LEU A N 1
ATOM 2946 C CA . LEU A 1 352 ? -31.794 6.456 98.825 1.00 87.56 352 LEU A CA 1
ATOM 2947 C C . LEU A 1 352 ? -32.159 5.292 97.895 1.00 87.56 352 LEU A C 1
ATOM 2949 O O . LEU A 1 352 ? -32.005 5.427 96.688 1.00 87.56 352 LEU A O 1
ATOM 2953 N N . LEU A 1 353 ? -32.738 4.214 98.430 1.00 86.81 353 LEU A N 1
ATOM 2954 C CA . LEU A 1 353 ? -33.243 3.086 97.647 1.00 86.81 353 LEU A CA 1
ATOM 2955 C C . LEU A 1 353 ? -34.350 3.519 96.674 1.00 86.81 353 LEU A C 1
ATOM 2957 O O . LEU A 1 353 ? -34.279 3.190 95.492 1.00 86.81 353 LEU A O 1
ATOM 2961 N N . THR A 1 354 ? -35.338 4.292 97.139 1.00 87.69 354 THR A N 1
ATOM 2962 C CA . THR A 1 354 ? -36.372 4.866 96.261 1.00 87.69 354 THR A CA 1
ATOM 2963 C C . THR A 1 354 ? -35.749 5.754 95.183 1.00 87.69 354 THR A C 1
ATOM 2965 O O . THR A 1 354 ? -36.067 5.605 94.010 1.00 87.69 354 THR A O 1
ATOM 2968 N N . SER A 1 355 ? -34.781 6.601 95.551 1.00 88.25 355 SER A N 1
ATOM 2969 C CA . SER A 1 355 ? -34.045 7.440 94.596 1.00 88.25 355 SER A CA 1
ATOM 2970 C C . SER A 1 355 ? -33.265 6.622 93.555 1.00 88.25 355 SER A C 1
ATOM 2972 O O . SER A 1 355 ? -33.201 7.022 92.395 1.00 88.25 355 SER A O 1
ATOM 2974 N N . SER A 1 356 ? -32.668 5.486 93.925 1.00 88.06 356 SER A N 1
ATOM 2975 C CA . SER A 1 356 ? -31.998 4.584 92.979 1.00 88.06 356 SER A CA 1
ATOM 2976 C C . SER A 1 356 ? -32.988 3.923 92.020 1.00 88.06 356 SER A C 1
ATOM 2978 O O . SER A 1 356 ? -32.695 3.847 90.828 1.00 88.06 356 SER A O 1
ATOM 2980 N N . TYR A 1 357 ? -34.163 3.499 92.499 1.00 89.56 357 TYR A N 1
ATOM 2981 C CA . TYR A 1 357 ? -35.230 2.985 91.633 1.00 89.56 357 TYR A CA 1
ATOM 2982 C C . TYR A 1 357 ? -35.723 4.046 90.643 1.00 89.56 357 TYR A C 1
ATOM 2984 O O . TYR A 1 357 ? -35.773 3.766 89.448 1.00 89.56 357 TYR A O 1
ATOM 2992 N N . ASP A 1 358 ? -35.956 5.281 91.096 1.00 89.12 358 ASP A N 1
ATOM 2993 C CA . ASP A 1 358 ? -36.348 6.393 90.218 1.00 89.12 358 ASP A CA 1
ATOM 2994 C C . ASP A 1 358 ? -35.279 6.683 89.142 1.00 89.12 358 ASP A C 1
ATOM 2996 O O . ASP A 1 358 ? -35.588 6.997 87.990 1.00 89.12 358 ASP A O 1
ATOM 3000 N N . GLN A 1 359 ? -33.993 6.563 89.493 1.00 89.38 359 GLN A N 1
ATOM 3001 C CA . GLN A 1 359 ? -32.880 6.723 88.550 1.00 89.38 359 GLN A CA 1
ATOM 3002 C C . GLN A 1 359 ? -32.786 5.562 87.547 1.00 89.38 359 GLN A C 1
ATOM 3004 O O . GLN A 1 359 ? -32.537 5.811 86.367 1.00 89.38 359 GLN A O 1
ATOM 3009 N N . LEU A 1 360 ? -33.026 4.320 87.981 1.00 90.31 360 LEU A N 1
ATOM 3010 C CA . LEU A 1 360 ? -33.122 3.135 87.118 1.00 90.31 360 LEU A CA 1
ATOM 3011 C C . LEU A 1 360 ? -34.298 3.241 86.137 1.00 90.31 360 LEU A C 1
ATOM 3013 O O . LEU A 1 360 ? -34.126 2.971 84.947 1.00 90.31 360 LEU A O 1
ATOM 3017 N N . ASP A 1 361 ? -35.461 3.706 86.594 1.00 91.00 361 ASP A N 1
ATOM 3018 C CA . ASP A 1 361 ? -36.620 3.955 85.733 1.00 91.00 361 ASP A CA 1
ATOM 3019 C C . ASP A 1 361 ? -36.343 5.087 84.732 1.00 91.00 361 ASP A C 1
ATOM 3021 O O . ASP A 1 361 ? -36.668 4.971 83.547 1.00 91.00 361 ASP A O 1
ATOM 3025 N N . SER A 1 362 ? -35.648 6.147 85.158 1.00 89.88 362 SER A N 1
ATOM 3026 C CA . SER A 1 362 ? -35.189 7.221 84.267 1.00 89.88 362 SER A CA 1
ATOM 3027 C C . SER A 1 362 ? -34.168 6.749 83.221 1.00 89.88 362 SER A C 1
ATOM 3029 O O . SER A 1 362 ? -34.134 7.279 82.104 1.00 89.88 362 SER A O 1
ATOM 3031 N N . LEU A 1 363 ? -33.326 5.769 83.562 1.00 89.69 363 LEU A N 1
ATOM 3032 C CA . LEU A 1 363 ? -32.365 5.144 82.651 1.00 89.69 363 LEU A CA 1
ATOM 3033 C C . LEU A 1 363 ? -33.094 4.270 81.624 1.00 89.69 363 LEU A C 1
ATOM 3035 O O . LEU A 1 363 ? -32.895 4.434 80.423 1.00 89.69 363 LEU A O 1
ATOM 3039 N N . LYS A 1 364 ? -34.013 3.414 82.084 1.00 90.62 364 LYS A N 1
ATOM 3040 C CA . LYS A 1 364 ? -34.861 2.569 81.233 1.00 90.62 364 LYS A CA 1
ATOM 3041 C C . LYS A 1 364 ? -35.684 3.398 80.244 1.00 90.62 364 LYS A C 1
ATOM 3043 O O . LYS A 1 364 ? -35.719 3.071 79.062 1.00 90.62 364 LYS A O 1
ATOM 3048 N N . ALA A 1 365 ? -36.296 4.490 80.704 1.00 88.88 365 ALA A N 1
ATOM 3049 C CA . ALA A 1 365 ? -37.026 5.415 79.839 1.00 88.88 365 ALA A CA 1
ATOM 3050 C C . ALA A 1 365 ? -36.112 6.085 78.795 1.00 88.88 365 ALA A C 1
ATOM 3052 O O . ALA A 1 365 ? -36.528 6.274 77.657 1.00 88.88 365 ALA A O 1
ATOM 3053 N N . SER A 1 366 ? -34.861 6.391 79.158 1.00 89.12 366 SER A N 1
ATOM 3054 C CA . SER A 1 366 ? -33.845 6.934 78.241 1.00 89.12 366 SER A CA 1
ATOM 3055 C C . SER A 1 366 ? -33.542 5.979 77.087 1.00 89.12 366 SER A C 1
ATOM 3057 O O . SER A 1 366 ? -33.538 6.399 75.935 1.00 89.12 366 SER A O 1
ATOM 3059 N N . TYR A 1 367 ? -33.327 4.698 77.399 1.00 88.88 367 TYR A N 1
ATOM 3060 C CA . TYR A 1 367 ? -33.050 3.668 76.398 1.00 88.88 367 TYR A CA 1
ATOM 3061 C C . TYR A 1 367 ? -34.257 3.386 75.505 1.00 88.88 367 TYR A C 1
ATOM 3063 O O . TYR A 1 367 ? -34.077 3.186 74.311 1.00 88.88 367 TYR A O 1
ATOM 3071 N N . ALA A 1 368 ? -35.476 3.404 76.053 1.00 89.12 368 ALA A N 1
ATOM 3072 C CA . ALA A 1 368 ? -36.692 3.266 75.252 1.00 89.12 368 ALA A CA 1
ATOM 3073 C C . ALA A 1 368 ? -36.843 4.427 74.251 1.00 89.12 368 ALA A C 1
ATOM 3075 O O . ALA A 1 368 ? -37.057 4.195 73.069 1.00 89.12 368 ALA A O 1
ATOM 3076 N N . GLN A 1 369 ? -36.629 5.669 74.701 1.00 88.12 369 GLN A N 1
ATOM 3077 C CA . GLN A 1 369 ? -36.654 6.847 73.825 1.00 88.12 369 GLN A CA 1
ATOM 3078 C C . GLN A 1 369 ? -35.555 6.811 72.756 1.00 88.12 369 GLN A C 1
ATOM 3080 O O . GLN A 1 369 ? -35.787 7.225 71.623 1.00 88.12 369 GLN A O 1
ATOM 3085 N N . PHE A 1 370 ? -34.360 6.329 73.106 1.00 89.62 370 PHE A N 1
ATOM 3086 C CA . PHE A 1 370 ? -33.274 6.154 72.146 1.00 89.62 370 PHE A CA 1
ATOM 3087 C C . PHE A 1 370 ? -33.582 5.062 71.123 1.00 89.62 370 PHE A C 1
ATOM 3089 O O . PHE A 1 370 ? -33.378 5.290 69.938 1.00 89.62 370 PHE A O 1
ATOM 3096 N N . TYR A 1 371 ? -34.130 3.926 71.559 1.00 88.75 371 TYR A N 1
ATOM 3097 C CA . TYR A 1 371 ? -34.560 2.848 70.672 1.00 88.75 371 TYR A CA 1
ATOM 3098 C C . TYR A 1 371 ? -35.602 3.336 69.657 1.00 88.75 371 TYR A C 1
ATOM 3100 O O . TYR A 1 371 ? -35.447 3.103 68.462 1.00 88.75 371 TYR A O 1
ATOM 3108 N N . ASP A 1 372 ? -36.611 4.087 70.107 1.00 88.44 372 ASP A N 1
ATOM 3109 C CA . ASP A 1 372 ? -37.620 4.668 69.215 1.00 88.44 372 ASP A CA 1
ATOM 3110 C C . ASP A 1 372 ? -36.994 5.660 68.212 1.00 88.44 372 ASP A C 1
ATOM 3112 O O . ASP A 1 372 ? -37.373 5.696 67.039 1.00 88.44 372 ASP A O 1
ATOM 3116 N N . ALA A 1 373 ? -36.006 6.451 68.648 1.00 86.75 373 ALA A N 1
ATOM 3117 C CA . ALA A 1 373 ? -35.290 7.395 67.789 1.00 86.75 373 ALA A CA 1
ATOM 3118 C C . ALA A 1 373 ? -34.369 6.699 66.769 1.00 86.75 373 ALA A C 1
ATOM 3120 O O . ALA A 1 373 ? -34.335 7.099 65.605 1.00 86.75 373 ALA A O 1
ATOM 3121 N N . GLU A 1 374 ? -33.649 5.656 67.182 1.00 87.06 374 GLU A N 1
ATOM 3122 C CA . GLU A 1 374 ? -32.779 4.845 66.327 1.00 87.06 374 GLU A CA 1
ATOM 3123 C C . GLU A 1 374 ? -33.602 4.093 65.278 1.00 87.06 374 GLU A C 1
ATOM 3125 O O . GLU A 1 374 ? -33.295 4.161 64.088 1.00 87.06 374 GLU A O 1
ATOM 3130 N N . HIS A 1 375 ? -34.714 3.478 65.685 1.00 86.31 375 HIS A N 1
ATOM 3131 C CA . HIS A 1 375 ? -35.628 2.791 64.776 1.00 86.31 375 HIS A CA 1
ATOM 3132 C C . HIS A 1 375 ? -36.239 3.751 63.744 1.00 86.31 375 HIS A C 1
ATOM 3134 O O . HIS A 1 375 ? -36.396 3.395 62.576 1.00 86.31 375 HIS A O 1
ATOM 3140 N N . LEU A 1 376 ? -36.542 4.994 64.131 1.00 86.88 376 LEU A N 1
ATOM 3141 C CA . LEU A 1 376 ? -37.027 6.016 63.201 1.00 86.88 376 LEU A CA 1
ATOM 3142 C C . LEU A 1 376 ? -35.953 6.457 62.193 1.00 86.88 376 LEU A C 1
ATOM 3144 O O . LEU A 1 376 ? -36.295 6.858 61.083 1.00 86.88 376 LEU A O 1
ATOM 3148 N N . ILE A 1 377 ? -34.669 6.391 62.552 1.00 85.81 377 ILE A N 1
ATOM 3149 C CA . ILE A 1 377 ? -33.550 6.667 61.638 1.00 85.81 377 ILE A CA 1
ATOM 3150 C C . ILE A 1 377 ? -33.341 5.497 60.675 1.00 85.81 377 ILE A C 1
ATOM 3152 O O . ILE A 1 377 ? -33.200 5.732 59.479 1.00 85.81 377 ILE A O 1
ATOM 3156 N N . VAL A 1 378 ? -33.370 4.256 61.166 1.00 85.62 378 VAL A N 1
ATOM 3157 C CA . VAL A 1 378 ? -33.230 3.051 60.329 1.00 85.62 378 VAL A CA 1
ATOM 3158 C C . VAL A 1 378 ? -34.378 2.947 59.324 1.00 85.62 378 VAL A C 1
ATOM 3160 O O . VAL A 1 378 ? -34.125 2.707 58.148 1.00 85.62 378 VAL A O 1
ATOM 3163 N N . ASN A 1 379 ? -35.612 3.266 59.729 1.00 84.94 379 ASN A N 1
ATOM 3164 C CA . ASN A 1 379 ? -36.766 3.288 58.822 1.00 84.94 379 ASN A CA 1
ATOM 3165 C C . ASN A 1 379 ? -36.594 4.259 57.638 1.00 84.94 379 ASN A C 1
ATOM 3167 O O . ASN A 1 379 ? -37.151 4.019 56.573 1.00 84.94 379 ASN A O 1
ATOM 3171 N N . LYS A 1 380 ? -35.805 5.333 57.791 1.00 84.81 380 LYS A N 1
ATOM 3172 C CA . LYS A 1 380 ? -35.524 6.285 56.699 1.00 84.81 380 LYS A CA 1
ATOM 3173 C C . LYS A 1 380 ? -34.554 5.737 55.656 1.00 84.81 380 LYS A C 1
ATOM 3175 O O . LYS A 1 380 ? -34.412 6.341 54.599 1.00 84.81 380 LYS A O 1
ATOM 3180 N N . TYR A 1 381 ? -33.862 4.633 55.932 1.00 84.31 381 TYR A N 1
ATOM 3181 C CA . TYR A 1 381 ? -32.892 4.069 54.998 1.00 84.31 381 TYR A CA 1
ATOM 3182 C C . TYR A 1 381 ? -33.548 3.619 53.688 1.00 84.31 381 TYR A C 1
ATOM 3184 O O . TYR A 1 381 ? -33.030 3.931 52.617 1.00 84.31 381 TYR A O 1
ATOM 3192 N N . SER A 1 382 ? -34.709 2.959 53.764 1.00 84.00 382 SER A N 1
ATOM 3193 C CA . SER A 1 382 ? -35.460 2.563 52.566 1.00 84.00 382 SER A CA 1
ATOM 3194 C C . SER A 1 382 ? -35.916 3.781 51.759 1.00 84.00 382 SER A C 1
ATOM 3196 O O . SER A 1 382 ? -35.699 3.821 50.548 1.00 84.00 382 SER A O 1
ATOM 3198 N N . ASP A 1 383 ? -36.403 4.834 52.428 1.00 85.12 383 ASP A N 1
ATOM 3199 C CA . ASP A 1 383 ? -36.776 6.092 51.768 1.00 85.12 383 ASP A CA 1
ATOM 3200 C C . ASP A 1 383 ? -35.579 6.733 51.040 1.00 85.12 383 ASP A C 1
ATOM 3202 O O . ASP A 1 383 ? -35.694 7.131 49.881 1.00 85.12 383 ASP A O 1
ATOM 3206 N N . MET A 1 384 ? -34.401 6.777 51.676 1.00 85.50 384 MET A N 1
ATOM 3207 C CA . MET A 1 384 ? -33.179 7.331 51.075 1.00 85.50 384 MET A CA 1
ATOM 3208 C C . MET A 1 384 ? -32.709 6.533 49.850 1.00 85.50 384 MET A C 1
ATOM 3210 O O . MET A 1 384 ? -32.270 7.120 48.859 1.00 85.50 384 MET A O 1
ATOM 3214 N N . ILE A 1 385 ? -32.810 5.201 49.892 1.00 86.50 385 ILE A N 1
ATOM 3215 C CA . ILE A 1 385 ? -32.497 4.341 48.742 1.00 86.50 385 ILE A CA 1
ATOM 3216 C C . ILE A 1 385 ? -33.532 4.545 47.628 1.00 86.50 385 ILE A C 1
ATOM 3218 O O . ILE A 1 385 ? -33.158 4.685 46.465 1.00 86.50 385 ILE A O 1
ATOM 3222 N N . ALA A 1 386 ? -34.822 4.628 47.960 1.00 85.31 386 ALA A N 1
ATOM 3223 C CA . ALA A 1 386 ? -35.888 4.872 46.992 1.00 85.31 386 ALA A CA 1
ATOM 3224 C C . ALA A 1 386 ? -35.750 6.241 46.298 1.00 85.31 386 ALA A C 1
ATOM 3226 O O . ALA A 1 386 ? -35.991 6.346 45.091 1.00 85.31 386 ALA A O 1
ATOM 3227 N N . GLU A 1 387 ? -35.333 7.284 47.019 1.00 86.56 387 GLU A N 1
ATOM 3228 C CA . GLU A 1 387 ? -35.024 8.600 46.448 1.00 86.56 387 GLU A CA 1
ATOM 3229 C C . GLU A 1 387 ? -33.875 8.532 45.433 1.00 86.56 387 GLU A C 1
ATOM 3231 O O . GLU A 1 387 ? -34.001 9.068 44.330 1.00 86.56 387 GLU A O 1
ATOM 3236 N N . GLU A 1 388 ? -32.779 7.843 45.758 1.00 87.50 388 GLU A N 1
ATOM 3237 C CA . GLU A 1 388 ? -31.624 7.712 44.859 1.00 87.50 388 GLU A CA 1
ATOM 3238 C C . GLU A 1 388 ? -31.944 6.842 43.630 1.00 87.50 388 GLU A C 1
ATOM 3240 O O . GLU A 1 388 ? -31.576 7.186 42.506 1.00 87.50 388 GLU A O 1
ATOM 3245 N N . VAL A 1 389 ? -32.724 5.771 43.799 1.00 87.38 389 VAL A N 1
ATOM 3246 C CA . VAL A 1 389 ? -33.210 4.925 42.693 1.00 87.38 389 VAL A CA 1
ATOM 3247 C C . VAL A 1 389 ? -34.136 5.703 41.746 1.00 87.38 389 VAL A C 1
ATOM 3249 O O . VAL A 1 389 ? -34.075 5.520 40.526 1.00 87.38 389 VAL A O 1
ATOM 3252 N N . ASN A 1 390 ? -34.992 6.588 42.267 1.00 86.50 390 ASN A N 1
ATOM 3253 C CA . ASN A 1 390 ? -35.845 7.456 41.445 1.00 86.50 390 ASN A CA 1
ATOM 3254 C C . ASN A 1 390 ? -35.056 8.594 40.777 1.00 86.50 390 ASN A C 1
ATOM 3256 O O . ASN A 1 390 ? -35.393 9.007 39.663 1.00 86.50 390 ASN A O 1
ATOM 3260 N N . ARG A 1 391 ? -33.993 9.085 41.419 1.00 87.06 391 ARG A N 1
ATOM 3261 C CA . ARG A 1 391 ? -33.075 10.059 40.820 1.00 87.06 391 ARG A CA 1
ATOM 3262 C C . ARG A 1 391 ? -32.376 9.468 39.602 1.00 87.06 391 ARG A C 1
ATOM 3264 O O . ARG A 1 391 ? -32.467 10.057 38.528 1.00 87.06 391 ARG A O 1
ATOM 3271 N N . TYR A 1 392 ? -31.791 8.277 39.741 1.00 87.75 392 TYR A N 1
ATOM 3272 C CA . TYR A 1 392 ? -31.145 7.576 38.629 1.00 87.75 392 TYR A CA 1
ATOM 3273 C C . TYR A 1 392 ? -32.101 7.348 37.456 1.00 87.75 392 TYR A C 1
ATOM 3275 O O . TYR A 1 392 ? -31.750 7.622 36.313 1.00 87.75 392 TYR A O 1
ATOM 3283 N N . LYS A 1 393 ? -33.355 6.965 37.733 1.00 85.31 393 LYS A N 1
ATOM 3284 C CA . LYS A 1 393 ? -34.404 6.859 36.705 1.00 85.31 393 LYS A CA 1
ATOM 3285 C C . LYS A 1 393 ? -34.580 8.139 35.901 1.00 85.31 393 LYS A C 1
ATOM 3287 O O . LYS A 1 393 ? -34.722 8.088 34.686 1.00 85.31 393 LYS A O 1
ATOM 3292 N N . THR A 1 394 ? -34.641 9.273 36.593 1.00 84.88 394 THR A N 1
ATOM 3293 C CA . THR A 1 394 ? -34.897 10.572 35.966 1.00 84.88 394 THR A CA 1
ATOM 3294 C C . THR A 1 394 ? -33.708 10.966 35.095 1.00 84.88 394 THR A C 1
ATOM 3296 O O . THR A 1 394 ? -33.893 11.248 33.918 1.00 84.88 394 THR A O 1
ATOM 3299 N N . GLU A 1 395 ? -32.486 10.854 35.628 1.00 85.31 395 GLU A N 1
ATOM 3300 C CA . GLU A 1 395 ? -31.236 11.121 34.896 1.00 85.31 395 GLU A CA 1
ATOM 3301 C C . GLU A 1 395 ? -31.084 10.230 33.649 1.00 85.31 395 GLU A C 1
ATOM 3303 O O . GLU A 1 395 ? -30.621 10.679 32.599 1.00 85.31 395 GLU A O 1
ATOM 3308 N N . MET A 1 396 ? -31.517 8.974 33.749 1.00 84.00 396 MET A N 1
ATOM 3309 C CA . MET A 1 396 ? -31.478 7.993 32.671 1.00 84.00 396 MET A CA 1
ATOM 3310 C C . MET A 1 396 ? -32.544 8.250 31.592 1.00 84.00 396 MET A C 1
ATOM 3312 O O . MET A 1 396 ? -32.252 8.168 30.397 1.00 84.00 396 MET A O 1
ATOM 3316 N N . LEU A 1 397 ? -33.783 8.561 31.987 1.00 83.56 397 LEU A N 1
ATOM 3317 C CA . LEU A 1 397 ? -34.861 8.912 31.055 1.00 83.56 397 LEU A CA 1
ATOM 3318 C C . LEU A 1 397 ? -34.549 10.213 30.309 1.00 83.56 397 LEU A C 1
ATOM 3320 O O . LEU A 1 397 ? -34.792 10.288 29.103 1.00 83.56 397 LEU A O 1
ATOM 3324 N N . ASP A 1 398 ? -33.964 11.190 31.002 1.00 83.12 398 ASP A N 1
ATOM 3325 C CA . ASP A 1 398 ? -33.502 12.442 30.408 1.00 83.12 398 ASP A CA 1
ATOM 3326 C C . ASP A 1 398 ? -32.376 12.190 29.396 1.00 83.12 398 ASP A C 1
ATOM 3328 O O . ASP A 1 398 ? -32.429 12.728 28.289 1.00 83.12 398 ASP A O 1
ATOM 3332 N N . TYR A 1 399 ? -31.410 11.322 29.726 1.00 83.25 399 TYR A N 1
ATOM 3333 C CA . TYR A 1 399 ? -30.295 10.968 28.841 1.00 83.25 399 TYR A CA 1
ATOM 3334 C C . TYR A 1 399 ? -30.737 10.248 27.563 1.00 83.25 399 TYR A C 1
ATOM 3336 O O . TYR A 1 399 ? -30.310 10.599 26.465 1.00 83.25 399 TYR A O 1
ATOM 3344 N N . PHE A 1 400 ? -31.621 9.254 27.680 1.00 81.44 400 PHE A N 1
ATOM 3345 C CA . PHE A 1 400 ? -32.140 8.529 26.516 1.00 81.44 400 PHE A CA 1
ATOM 3346 C C . PHE A 1 400 ? -33.304 9.248 25.816 1.00 81.44 400 PHE A C 1
ATOM 3348 O O . PHE A 1 400 ? -33.839 8.721 24.838 1.00 81.44 400 PHE A O 1
ATOM 3355 N N . HIS A 1 401 ? -33.721 10.417 26.318 1.00 77.00 401 HIS A N 1
ATOM 3356 C CA . HIS A 1 401 ? -34.925 11.143 25.898 1.00 77.00 401 HIS A CA 1
ATOM 3357 C C . HIS A 1 401 ? -36.164 10.235 25.786 1.00 77.00 401 HIS A C 1
ATOM 3359 O O . HIS A 1 401 ? -36.965 10.338 24.850 1.00 77.00 401 HIS A O 1
ATOM 3365 N N . ALA A 1 402 ? -36.302 9.306 26.732 1.00 73.38 402 ALA A N 1
ATOM 3366 C CA . ALA A 1 402 ? -37.386 8.336 26.774 1.00 73.38 402 ALA A CA 1
ATOM 3367 C C . ALA A 1 402 ? -38.480 8.814 27.734 1.00 73.38 402 ALA A C 1
ATOM 3369 O O . ALA A 1 402 ? -38.197 9.341 28.809 1.00 73.38 402 ALA A O 1
ATOM 3370 N N . ARG A 1 403 ? -39.751 8.601 27.372 1.00 69.81 403 ARG A N 1
ATOM 3371 C CA . ARG A 1 403 ? -40.883 8.874 28.266 1.00 69.81 403 ARG A CA 1
ATOM 3372 C C . ARG A 1 403 ? -41.550 7.567 28.668 1.00 69.81 403 ARG A C 1
ATOM 3374 O O . ARG A 1 403 ? -41.896 6.755 27.811 1.00 69.81 403 ARG A O 1
ATOM 3381 N N . GLN A 1 404 ? -41.755 7.384 29.969 1.00 60.28 404 GLN A N 1
ATOM 3382 C CA . GLN A 1 404 ? -42.587 6.295 30.471 1.00 60.28 404 GLN A CA 1
ATOM 3383 C C . GLN A 1 404 ? -44.051 6.584 30.123 1.00 60.28 404 GLN A C 1
ATOM 3385 O O . GLN A 1 404 ? -44.556 7.673 30.415 1.00 60.28 404 GLN A O 1
ATOM 3390 N N . VAL A 1 405 ? -44.714 5.633 29.469 1.00 56.88 405 VAL A N 1
ATOM 3391 C CA . VAL A 1 405 ? -46.144 5.730 29.172 1.00 56.88 405 VAL A CA 1
ATOM 3392 C C . VAL A 1 405 ? -46.891 5.167 30.372 1.00 56.88 405 VAL A C 1
ATOM 3394 O O . VAL A 1 405 ? -46.726 4.000 30.717 1.00 56.88 405 VAL A O 1
ATOM 3397 N N . ASP A 1 406 ? -47.693 6.001 31.032 1.00 44.78 406 ASP A N 1
ATOM 3398 C CA . ASP A 1 406 ? -48.607 5.527 32.071 1.00 44.78 406 ASP A CA 1
ATOM 3399 C C . ASP A 1 406 ? -49.650 4.594 31.437 1.00 44.78 406 ASP A C 1
ATOM 3401 O O . ASP A 1 406 ? -50.442 5.033 30.601 1.00 44.78 406 ASP A O 1
ATOM 3405 N N . GLU A 1 407 ? -49.730 3.344 31.904 1.00 45.56 407 GLU A N 1
ATOM 3406 C CA . GLU A 1 407 ? -50.763 2.364 31.507 1.00 45.56 407 GLU A CA 1
ATOM 3407 C C . GLU A 1 407 ? -52.207 2.856 31.763 1.00 45.56 407 GLU A C 1
ATOM 3409 O O . GLU A 1 407 ? -53.172 2.269 31.278 1.00 45.56 407 GLU A O 1
ATOM 3414 N N . ASN A 1 408 ? -52.375 3.970 32.484 1.00 41.31 408 ASN A N 1
ATOM 3415 C CA . ASN A 1 408 ? -53.663 4.528 32.895 1.00 41.31 408 ASN A CA 1
ATOM 3416 C C . ASN A 1 408 ? -54.200 5.664 32.000 1.00 41.31 408 ASN A C 1
ATOM 3418 O O . ASN A 1 408 ? -55.192 6.301 32.365 1.00 41.31 408 ASN A O 1
ATOM 3422 N N . LYS A 1 409 ? -53.596 5.939 30.834 1.00 40.03 409 LYS A N 1
ATOM 3423 C CA . LYS A 1 409 ? -54.175 6.846 29.824 1.00 40.03 409 LYS A CA 1
ATOM 3424 C C . LYS A 1 409 ? -54.297 6.150 28.463 1.00 40.03 409 LYS A C 1
ATOM 3426 O O . LYS A 1 409 ? -53.276 5.841 27.857 1.00 40.03 409 LYS A O 1
ATOM 3431 N N . PRO A 1 410 ? -55.524 5.917 27.961 1.00 40.03 410 PRO A N 1
ATOM 3432 C CA . PRO A 1 410 ? -55.732 5.284 26.674 1.00 40.03 410 PRO A CA 1
ATOM 3433 C C . PRO A 1 410 ? -55.691 6.363 25.594 1.00 40.03 410 PRO A C 1
ATOM 3435 O O . PRO A 1 410 ? -56.709 6.986 25.344 1.00 40.03 410 PRO A O 1
ATOM 3438 N N . ASP A 1 411 ? -54.527 6.615 25.007 1.00 38.62 411 ASP A N 1
ATOM 3439 C CA . ASP A 1 411 ? -54.405 7.279 23.702 1.00 38.62 411 ASP A CA 1
ATOM 3440 C C . ASP A 1 411 ? -52.965 7.096 23.202 1.00 38.62 411 ASP A C 1
ATOM 3442 O O . ASP A 1 411 ? -52.121 7.967 23.368 1.00 38.62 411 ASP A O 1
ATOM 3446 N N . ASP A 1 412 ? -52.658 5.899 22.694 1.00 36.38 412 ASP A N 1
ATOM 3447 C CA . ASP A 1 412 ? -51.883 5.728 21.456 1.00 36.38 412 ASP A CA 1
ATOM 3448 C C . ASP A 1 412 ? -51.661 4.239 21.159 1.00 36.38 412 ASP A C 1
ATOM 3450 O O . ASP A 1 412 ? -50.858 3.536 21.774 1.00 36.38 412 ASP A O 1
ATOM 3454 N N . HIS A 1 413 ? -52.392 3.743 20.164 1.00 39.94 413 HIS A N 1
ATOM 3455 C CA . HIS A 1 413 ? -52.180 2.423 19.593 1.00 39.94 413 HIS A CA 1
ATOM 3456 C C . HIS A 1 413 ? -50.958 2.435 18.670 1.00 39.94 413 HIS A C 1
ATOM 3458 O O . HIS A 1 413 ? -51.088 2.682 17.476 1.00 39.94 413 HIS A O 1
ATOM 3464 N N . HIS A 1 414 ? -49.798 2.024 19.181 1.00 36.97 414 HIS A N 1
ATOM 3465 C CA . HIS A 1 414 ? -48.818 1.315 18.363 1.00 36.97 414 HIS A CA 1
ATOM 3466 C C . HIS A 1 414 ? -48.280 0.101 19.118 1.00 36.97 414 HIS A C 1
ATOM 3468 O O . HIS A 1 414 ? -47.752 0.194 20.219 1.00 36.97 414 HIS A O 1
ATOM 3474 N N . SER A 1 415 ? -48.479 -1.067 18.505 1.00 39.16 415 SER A N 1
ATOM 3475 C CA . SER A 1 415 ? -48.079 -2.373 19.023 1.00 39.16 415 SER A CA 1
ATOM 3476 C C . SER A 1 415 ? -46.563 -2.450 19.172 1.00 39.16 415 SER A C 1
ATOM 3478 O O . SER A 1 415 ? -45.853 -2.726 18.209 1.00 39.16 415 SER A O 1
ATOM 3480 N N . SER A 1 416 ? -46.069 -2.238 20.383 1.00 35.00 416 SER A N 1
ATOM 3481 C CA . SER A 1 416 ? -44.760 -2.714 20.802 1.00 35.00 416 SER A CA 1
ATOM 3482 C C . SER A 1 416 ? -44.833 -2.980 22.300 1.00 35.00 416 SER A C 1
ATOM 3484 O O . SER A 1 416 ? -45.316 -2.146 23.052 1.00 35.00 416 SER A O 1
ATOM 3486 N N . SER A 1 417 ? -44.404 -4.167 22.718 1.00 38.00 417 SER A N 1
ATOM 3487 C CA . SER A 1 417 ? -44.508 -4.728 24.077 1.00 38.00 417 SER A CA 1
ATOM 3488 C C . SER A 1 417 ? -43.664 -3.996 25.149 1.00 38.00 417 SER A C 1
ATOM 3490 O O . SER A 1 417 ? -43.171 -4.632 26.074 1.00 38.00 417 SER A O 1
ATOM 3492 N N . SER A 1 418 ? -43.429 -2.692 25.007 1.00 42.56 418 SER A N 1
ATOM 3493 C CA . SER A 1 418 ? -42.533 -1.895 25.848 1.00 42.56 418 SER A CA 1
ATOM 3494 C C . SER A 1 418 ? -43.305 -0.755 26.511 1.00 42.56 418 SER A C 1
ATOM 3496 O O . SER A 1 418 ? -44.045 -0.036 25.845 1.00 42.56 418 SER A O 1
ATOM 3498 N N . VAL A 1 419 ? -43.098 -0.584 27.818 1.00 50.53 419 VAL A N 1
ATOM 3499 C CA . VAL A 1 419 ? -43.711 0.439 28.695 1.00 50.53 419 VAL A CA 1
ATOM 3500 C C . VAL A 1 419 ? -43.202 1.869 28.381 1.00 50.53 419 VAL A C 1
ATOM 3502 O O . VAL A 1 419 ? -43.652 2.858 28.963 1.00 50.53 419 VAL A O 1
ATOM 3505 N N . TYR A 1 420 ? -42.281 2.012 27.422 1.00 53.44 420 TYR A N 1
ATOM 3506 C CA . TYR A 1 420 ? -41.611 3.267 27.083 1.00 53.44 420 TYR A CA 1
ATOM 3507 C C . TYR A 1 420 ? -41.876 3.686 25.627 1.00 53.44 420 TYR A C 1
ATOM 3509 O O . TYR A 1 420 ? -41.720 2.898 24.691 1.00 53.44 420 TYR A O 1
ATOM 3517 N N . GLN A 1 421 ? -42.239 4.958 25.425 1.00 49.75 421 GLN A N 1
ATOM 3518 C CA . GLN A 1 421 ? -42.320 5.586 24.102 1.00 49.75 421 GLN A CA 1
ATOM 3519 C C . GLN A 1 421 ? -40.978 6.255 23.772 1.00 49.75 421 GLN A C 1
ATOM 3521 O O . GLN A 1 421 ? -40.469 7.078 24.538 1.00 49.75 421 GLN A O 1
ATOM 3526 N N . TYR A 1 422 ? -40.421 5.904 22.611 1.00 53.72 422 TYR A N 1
ATOM 3527 C CA . TYR A 1 422 ? -39.158 6.438 22.099 1.00 53.72 422 TYR A CA 1
ATOM 3528 C C . TYR A 1 422 ? -39.430 7.509 21.041 1.00 53.72 422 TYR A C 1
ATOM 3530 O O . TYR A 1 422 ? -40.101 7.230 20.045 1.00 53.72 422 TYR A O 1
ATOM 3538 N N . TYR A 1 423 ? -38.852 8.701 21.187 1.00 51.78 423 TYR A N 1
ATOM 3539 C CA . TYR A 1 423 ? -38.805 9.668 20.091 1.00 51.78 423 TYR A CA 1
ATOM 3540 C C . TYR A 1 423 ? -37.609 9.336 19.199 1.00 51.78 423 TYR A C 1
ATOM 3542 O O . TYR A 1 423 ? -36.469 9.702 19.481 1.00 51.78 423 TYR A O 1
ATOM 3550 N N . THR A 1 424 ? -37.857 8.624 18.100 1.00 43.28 424 THR A N 1
ATOM 3551 C CA . THR A 1 424 ? -36.813 8.229 17.136 1.00 43.28 424 THR A CA 1
ATOM 3552 C C . THR A 1 424 ? -36.079 9.426 16.523 1.00 43.28 424 THR A C 1
ATOM 3554 O O . THR A 1 424 ? -34.929 9.290 16.128 1.00 43.28 424 THR A O 1
ATOM 3557 N N . THR A 1 425 ? -36.716 10.600 16.473 1.00 44.53 425 THR A N 1
ATOM 3558 C CA . THR A 1 425 ? -36.113 11.878 16.055 1.00 44.53 425 THR A CA 1
ATOM 3559 C C . THR A 1 425 ? -35.154 12.475 17.087 1.00 44.53 425 THR A C 1
ATOM 3561 O O . THR A 1 425 ? -34.247 13.211 16.708 1.00 44.53 425 THR A O 1
ATOM 3564 N N . SER A 1 426 ? -35.317 12.154 18.371 1.00 46.66 426 SER A N 1
ATOM 3565 C CA . SER A 1 426 ? -34.493 12.706 19.452 1.00 46.66 426 SER A CA 1
ATOM 3566 C C . SER A 1 426 ? -33.197 11.925 19.642 1.00 46.66 426 SER A C 1
ATOM 3568 O O . SER A 1 426 ? -32.172 12.554 19.848 1.00 46.66 426 SER A O 1
ATOM 3570 N N . LEU A 1 427 ? -33.186 10.599 19.440 1.00 48.41 427 LEU A N 1
ATOM 3571 C CA . LEU A 1 427 ? -31.940 9.809 19.457 1.00 48.41 427 LEU A CA 1
ATOM 3572 C C . LEU A 1 427 ? -30.948 10.262 18.369 1.00 48.41 427 LEU A C 1
ATOM 3574 O O . LEU A 1 427 ? -29.746 10.332 18.610 1.00 48.41 427 LEU A O 1
ATOM 3578 N N . THR A 1 428 ? -31.453 10.609 17.179 1.00 45.41 428 THR A N 1
ATOM 3579 C CA . THR A 1 428 ? -30.642 11.213 16.110 1.00 45.41 428 THR A CA 1
ATOM 3580 C C . THR A 1 428 ? -30.168 12.625 16.461 1.00 45.41 428 THR A C 1
ATOM 3582 O O . THR A 1 428 ? -29.133 13.072 15.979 1.00 45.41 428 THR A O 1
ATOM 3585 N N . GLN A 1 429 ? -30.899 13.342 17.313 1.00 45.34 429 GLN A N 1
ATOM 3586 C CA . GLN A 1 429 ? -30.519 14.672 17.781 1.00 45.34 429 GLN A CA 1
ATOM 3587 C C . GLN A 1 429 ? -29.415 14.584 18.844 1.00 45.34 429 GLN A C 1
ATOM 3589 O O . GLN A 1 429 ? -28.426 15.300 18.731 1.00 45.34 429 GLN A O 1
ATOM 3594 N N . THR A 1 430 ? -29.490 13.609 19.757 1.00 47.28 430 THR A N 1
ATOM 3595 C CA . THR A 1 430 ? -28.411 13.280 20.702 1.00 47.28 430 THR A CA 1
ATOM 3596 C C . THR A 1 430 ? -27.118 12.928 19.968 1.00 47.28 430 THR A C 1
ATOM 3598 O O . THR A 1 430 ? -26.050 13.360 20.384 1.00 47.28 430 THR A O 1
ATOM 3601 N N . THR A 1 431 ? -27.178 12.220 18.830 1.00 44.62 431 THR A N 1
ATOM 3602 C CA . THR A 1 431 ? -25.974 11.944 18.023 1.00 44.62 431 THR A CA 1
ATOM 3603 C C . THR A 1 431 ? -25.357 13.198 17.396 1.00 44.62 431 THR A C 1
ATOM 3605 O O . THR A 1 431 ? -24.136 13.306 17.372 1.00 44.62 431 THR A O 1
ATOM 3608 N N . TYR A 1 432 ? -26.166 14.164 16.941 1.00 43.81 432 TYR A N 1
ATOM 3609 C CA . TYR A 1 432 ? -25.658 15.435 16.396 1.00 43.81 432 TYR A CA 1
ATOM 3610 C C . TYR A 1 432 ? -25.149 16.388 17.486 1.00 43.81 432 TYR A C 1
ATOM 3612 O O . TYR A 1 432 ? -24.177 17.109 17.275 1.00 43.81 432 TYR A O 1
ATOM 3620 N N . GLU A 1 433 ? -25.780 16.392 18.660 1.00 42.66 433 GLU A N 1
ATOM 3621 C CA . GLU A 1 433 ? -25.334 17.183 19.809 1.00 42.66 433 GLU A CA 1
ATOM 3622 C C . GLU A 1 433 ? -24.027 16.622 20.388 1.00 42.66 433 GLU A C 1
ATOM 3624 O O . GLU A 1 433 ? -23.110 17.394 20.659 1.00 42.66 433 GLU A O 1
ATOM 3629 N N . LEU A 1 434 ? -23.876 15.293 20.471 1.00 42.44 434 LEU A N 1
ATOM 3630 C CA . LEU A 1 434 ? -22.632 14.628 20.881 1.00 42.44 434 LEU A CA 1
ATOM 3631 C C . LEU A 1 434 ? -21.474 14.861 19.888 1.00 42.44 434 LEU A C 1
ATOM 3633 O O . LEU A 1 434 ? -20.341 15.057 20.330 1.00 42.44 434 LEU A O 1
ATOM 3637 N N . GLU A 1 435 ? -21.735 14.924 18.574 1.00 39.47 435 GLU A N 1
ATOM 3638 C CA . GLU A 1 435 ? -20.733 15.315 17.559 1.00 39.47 435 GLU A CA 1
ATOM 3639 C C . GLU A 1 435 ? -20.194 16.746 17.789 1.00 39.47 435 GLU A C 1
ATOM 3641 O O . GLU A 1 435 ? -19.019 17.007 17.531 1.00 39.47 435 GLU A O 1
ATOM 3646 N N . GLY A 1 436 ? -21.000 17.658 18.348 1.00 33.12 436 GLY A N 1
ATOM 3647 C CA . GLY A 1 436 ? -20.587 19.029 18.680 1.00 33.12 436 GLY A CA 1
ATOM 3648 C C . GLY A 1 436 ? -19.681 19.162 19.915 1.00 33.12 436 GLY A C 1
ATOM 3649 O O . GLY A 1 436 ? -19.006 20.181 20.068 1.00 33.12 436 GLY A O 1
ATOM 3650 N N . TYR A 1 437 ? -19.628 18.148 20.787 1.00 31.45 437 TYR A N 1
ATOM 3651 C CA . TYR A 1 437 ? -18.782 18.156 21.991 1.00 31.45 437 TYR A CA 1
ATOM 3652 C C . TYR A 1 437 ? -17.403 17.510 21.777 1.00 31.45 437 TYR A C 1
ATOM 3654 O O . TYR A 1 437 ? -16.462 17.851 22.493 1.00 31.45 437 TYR A O 1
ATOM 3662 N N . VAL A 1 438 ? -17.243 16.638 20.774 1.00 31.55 438 VAL A N 1
ATOM 3663 C CA . VAL A 1 438 ? -15.957 15.981 20.457 1.00 31.55 438 VAL A CA 1
ATOM 3664 C C . VAL A 1 438 ? -14.976 16.928 19.739 1.00 31.55 438 VAL A C 1
ATOM 3666 O O . VAL A 1 438 ? -13.768 16.719 19.785 1.00 31.55 438 VAL A O 1
ATOM 3669 N N . THR A 1 439 ? -15.440 18.038 19.154 1.00 29.91 439 THR A N 1
ATOM 3670 C CA . THR A 1 439 ? -14.567 19.012 18.466 1.00 29.91 439 THR A CA 1
ATOM 3671 C C . THR A 1 439 ? -13.842 20.009 19.382 1.00 29.91 439 THR A C 1
ATOM 3673 O O . THR A 1 439 ? -13.126 20.869 18.875 1.00 29.91 439 THR A O 1
ATOM 3676 N N . ASN A 1 440 ? -13.971 19.906 20.710 1.00 28.09 440 ASN A N 1
ATOM 3677 C CA . ASN A 1 440 ? -13.359 20.844 21.665 1.00 28.09 440 ASN A CA 1
ATOM 3678 C C . ASN A 1 440 ? -12.124 20.278 22.399 1.00 28.09 440 ASN A C 1
ATOM 3680 O O . ASN A 1 440 ? -11.884 20.605 23.557 1.00 28.09 440 ASN A O 1
ATOM 3684 N N . GLU A 1 441 ? -11.293 19.478 21.725 1.00 28.64 441 GLU A N 1
ATOM 3685 C CA . GLU A 1 441 ? -9.911 19.190 22.157 1.00 28.64 441 GLU A CA 1
ATOM 3686 C C . GLU A 1 441 ? -8.891 20.115 21.459 1.00 28.64 441 GLU A C 1
ATOM 3688 O O . GLU A 1 441 ? -7.879 19.682 20.911 1.00 28.64 441 GLU A O 1
ATOM 3693 N N . SER A 1 442 ? -9.132 21.429 21.488 1.00 33.19 442 SER A N 1
ATOM 3694 C CA . SER A 1 442 ? -8.160 22.438 21.038 1.00 33.19 442 SER A CA 1
ATOM 3695 C C . SER A 1 442 ? -7.888 23.520 22.085 1.00 33.19 442 SER A C 1
ATOM 3697 O O . SER A 1 442 ? -7.758 24.687 21.735 1.00 33.19 442 SER A O 1
ATOM 3699 N N . ASP A 1 443 ? -7.763 23.135 23.358 1.00 27.62 443 ASP A N 1
ATOM 3700 C CA . ASP A 1 443 ? -7.389 24.046 24.457 1.00 27.62 443 ASP A CA 1
ATOM 3701 C C . ASP A 1 443 ? -6.058 23.678 25.139 1.00 27.62 443 ASP A C 1
ATOM 3703 O O . ASP A 1 443 ? -5.792 24.037 26.285 1.00 27.62 443 ASP A O 1
ATOM 3707 N N . ILE A 1 444 ? -5.150 23.017 24.410 1.00 33.12 444 ILE A N 1
ATOM 3708 C CA . ILE A 1 444 ? -3.744 22.873 24.827 1.00 33.12 444 ILE A CA 1
ATOM 3709 C C . ILE A 1 444 ? -2.802 23.222 23.669 1.00 33.12 444 ILE A C 1
ATOM 3711 O O . ILE A 1 444 ? -1.964 22.421 23.274 1.00 33.12 444 ILE A O 1
ATOM 3715 N N . THR A 1 445 ? -2.913 24.425 23.093 1.00 29.25 445 THR A N 1
ATOM 3716 C CA . THR A 1 445 ? -1.760 25.121 22.470 1.00 29.25 445 THR A CA 1
ATOM 3717 C C . THR A 1 445 ? -2.026 26.624 22.282 1.00 29.25 445 THR A C 1
ATOM 3719 O O . THR A 1 445 ? -2.098 27.137 21.172 1.00 29.25 445 THR A O 1
ATOM 3722 N N . GLN A 1 446 ? -2.140 27.381 23.375 1.00 29.03 446 GLN A N 1
ATOM 3723 C CA . GLN A 1 446 ? -1.995 28.844 23.329 1.00 29.03 446 GLN A CA 1
ATOM 3724 C C . GLN A 1 446 ? -1.033 29.336 24.406 1.00 29.03 446 GLN A C 1
ATOM 3726 O O . GLN A 1 446 ? -1.432 30.000 25.350 1.00 29.03 446 GLN A O 1
ATOM 3731 N N . GLN A 1 447 ? 0.254 29.045 24.233 1.00 31.69 447 GLN A N 1
ATOM 3732 C CA . GLN A 1 447 ? 1.332 29.949 24.635 1.00 31.69 447 GLN A CA 1
ATOM 3733 C C . GLN A 1 447 ? 2.516 29.687 23.711 1.00 31.69 447 GLN A C 1
ATOM 3735 O O . GLN A 1 447 ? 3.223 28.707 23.897 1.00 31.69 447 GLN A O 1
ATOM 3740 N N . ILE A 1 448 ? 2.682 30.528 22.691 1.00 26.28 448 ILE A N 1
ATOM 3741 C CA . ILE A 1 448 ? 3.957 31.053 22.179 1.00 26.28 448 ILE A CA 1
ATOM 3742 C C . ILE A 1 448 ? 3.619 31.954 20.979 1.00 26.28 448 ILE A C 1
ATOM 3744 O O . ILE A 1 448 ? 2.876 31.568 20.082 1.00 26.28 448 ILE A O 1
ATOM 3748 N N . SER A 1 449 ? 4.213 33.149 20.987 1.00 25.86 449 SER A N 1
ATOM 3749 C CA . SER A 1 449 ? 4.277 34.127 19.891 1.00 25.86 449 SER A CA 1
ATOM 3750 C C . SER A 1 449 ? 3.137 35.139 19.766 1.00 25.86 449 SER A C 1
ATOM 3752 O O . SER A 1 449 ? 2.521 35.304 18.718 1.00 25.86 449 SER A O 1
ATOM 3754 N N . THR A 1 450 ? 2.999 35.984 20.786 1.00 23.48 450 THR A N 1
ATOM 3755 C CA . THR A 1 450 ? 2.909 37.425 20.516 1.00 23.48 450 THR A CA 1
ATOM 3756 C C . THR A 1 450 ? 4.287 37.920 20.071 1.00 23.48 450 THR A C 1
ATOM 3758 O O . THR A 1 450 ? 5.226 37.847 20.864 1.00 23.48 450 THR A O 1
ATOM 3761 N N . ASN A 1 451 ? 4.428 38.405 18.834 1.00 23.95 451 ASN A N 1
ATOM 3762 C CA . ASN A 1 451 ? 5.084 39.690 18.558 1.00 23.95 451 ASN A CA 1
ATOM 3763 C C . ASN A 1 451 ? 5.156 40.026 17.058 1.00 23.95 451 ASN A C 1
ATOM 3765 O O . ASN A 1 451 ? 5.667 39.257 16.249 1.00 23.95 451 ASN A O 1
ATOM 3769 N N . ASN A 1 452 ? 4.778 41.279 16.791 1.00 26.55 452 ASN A N 1
ATOM 3770 C CA . ASN A 1 452 ? 5.182 42.157 15.690 1.00 26.55 452 ASN A CA 1
ATOM 3771 C C . ASN A 1 452 ? 4.384 42.112 14.379 1.00 26.55 452 ASN A C 1
ATOM 3773 O O . ASN A 1 452 ? 4.869 41.662 13.346 1.00 26.55 452 ASN A O 1
ATOM 3777 N N . GLU A 1 453 ? 3.243 42.806 14.386 1.00 22.67 453 GLU A N 1
ATOM 3778 C CA . GLU A 1 453 ? 2.825 43.607 13.234 1.00 22.67 453 GLU A CA 1
ATOM 3779 C C . GLU A 1 453 ? 3.298 45.059 13.392 1.00 22.67 453 GLU A C 1
ATOM 3781 O O . GLU A 1 453 ? 2.981 45.743 14.365 1.00 22.67 453 GLU A O 1
ATOM 3786 N N . SER A 1 454 ? 4.006 45.570 12.382 1.00 25.12 454 SER A N 1
ATOM 3787 C CA . SER A 1 454 ? 3.933 46.989 12.038 1.00 25.12 454 SER A CA 1
ATOM 3788 C C . SER A 1 454 ? 4.090 47.224 10.528 1.00 25.12 454 SER A C 1
ATOM 3790 O O . SER A 1 454 ? 5.148 47.021 9.949 1.00 25.12 454 SER A O 1
ATOM 3792 N N . LYS A 1 455 ? 2.995 47.758 9.966 1.00 27.72 455 LYS A N 1
ATOM 3793 C CA . LYS A 1 455 ? 2.893 48.863 8.990 1.00 27.72 455 LYS A CA 1
ATOM 3794 C C . LYS A 1 455 ? 3.097 48.632 7.473 1.00 27.72 455 LYS A C 1
ATOM 3796 O O . LYS A 1 455 ? 4.201 48.578 6.960 1.00 27.72 455 LYS A O 1
ATOM 3801 N N . GLN A 1 456 ? 1.948 48.785 6.794 1.00 25.45 456 GLN A N 1
ATOM 3802 C CA . GLN A 1 456 ? 1.603 49.807 5.775 1.00 25.45 456 GLN A CA 1
ATOM 3803 C C . GLN A 1 456 ? 2.165 49.732 4.335 1.00 25.45 456 GLN A C 1
ATOM 3805 O O . GLN A 1 456 ? 3.284 50.129 4.054 1.00 25.45 456 GLN A O 1
ATOM 3810 N N . SER A 1 457 ? 1.242 49.415 3.409 1.00 22.72 457 SER A N 1
ATOM 3811 C CA . SER A 1 457 ? 0.708 50.278 2.325 1.00 22.72 457 SER A CA 1
ATOM 3812 C C . SER A 1 457 ? 1.675 51.121 1.473 1.00 22.72 457 SER A C 1
ATOM 3814 O O . SER A 1 457 ? 2.241 52.086 1.973 1.00 22.72 457 SER A O 1
ATOM 3816 N N . THR A 1 458 ? 1.667 50.938 0.139 1.00 22.78 458 THR A N 1
ATOM 3817 C CA . THR A 1 458 ? 1.079 51.899 -0.841 1.00 22.78 458 THR A CA 1
ATOM 3818 C C . THR A 1 458 ? 1.339 51.542 -2.328 1.00 22.78 458 THR A C 1
ATOM 3820 O O . THR A 1 458 ? 2.461 51.270 -2.724 1.00 22.78 458 THR A O 1
ATOM 3823 N N . LYS A 1 459 ? 0.268 51.677 -3.136 1.00 24.55 459 LYS A N 1
ATOM 3824 C CA . LYS A 1 459 ? 0.146 52.275 -4.496 1.00 24.55 459 LYS A CA 1
ATOM 3825 C C . LYS A 1 459 ? 0.904 51.710 -5.727 1.00 24.55 459 LYS A C 1
ATOM 3827 O O . LYS A 1 459 ? 2.121 51.740 -5.819 1.00 24.55 459 LYS A O 1
ATOM 3832 N N . SER A 1 460 ? 0.112 51.385 -6.761 1.00 23.91 460 SER A N 1
ATOM 3833 C CA . SER A 1 460 ? 0.466 51.284 -8.199 1.00 23.91 460 SER A CA 1
ATOM 3834 C C . SER A 1 460 ? 0.762 52.671 -8.831 1.00 23.91 460 SER A C 1
ATOM 3836 O O . SER A 1 460 ? 0.409 53.671 -8.194 1.00 23.91 460 SER A O 1
ATOM 3838 N N . PRO A 1 461 ? 1.334 52.796 -10.065 1.00 30.28 461 PRO A N 1
ATOM 3839 C CA . PRO A 1 461 ? 0.543 52.612 -11.307 1.00 30.28 461 PRO A CA 1
ATOM 3840 C C . PRO A 1 461 ? 1.284 52.183 -12.618 1.00 30.28 461 PRO A C 1
ATOM 3842 O O . PRO A 1 461 ? 2.441 52.498 -12.854 1.00 30.28 461 PRO A O 1
ATOM 3845 N N . MET A 1 462 ? 0.524 51.517 -13.501 1.00 22.53 462 MET A N 1
ATOM 3846 C CA . MET A 1 462 ? 0.354 51.697 -14.967 1.00 22.53 462 MET A CA 1
ATOM 3847 C C . MET A 1 462 ? 1.516 52.169 -15.888 1.00 22.53 462 MET A C 1
ATOM 3849 O O . MET A 1 462 ? 1.946 53.314 -15.800 1.00 22.53 462 MET A O 1
ATOM 3853 N N . GLN A 1 463 ? 1.804 51.403 -16.960 1.00 25.62 463 GLN A N 1
ATOM 3854 C CA . GLN A 1 463 ? 2.103 51.955 -18.301 1.00 25.62 463 GLN A CA 1
ATOM 3855 C C . GLN A 1 463 ? 1.857 50.957 -19.460 1.00 25.62 463 GLN A C 1
ATOM 3857 O O . GLN A 1 463 ? 2.244 49.795 -19.415 1.00 25.62 463 GLN A O 1
ATOM 3862 N N . ARG A 1 464 ? 1.168 51.470 -20.493 1.00 23.20 464 ARG A N 1
ATOM 3863 C CA . ARG A 1 464 ? 0.822 50.895 -21.814 1.00 23.20 464 ARG A CA 1
ATOM 3864 C C . ARG A 1 464 ? 2.038 50.862 -22.760 1.00 23.20 464 ARG A C 1
ATOM 3866 O O . ARG A 1 464 ? 2.860 51.765 -22.672 1.00 23.20 464 ARG A O 1
ATOM 3873 N N . ARG A 1 465 ? 2.141 49.925 -23.719 1.00 25.14 465 ARG A N 1
ATOM 3874 C CA . ARG A 1 465 ? 1.840 49.980 -25.195 1.00 25.14 465 ARG A CA 1
ATOM 3875 C C . ARG A 1 465 ? 3.054 49.278 -25.867 1.00 25.14 465 ARG A C 1
ATOM 3877 O O . ARG A 1 465 ? 4.141 49.405 -25.331 1.00 25.14 465 ARG A O 1
ATOM 3884 N N . ASN A 1 466 ? 3.022 48.520 -26.963 1.00 25.20 466 ASN A N 1
ATOM 3885 C CA . ASN A 1 466 ? 2.295 48.622 -28.226 1.00 25.20 466 ASN A CA 1
ATOM 3886 C C . ASN A 1 466 ? 2.279 47.262 -28.956 1.00 25.20 466 ASN A C 1
ATOM 3888 O O . ASN A 1 466 ? 3.236 46.495 -28.888 1.00 25.20 466 ASN A O 1
ATOM 3892 N N . SER A 1 467 ? 1.220 47.053 -29.731 1.00 25.16 467 SER A N 1
ATOM 3893 C CA . SER A 1 467 ? 1.118 46.117 -30.852 1.00 25.16 467 SER A CA 1
ATOM 3894 C C . SER A 1 467 ? 1.984 46.564 -32.038 1.00 25.16 467 SER A C 1
ATOM 3896 O O . SER A 1 467 ? 2.172 47.765 -32.219 1.00 25.16 467 SER A O 1
ATOM 3898 N N . ASN A 1 468 ? 2.409 45.624 -32.890 1.00 24.70 468 ASN A N 1
ATOM 3899 C CA . ASN A 1 468 ? 2.241 45.754 -34.342 1.00 24.70 468 ASN A CA 1
ATOM 3900 C C . ASN A 1 468 ? 2.351 44.398 -35.064 1.00 24.70 468 ASN A C 1
ATOM 3902 O O . ASN A 1 468 ? 3.354 43.695 -35.002 1.00 24.70 468 ASN A O 1
ATOM 3906 N N . THR A 1 469 ? 1.250 44.089 -35.737 1.00 24.27 469 THR A N 1
ATOM 3907 C CA . THR A 1 469 ? 0.991 43.112 -36.799 1.00 24.27 469 THR A CA 1
ATOM 3908 C C . THR A 1 469 ? 1.655 43.488 -38.126 1.00 24.27 469 THR A C 1
ATOM 3910 O O . THR A 1 469 ? 1.842 44.675 -38.374 1.00 24.27 469 THR A O 1
ATOM 3913 N N . VAL A 1 470 ? 1.878 42.489 -38.995 1.00 24.84 470 VAL A N 1
ATOM 3914 C CA . VAL A 1 470 ? 1.516 42.410 -40.441 1.00 24.84 470 VAL A CA 1
ATOM 3915 C C . VAL A 1 470 ? 2.205 41.148 -41.009 1.00 24.84 470 VAL A C 1
ATOM 3917 O O . VAL A 1 470 ? 3.425 41.056 -40.997 1.00 24.84 470 VAL A O 1
ATOM 3920 N N . THR A 1 471 ? 1.490 40.021 -41.130 1.00 23.59 471 THR A N 1
ATOM 3921 C CA . THR A 1 471 ? 0.876 39.470 -42.366 1.00 23.59 471 THR A CA 1
ATOM 3922 C C . THR A 1 471 ? 1.830 39.313 -43.561 1.00 23.59 471 THR A C 1
ATOM 3924 O O . THR A 1 471 ? 2.302 40.304 -44.103 1.00 23.59 471 THR A O 1
ATOM 3927 N N . ARG A 1 472 ? 1.984 38.085 -44.097 1.00 22.33 472 ARG A N 1
ATOM 3928 C CA . ARG A 1 472 ? 1.154 37.537 -45.201 1.00 22.33 472 ARG A CA 1
ATOM 3929 C C . ARG A 1 472 ? 1.864 36.379 -45.960 1.00 22.33 472 ARG A C 1
ATOM 3931 O O . ARG A 1 472 ? 2.894 36.652 -46.554 1.00 22.33 472 ARG A O 1
ATOM 3938 N N . LEU A 1 473 ? 1.211 35.194 -45.979 1.00 24.20 473 LEU A N 1
ATOM 3939 C CA . LEU A 1 473 ? 1.097 34.147 -47.045 1.00 24.20 473 LEU A CA 1
ATOM 3940 C C . LEU A 1 473 ? 2.399 33.529 -47.610 1.00 24.20 473 LEU A C 1
ATOM 3942 O O . LEU A 1 473 ? 3.419 34.190 -47.661 1.00 24.20 473 LEU A O 1
ATOM 3946 N N . GLU A 1 474 ? 2.518 32.299 -48.109 1.00 22.77 474 GLU A N 1
ATOM 3947 C CA . GLU A 1 474 ? 1.689 31.150 -48.541 1.00 22.77 474 GLU A CA 1
ATOM 3948 C C . GLU A 1 474 ? 2.772 30.089 -48.898 1.00 22.77 474 GLU A C 1
ATOM 3950 O O . GLU A 1 474 ? 3.815 30.469 -49.429 1.00 22.77 474 GLU A O 1
ATOM 3955 N N . ASN A 1 475 ? 2.750 28.819 -48.487 1.00 23.92 475 ASN A N 1
ATOM 3956 C CA . ASN A 1 475 ? 2.193 27.655 -49.201 1.00 23.92 475 ASN A CA 1
ATOM 3957 C C . ASN A 1 475 ? 2.868 26.414 -48.576 1.00 23.92 475 ASN A C 1
ATOM 3959 O O . ASN A 1 475 ? 4.065 26.441 -48.305 1.00 23.92 475 ASN A O 1
ATOM 3963 N N . GLU A 1 476 ? 2.091 25.469 -48.053 1.00 23.55 476 GLU A N 1
ATOM 3964 C CA . GLU A 1 476 ? 1.771 24.160 -48.654 1.00 23.55 476 GLU A CA 1
ATOM 3965 C C . GLU A 1 476 ? 2.871 23.086 -48.550 1.00 23.55 476 GLU A C 1
ATOM 3967 O O . GLU A 1 476 ? 3.995 23.259 -49.001 1.00 23.55 476 GLU A O 1
ATOM 3972 N N . GLN A 1 477 ? 2.423 21.941 -48.014 1.00 26.69 477 GLN A N 1
ATOM 3973 C CA . GLN A 1 477 ? 2.926 20.574 -48.213 1.00 26.69 477 GLN A CA 1
ATOM 3974 C C . GLN A 1 477 ? 4.252 20.176 -47.550 1.00 26.69 477 GLN A C 1
ATOM 3976 O O . GLN A 1 477 ? 5.339 20.343 -48.085 1.00 26.69 477 GLN A O 1
ATOM 3981 N N . ASP A 1 478 ? 4.113 19.602 -46.351 1.00 26.84 478 ASP A N 1
ATOM 3982 C CA . ASP A 1 478 ? 4.445 18.197 -46.037 1.00 26.84 478 ASP A CA 1
ATOM 3983 C C . ASP A 1 478 ? 4.805 18.082 -44.552 1.00 26.84 478 ASP A C 1
ATOM 3985 O O . ASP A 1 478 ? 5.965 18.102 -44.141 1.00 26.84 478 ASP A O 1
ATOM 3989 N N . GLN A 1 479 ? 3.772 17.962 -43.710 1.00 25.14 479 GLN A N 1
ATOM 3990 C CA . GLN A 1 479 ? 3.968 17.416 -42.373 1.00 25.14 479 GLN A CA 1
ATOM 3991 C C . GLN A 1 479 ? 4.136 15.898 -42.504 1.00 25.14 479 GLN A C 1
ATOM 3993 O O . GLN A 1 479 ? 3.236 15.241 -43.037 1.00 25.14 479 GLN A O 1
ATOM 3998 N N . PRO A 1 480 ? 5.230 15.305 -41.997 1.00 24.92 480 PRO A N 1
ATOM 3999 C CA . PRO A 1 480 ? 5.280 13.867 -41.840 1.00 24.92 480 PRO A CA 1
ATOM 4000 C C . PRO A 1 480 ? 4.197 13.498 -40.829 1.00 24.92 480 PRO A C 1
ATOM 4002 O O . PRO A 1 480 ? 4.235 13.928 -39.676 1.00 24.92 480 PRO A O 1
ATOM 4005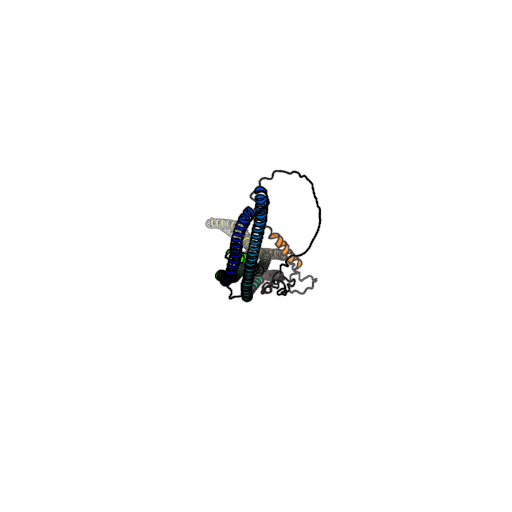 N N . GLN A 1 481 ? 3.218 12.711 -41.278 1.00 25.28 481 GLN A N 1
ATOM 4006 C CA . GLN A 1 481 ? 2.367 11.940 -40.387 1.00 25.28 481 GLN A CA 1
ATOM 4007 C C . GLN A 1 481 ? 3.291 11.172 -39.442 1.00 25.28 481 GLN A C 1
ATOM 4009 O O . GLN A 1 481 ? 3.904 10.172 -39.816 1.00 25.28 481 GLN A O 1
ATOM 4014 N N . ILE A 1 482 ? 3.412 11.663 -38.211 1.00 26.02 482 ILE A N 1
ATOM 4015 C CA . ILE A 1 482 ? 3.873 10.858 -37.095 1.00 26.02 482 ILE A CA 1
ATOM 4016 C C . ILE A 1 482 ? 2.780 9.807 -36.943 1.00 26.02 482 ILE A C 1
ATOM 4018 O O . ILE A 1 482 ? 1.736 10.063 -36.350 1.00 26.02 482 ILE A O 1
ATOM 4022 N N . GLN A 1 483 ? 2.989 8.648 -37.569 1.00 25.48 483 GLN A N 1
ATOM 4023 C CA . GLN A 1 483 ? 2.268 7.438 -37.223 1.00 25.48 483 GLN A CA 1
ATOM 4024 C C . GLN A 1 483 ? 2.506 7.215 -35.732 1.00 25.48 483 GLN A C 1
ATOM 4026 O O . GLN A 1 483 ? 3.575 6.773 -35.310 1.00 25.48 483 GLN A O 1
ATOM 4031 N N . THR A 1 484 ? 1.512 7.578 -34.932 1.00 28.38 484 THR A N 1
ATOM 4032 C CA . THR A 1 484 ? 1.317 7.094 -33.575 1.00 28.38 484 THR A CA 1
ATOM 4033 C C . THR A 1 484 ? 1.224 5.572 -33.666 1.00 28.38 484 THR A C 1
ATOM 4035 O O . THR A 1 484 ? 0.210 4.987 -34.037 1.00 28.38 484 THR A O 1
ATOM 4038 N N . PHE A 1 485 ? 2.364 4.920 -33.446 1.00 25.81 485 PHE A N 1
ATOM 4039 C CA . PHE A 1 485 ? 2.498 3.472 -33.475 1.00 25.81 485 PHE A CA 1
ATOM 4040 C C . PHE A 1 485 ? 1.666 2.857 -32.337 1.00 25.81 485 PHE A C 1
ATOM 4042 O O . PHE A 1 485 ? 2.081 2.877 -31.186 1.00 25.81 485 PHE A O 1
ATOM 4049 N N . LEU A 1 486 ? 0.523 2.270 -32.703 1.00 28.14 486 LEU A N 1
ATOM 4050 C CA . LEU A 1 486 ? -0.168 1.169 -32.015 1.00 28.14 486 LEU A CA 1
ATOM 4051 C C . LEU A 1 486 ? -0.436 1.338 -30.503 1.00 28.14 486 LEU A C 1
ATOM 4053 O O . LEU A 1 486 ? -0.076 0.464 -29.716 1.00 28.14 486 LEU A O 1
ATOM 4057 N N . THR A 1 487 ? -1.154 2.386 -30.102 1.00 34.88 487 THR A N 1
ATOM 4058 C CA . THR A 1 487 ? -1.800 2.443 -28.768 1.00 34.88 487 THR A CA 1
ATOM 4059 C C . THR A 1 487 ? -3.300 2.720 -28.792 1.00 34.88 487 THR A C 1
ATOM 4061 O O . THR A 1 487 ? -3.925 2.760 -27.737 1.00 34.88 487 THR A O 1
ATOM 4064 N N . GLU A 1 488 ? -3.930 2.797 -29.962 1.00 29.78 488 GLU A N 1
ATOM 4065 C CA . GLU A 1 488 ? -5.376 3.001 -30.056 1.00 29.78 488 GLU A CA 1
ATOM 4066 C C . GLU A 1 488 ? -6.037 1.828 -30.785 1.00 29.78 488 GLU A C 1
ATOM 4068 O O . GLU A 1 488 ? -5.637 1.454 -31.886 1.00 29.78 488 GLU A O 1
ATOM 4073 N N . ASN A 1 489 ? -7.069 1.271 -30.143 1.00 29.44 489 ASN A N 1
ATOM 4074 C CA . ASN A 1 489 ? -7.974 0.211 -30.610 1.00 29.44 489 ASN A CA 1
ATOM 4075 C C . ASN A 1 489 ? -7.530 -1.234 -30.341 1.00 29.44 489 ASN A C 1
ATOM 4077 O O . ASN A 1 489 ? -7.224 -1.975 -31.271 1.00 29.44 489 ASN A O 1
ATOM 4081 N N . SER A 1 490 ? -7.576 -1.655 -29.065 1.00 26.91 490 SER A N 1
ATOM 4082 C CA . SER A 1 490 ? -7.980 -3.029 -28.665 1.00 26.91 490 SER A CA 1
ATOM 4083 C C . SER A 1 490 ? -8.252 -3.241 -27.156 1.00 26.91 490 SER A C 1
ATOM 4085 O O . SER A 1 490 ? -8.571 -4.363 -26.780 1.00 26.91 490 SER A O 1
ATOM 4087 N N . ILE A 1 491 ? -8.164 -2.236 -26.265 1.00 30.28 491 ILE A N 1
ATOM 4088 C CA . ILE A 1 491 ? -8.413 -2.450 -24.808 1.00 30.28 491 ILE A CA 1
ATOM 4089 C C . ILE A 1 491 ? -9.417 -1.441 -24.200 1.00 30.28 491 ILE A C 1
ATOM 4091 O O . ILE A 1 491 ? -9.586 -1.362 -22.991 1.00 30.28 491 ILE A O 1
ATOM 4095 N N . LEU A 1 492 ? -10.178 -0.713 -25.022 1.00 28.73 492 LEU A N 1
ATOM 4096 C CA . LEU A 1 492 ? -11.342 0.058 -24.556 1.00 28.73 492 LEU A CA 1
ATOM 4097 C C . LEU A 1 492 ? -12.612 -0.799 -24.584 1.00 28.73 492 LEU A C 1
ATOM 4099 O O . LEU A 1 492 ? -13.534 -0.502 -25.324 1.00 28.73 492 LEU A O 1
ATOM 4103 N N . ASN A 1 493 ? -12.629 -1.888 -23.817 1.00 25.83 493 ASN A N 1
ATOM 4104 C CA . ASN A 1 493 ? -13.866 -2.587 -23.443 1.00 25.83 493 ASN A CA 1
ATOM 4105 C C . ASN A 1 493 ? -13.729 -3.253 -22.063 1.00 25.83 493 ASN A C 1
ATOM 4107 O O . ASN A 1 493 ? -14.231 -4.343 -21.810 1.00 25.83 493 ASN A O 1
ATOM 4111 N N . ILE A 1 494 ? -13.058 -2.566 -21.142 1.00 28.33 494 ILE A N 1
ATOM 4112 C CA . ILE A 1 494 ? -13.633 -2.463 -19.806 1.00 28.33 494 ILE A CA 1
ATOM 4113 C C . ILE A 1 494 ? -14.419 -1.166 -19.889 1.00 28.33 494 ILE A C 1
ATOM 4115 O O . ILE A 1 494 ? -13.853 -0.082 -19.755 1.00 28.33 494 ILE A O 1
ATOM 4119 N N . GLU A 1 495 ? -15.697 -1.279 -20.254 1.00 24.89 495 GLU A N 1
ATOM 4120 C CA . GLU A 1 495 ? -16.659 -0.218 -19.981 1.00 24.89 495 GLU A CA 1
ATOM 4121 C C . GLU A 1 495 ? -16.384 0.245 -18.554 1.00 24.89 495 GLU A C 1
ATOM 4123 O O . GLU A 1 495 ? -16.339 -0.581 -17.649 1.00 24.89 495 GLU A O 1
ATOM 4128 N N . ILE A 1 496 ? -16.101 1.531 -18.375 1.00 31.42 496 ILE A N 1
ATOM 4129 C CA . ILE A 1 496 ? -16.182 2.186 -17.079 1.00 31.42 496 ILE A CA 1
ATOM 4130 C C . ILE A 1 496 ? -17.677 2.444 -16.915 1.00 31.42 496 ILE A C 1
ATOM 4132 O O . ILE A 1 496 ? -18.180 3.392 -17.527 1.00 31.42 496 ILE A O 1
ATOM 4136 N N . PRO A 1 497 ? -18.440 1.625 -16.165 1.00 26.91 497 PRO A N 1
ATOM 4137 C CA . PRO A 1 497 ? -19.748 2.064 -15.750 1.00 26.91 497 PRO A CA 1
ATOM 4138 C C . PRO A 1 497 ? -19.482 3.071 -14.634 1.00 26.91 497 PRO A C 1
ATOM 4140 O O . PRO A 1 497 ? -18.590 2.899 -13.804 1.00 26.91 497 PRO A O 1
ATOM 4143 N N . THR A 1 498 ? -20.275 4.123 -14.592 1.00 31.31 498 THR A N 1
ATOM 4144 C CA . THR A 1 498 ? -20.241 5.236 -13.636 1.00 31.31 498 THR A CA 1
ATOM 4145 C C . THR A 1 498 ? -20.556 4.837 -12.175 1.00 31.31 498 THR A C 1
ATOM 4147 O O . THR A 1 498 ? -21.143 5.612 -11.433 1.00 31.31 498 THR A O 1
ATOM 4150 N N . ASN A 1 499 ? -20.185 3.624 -11.750 1.00 34.81 499 ASN A N 1
ATOM 4151 C CA . ASN A 1 499 ? -20.242 3.093 -10.388 1.00 34.81 499 ASN A CA 1
ATOM 4152 C C . ASN A 1 499 ? -18.815 2.718 -9.944 1.00 34.81 499 ASN A C 1
ATOM 4154 O O . ASN A 1 499 ? -18.426 1.548 -9.945 1.00 34.81 499 ASN A O 1
ATOM 4158 N N . GLU A 1 500 ? -18.030 3.738 -9.600 1.00 43.22 500 GLU A N 1
ATOM 4159 C CA . GLU A 1 500 ? -16.563 3.713 -9.457 1.00 43.22 500 GLU A CA 1
ATOM 4160 C C . GLU A 1 500 ? -15.995 2.810 -8.346 1.00 43.22 500 GLU A C 1
ATOM 4162 O O . GLU A 1 500 ? -14.788 2.595 -8.286 1.00 43.22 500 GLU A O 1
ATOM 4167 N N . THR A 1 501 ? -16.819 2.196 -7.502 1.00 41.81 501 THR A N 1
ATOM 4168 C CA . THR A 1 501 ? -16.346 1.358 -6.391 1.00 41.81 501 THR A CA 1
ATOM 4169 C C . THR A 1 501 ? -16.430 -0.154 -6.632 1.00 41.81 501 THR A C 1
ATOM 4171 O O . THR A 1 501 ? -15.734 -0.923 -5.973 1.00 41.81 501 THR A O 1
ATOM 4174 N N . LYS A 1 502 ? -17.206 -0.622 -7.619 1.00 38.41 502 LYS A N 1
ATOM 4175 C CA . LYS A 1 502 ? -17.466 -2.065 -7.832 1.00 38.41 502 LYS A CA 1
ATOM 4176 C C . LYS A 1 502 ? -16.388 -2.818 -8.629 1.00 38.41 502 LYS A C 1
ATOM 4178 O O . LYS A 1 502 ? -16.527 -4.013 -8.859 1.00 38.41 502 LYS A O 1
ATOM 4183 N N . SER A 1 503 ? -15.319 -2.146 -9.059 1.00 46.19 503 SER A N 1
ATOM 4184 C CA . SER A 1 503 ? -14.272 -2.737 -9.916 1.00 46.19 503 SER A CA 1
ATOM 4185 C C . SER A 1 503 ? -13.188 -3.508 -9.148 1.00 46.19 503 SER A C 1
ATOM 4187 O O . SER A 1 503 ? -12.303 -4.091 -9.775 1.00 46.19 503 SER A O 1
ATOM 4189 N N . ILE A 1 504 ? -13.203 -3.490 -7.815 1.00 54.94 504 ILE A N 1
ATOM 4190 C CA . ILE A 1 504 ? -12.189 -4.168 -7.004 1.00 54.94 504 ILE A CA 1
ATOM 4191 C C . ILE A 1 504 ? -12.751 -5.534 -6.571 1.00 54.94 504 ILE A C 1
ATOM 4193 O O . ILE A 1 504 ? -13.852 -5.561 -6.021 1.00 54.94 504 ILE A O 1
ATOM 4197 N N . PRO A 1 505 ? -12.025 -6.660 -6.768 1.00 49.88 505 PRO A N 1
ATOM 4198 C CA . PRO A 1 505 ? -12.528 -8.032 -6.562 1.00 49.88 505 PRO A CA 1
ATOM 4199 C C . PRO A 1 505 ? -13.045 -8.369 -5.155 1.00 49.88 505 PRO A C 1
ATOM 4201 O O . PRO A 1 505 ? -13.511 -9.478 -4.924 1.00 49.88 505 PRO A O 1
ATOM 4204 N N . PHE A 1 506 ? -12.914 -7.448 -4.205 1.00 56.12 506 PHE A N 1
ATOM 4205 C CA . PHE A 1 506 ? -13.287 -7.619 -2.809 1.00 56.12 506 PHE A CA 1
ATOM 4206 C C . PHE A 1 506 ? -14.115 -6.434 -2.281 1.00 56.12 506 PHE A C 1
ATOM 4208 O O . PHE A 1 506 ? -14.277 -6.316 -1.075 1.00 56.12 506 PHE A O 1
ATOM 4215 N N . TYR A 1 507 ? -14.686 -5.580 -3.151 1.00 54.00 507 TYR A N 1
ATOM 4216 C CA . TYR A 1 507 ? -15.548 -4.460 -2.729 1.00 54.00 507 TYR A CA 1
ATOM 4217 C C . TYR A 1 507 ? -16.744 -4.916 -1.867 1.00 54.00 507 TYR A C 1
ATOM 4219 O O . TYR A 1 507 ? -17.140 -4.248 -0.916 1.00 54.00 507 TYR A O 1
ATOM 4227 N N . GLU A 1 508 ? -17.289 -6.099 -2.156 1.00 55.28 508 GLU A N 1
ATOM 4228 C CA . GLU A 1 508 ? -18.393 -6.695 -1.392 1.00 55.28 508 GLU A CA 1
ATOM 4229 C C . GLU A 1 508 ? -18.009 -7.044 0.057 1.00 55.28 508 GLU A C 1
ATOM 4231 O O . GLU A 1 508 ? -18.871 -7.023 0.931 1.00 55.28 508 GLU A O 1
ATOM 4236 N N . ALA A 1 509 ? -16.720 -7.263 0.348 1.00 53.06 509 ALA A N 1
ATOM 4237 C CA . ALA A 1 509 ? -16.217 -7.516 1.703 1.00 53.06 509 ALA A CA 1
ATOM 4238 C C . ALA A 1 509 ? -16.243 -6.273 2.618 1.00 53.06 509 ALA A C 1
ATOM 4240 O O . ALA A 1 509 ? -15.970 -6.382 3.815 1.00 53.06 509 ALA A O 1
ATOM 4241 N N . PHE A 1 510 ? -16.546 -5.095 2.063 1.00 55.62 510 PHE A N 1
ATOM 4242 C CA . PHE A 1 510 ? -16.512 -3.805 2.759 1.00 55.62 510 PHE A CA 1
ATOM 4243 C C . PHE A 1 510 ? -17.893 -3.263 3.140 1.00 55.62 510 PHE A C 1
ATOM 4245 O O . PHE A 1 510 ? -18.009 -2.110 3.552 1.00 55.62 510 PHE A O 1
ATOM 4252 N N . GLN A 1 511 ? -18.955 -4.057 3.004 1.00 64.62 511 GLN A N 1
ATOM 4253 C CA . GLN A 1 511 ? -20.301 -3.596 3.336 1.00 64.62 511 GLN A CA 1
ATOM 4254 C C . GLN A 1 511 ? -20.576 -3.734 4.835 1.00 64.62 511 GLN A C 1
ATOM 4256 O O . GLN A 1 511 ? -20.938 -4.802 5.325 1.00 64.62 511 GLN A O 1
ATOM 4261 N N . ILE A 1 512 ? -20.440 -2.626 5.563 1.00 66.19 512 ILE A N 1
ATOM 4262 C CA . ILE A 1 512 ? -20.987 -2.503 6.915 1.00 66.19 512 ILE A CA 1
ATOM 4263 C C . ILE A 1 512 ? -22.476 -2.133 6.788 1.00 66.19 512 ILE A C 1
ATOM 4265 O O . ILE A 1 512 ? -22.802 -1.215 6.030 1.00 66.19 512 ILE A O 1
ATOM 4269 N N . PRO A 1 513 ? -23.404 -2.807 7.495 1.00 72.25 513 PRO A N 1
ATOM 4270 C CA . PRO A 1 513 ? -24.821 -2.475 7.409 1.00 72.25 513 PRO A CA 1
ATOM 4271 C C . PRO A 1 513 ? -25.074 -1.025 7.846 1.00 72.25 513 PRO A C 1
ATOM 4273 O O . PRO A 1 513 ? -24.794 -0.656 8.985 1.00 72.25 513 PRO A O 1
ATOM 4276 N N . SER A 1 514 ? -25.657 -0.208 6.966 1.00 63.75 514 SER A N 1
ATOM 4277 C CA . SER A 1 514 ? -25.884 1.229 7.203 1.00 63.75 514 SER A CA 1
ATOM 4278 C C . SER A 1 514 ? -26.789 1.529 8.405 1.00 63.75 514 SER A C 1
ATOM 4280 O O . SER A 1 514 ? -26.736 2.618 8.966 1.00 63.75 514 SER A O 1
ATOM 4282 N N . ASN A 1 515 ? -27.602 0.556 8.827 1.00 71.75 515 ASN A N 1
ATOM 4283 C CA . ASN A 1 515 ? -28.521 0.679 9.962 1.00 71.75 515 ASN A CA 1
ATOM 4284 C C . ASN A 1 515 ? -27.968 0.075 11.265 1.00 71.75 515 ASN A C 1
ATOM 4286 O O . ASN A 1 515 ? -28.681 0.058 12.269 1.00 71.75 515 ASN A O 1
ATOM 4290 N N . LEU A 1 516 ? -26.728 -0.436 11.261 1.00 76.69 516 LEU A N 1
ATOM 4291 C CA . LEU A 1 516 ? -26.142 -1.155 12.394 1.00 76.69 516 LEU A CA 1
ATOM 4292 C C . LEU A 1 516 ? -26.144 -0.290 13.661 1.00 76.69 516 LEU A C 1
ATOM 4294 O O . LEU A 1 516 ? -26.747 -0.683 14.657 1.00 76.69 516 LEU A O 1
ATOM 4298 N N . VAL A 1 517 ? -25.564 0.911 13.588 1.00 77.94 517 VAL A N 1
ATOM 4299 C CA . VAL A 1 517 ? -25.425 1.839 14.726 1.00 77.94 517 VAL A CA 1
ATOM 4300 C C . VAL A 1 517 ? -26.784 2.194 15.330 1.00 77.94 517 VAL A C 1
ATOM 4302 O O . VAL A 1 517 ? -27.004 1.967 16.516 1.00 77.94 517 VAL A O 1
ATOM 4305 N N . ASN A 1 518 ? -27.731 2.648 14.505 1.00 77.31 518 ASN A N 1
ATOM 4306 C CA . ASN A 1 518 ? -29.062 3.046 14.975 1.00 77.31 518 ASN A CA 1
ATOM 4307 C C . ASN A 1 518 ? -29.821 1.876 15.617 1.00 77.31 518 ASN A C 1
ATOM 4309 O O . ASN A 1 518 ? -30.454 2.042 16.657 1.00 77.31 518 ASN A O 1
ATOM 4313 N N . SER A 1 519 ? -29.742 0.679 15.024 1.00 80.06 519 SER A N 1
ATOM 4314 C CA . SER A 1 519 ? -30.398 -0.509 15.583 1.00 80.06 519 SER A CA 1
ATOM 4315 C C . SER A 1 519 ? -29.812 -0.918 16.939 1.00 80.06 519 SER A C 1
ATOM 4317 O O . SER A 1 519 ? -30.561 -1.266 17.849 1.00 80.06 519 SER A O 1
ATOM 4319 N N . LEU A 1 520 ? -28.488 -0.823 17.096 1.00 82.62 520 LEU A N 1
ATOM 4320 C CA . LEU A 1 520 ? -27.788 -1.127 18.343 1.00 82.62 520 LEU A CA 1
ATOM 4321 C C . LEU A 1 520 ? -28.103 -0.118 19.436 1.00 82.62 520 LEU A C 1
ATOM 4323 O O . LEU A 1 520 ? -28.415 -0.533 20.544 1.00 82.62 520 LEU A O 1
ATOM 4327 N N . MET A 1 521 ? -28.086 1.179 19.128 1.00 81.12 521 MET A N 1
ATOM 4328 C CA . MET A 1 521 ? -28.423 2.219 20.102 1.00 81.12 521 MET A CA 1
ATOM 4329 C C . MET A 1 521 ? -29.842 2.037 20.653 1.00 81.12 521 MET A C 1
ATOM 4331 O O . MET A 1 521 ? -30.029 2.040 21.865 1.00 81.12 521 MET A O 1
ATOM 4335 N N . ILE A 1 522 ? -30.830 1.783 19.785 1.00 79.69 522 ILE A N 1
ATOM 4336 C CA . ILE A 1 522 ? -32.223 1.539 20.204 1.00 79.69 522 ILE A CA 1
ATOM 4337 C C . ILE A 1 522 ? -32.331 0.290 21.089 1.00 79.69 522 ILE A C 1
ATOM 4339 O O . ILE A 1 522 ? -33.041 0.301 22.097 1.00 79.69 522 ILE A O 1
ATOM 4343 N N . ASN A 1 523 ? -31.643 -0.792 20.721 1.00 83.06 523 ASN A N 1
ATOM 4344 C CA . ASN A 1 523 ? -31.643 -2.022 21.512 1.00 83.06 523 ASN A CA 1
ATOM 4345 C C . ASN A 1 523 ? -30.959 -1.826 22.869 1.00 83.06 523 ASN A C 1
ATOM 4347 O O . ASN A 1 523 ? -31.451 -2.347 23.867 1.00 83.06 523 ASN A O 1
ATOM 4351 N N . LEU A 1 524 ? -29.881 -1.040 22.920 1.00 83.25 524 LEU A N 1
ATOM 4352 C CA . LEU A 1 524 ? -29.186 -0.702 24.156 1.00 83.25 524 LEU A CA 1
ATOM 4353 C C . LEU A 1 524 ? -30.096 0.103 25.091 1.00 83.25 524 LEU A C 1
ATOM 4355 O O . LEU A 1 524 ? -30.262 -0.289 26.240 1.00 83.25 524 LEU A O 1
ATOM 4359 N N . CYS A 1 525 ? -30.759 1.156 24.591 1.00 81.44 525 CYS A N 1
ATOM 4360 C CA . CYS A 1 525 ? -31.734 1.938 25.365 1.00 81.44 525 CYS A CA 1
ATOM 4361 C C . CYS A 1 525 ? -32.799 1.040 26.010 1.00 81.44 525 CYS A C 1
ATOM 4363 O O . CYS A 1 525 ? -33.107 1.185 27.190 1.00 81.44 525 CYS A O 1
ATOM 4365 N N . ARG A 1 526 ? -33.363 0.107 25.230 1.00 80.19 526 ARG A N 1
ATOM 4366 C CA . ARG A 1 526 ? -34.360 -0.862 25.712 1.00 80.19 526 ARG A CA 1
ATOM 4367 C C . ARG A 1 526 ? -33.796 -1.745 26.815 1.00 80.19 526 ARG A C 1
ATOM 4369 O O . ARG A 1 526 ? -34.369 -1.798 27.893 1.00 80.19 526 ARG A O 1
ATOM 4376 N N . ALA A 1 527 ? -32.649 -2.372 26.565 1.00 84.12 527 ALA A N 1
ATOM 4377 C CA . ALA A 1 527 ? -32.027 -3.293 27.509 1.00 84.12 527 ALA A CA 1
ATOM 4378 C C . ALA A 1 527 ? -31.661 -2.613 28.839 1.00 84.12 527 ALA A C 1
ATOM 4380 O O . ALA A 1 527 ? -31.816 -3.206 29.903 1.00 84.12 527 ALA A O 1
ATOM 4381 N N . PHE A 1 528 ? -31.216 -1.357 28.786 1.00 82.62 528 PHE A N 1
ATOM 4382 C CA . PHE A 1 528 ? -30.939 -0.542 29.963 1.00 82.62 528 PHE A CA 1
ATOM 4383 C C . PHE A 1 528 ? -32.199 -0.277 30.800 1.00 82.62 528 PHE A C 1
ATOM 4385 O O . PHE A 1 528 ? -32.158 -0.420 32.021 1.00 82.62 528 PHE A O 1
ATOM 4392 N N . LEU A 1 529 ? -33.313 0.103 30.162 1.00 80.50 529 LEU A N 1
ATOM 4393 C CA . LEU A 1 529 ? -34.578 0.395 30.853 1.00 80.50 529 LEU A CA 1
ATOM 4394 C C . LEU A 1 529 ? -35.214 -0.874 31.432 1.00 80.50 529 LEU A C 1
ATOM 4396 O O . LEU A 1 529 ? -35.624 -0.877 32.591 1.00 80.50 529 LEU A O 1
ATOM 4400 N N . ASP A 1 530 ? -35.209 -1.969 30.670 1.00 82.81 530 ASP A N 1
ATOM 4401 C CA . ASP A 1 530 ? -35.710 -3.266 31.133 1.00 82.81 530 ASP A CA 1
ATOM 4402 C C . ASP A 1 530 ? -34.898 -3.780 32.337 1.00 82.81 530 ASP A C 1
ATOM 4404 O O . ASP A 1 530 ? -35.456 -4.326 33.291 1.00 82.81 530 ASP A O 1
ATOM 4408 N N . TYR A 1 531 ? -33.573 -3.579 32.321 1.00 84.44 531 TYR A N 1
ATOM 4409 C CA . TYR A 1 531 ? -32.715 -3.894 33.463 1.00 84.44 531 TYR A CA 1
ATOM 4410 C C . TYR A 1 531 ? -33.025 -3.006 34.673 1.00 84.44 531 TYR A C 1
ATOM 4412 O O . TYR A 1 531 ? -33.096 -3.516 35.790 1.00 84.44 531 TYR A O 1
ATOM 4420 N N . TYR A 1 532 ? -33.229 -1.698 34.471 1.00 83.00 532 TYR A N 1
ATOM 4421 C CA . TYR A 1 532 ? -33.566 -0.772 35.555 1.00 83.00 532 TYR A CA 1
ATOM 4422 C C . TYR A 1 532 ? -34.824 -1.217 36.308 1.00 83.00 532 TYR A C 1
ATOM 4424 O O . TYR A 1 532 ? -34.810 -1.246 37.539 1.00 83.00 532 TYR A O 1
ATOM 4432 N N . ASP A 1 533 ? -35.884 -1.609 35.597 1.00 80.69 533 ASP A N 1
ATOM 4433 C CA . ASP A 1 533 ? -37.141 -2.025 36.225 1.00 80.69 533 ASP A CA 1
ATOM 4434 C C . ASP A 1 533 ? -36.951 -3.276 37.105 1.00 80.69 533 ASP A C 1
ATOM 4436 O O . ASP A 1 533 ? -37.423 -3.312 38.243 1.00 80.69 533 ASP A O 1
ATOM 4440 N N . GLN A 1 534 ? -36.166 -4.256 36.642 1.00 83.25 534 GLN A N 1
ATOM 4441 C CA . GLN A 1 534 ? -35.814 -5.443 37.436 1.00 83.25 534 GLN A CA 1
ATOM 4442 C C . GLN A 1 534 ? -34.925 -5.101 38.640 1.00 83.25 534 GLN A C 1
ATOM 4444 O O . GLN A 1 534 ? -35.126 -5.600 39.750 1.00 83.25 534 GLN A O 1
ATOM 4449 N N . TRP A 1 535 ? -33.923 -4.251 38.426 1.00 86.69 535 TRP A N 1
ATOM 4450 C CA . TRP A 1 535 ? -32.949 -3.874 39.443 1.00 86.69 535 TRP A CA 1
ATOM 4451 C C . TRP A 1 535 ? -33.567 -3.008 40.549 1.00 86.69 535 TRP A C 1
ATOM 4453 O O . TRP A 1 535 ? -33.240 -3.186 41.726 1.00 86.69 535 TRP A O 1
ATOM 4463 N N . LYS A 1 536 ? -34.504 -2.119 40.202 1.00 83.19 536 LYS A N 1
ATOM 4464 C CA . LYS A 1 536 ? -35.250 -1.285 41.150 1.00 83.19 536 LYS A CA 1
ATOM 4465 C C . LYS A 1 536 ? -36.005 -2.132 42.169 1.00 83.19 536 LYS A C 1
ATOM 4467 O O . LYS A 1 536 ? -35.883 -1.879 43.367 1.00 83.19 536 LYS A O 1
ATOM 4472 N N . GLU A 1 537 ? -36.779 -3.117 41.711 1.00 81.25 537 GLU A N 1
ATOM 4473 C CA . GLU A 1 537 ? -37.569 -3.973 42.606 1.00 81.25 537 GLU A CA 1
ATOM 4474 C C . GLU A 1 537 ? -36.681 -4.718 43.602 1.00 81.25 537 GLU A C 1
ATOM 4476 O O . GLU A 1 537 ? -36.994 -4.793 44.790 1.00 81.25 537 GLU A O 1
ATOM 4481 N N . GLU A 1 538 ? -35.553 -5.243 43.130 1.00 83.44 538 GLU A N 1
ATOM 4482 C CA . GLU A 1 538 ? -34.616 -5.984 43.968 1.00 83.44 538 GLU A CA 1
ATOM 4483 C C . GLU A 1 538 ? -33.879 -5.073 44.961 1.00 83.44 538 GLU A C 1
ATOM 4485 O O . GLU A 1 538 ? -33.675 -5.451 46.114 1.00 83.44 538 GLU A O 1
ATOM 4490 N N . THR A 1 539 ? -33.509 -3.860 44.549 1.00 80.69 539 THR A N 1
ATOM 4491 C CA . THR A 1 539 ? -32.770 -2.913 45.398 1.00 80.69 539 THR A CA 1
ATOM 4492 C C . THR A 1 539 ? -33.643 -2.356 46.518 1.00 80.69 539 THR A C 1
ATOM 4494 O O . THR A 1 539 ? -33.210 -2.332 47.669 1.00 80.69 539 THR A O 1
ATOM 4497 N N . VAL A 1 540 ? -34.894 -1.990 46.217 1.00 79.19 540 VAL A N 1
ATOM 4498 C CA . VAL A 1 540 ? -35.859 -1.540 47.235 1.00 79.19 540 VAL A CA 1
ATOM 4499 C C . VAL A 1 540 ? -36.196 -2.681 48.196 1.00 79.19 540 VAL A C 1
ATOM 4501 O O . VAL A 1 540 ? -36.111 -2.502 49.406 1.00 79.19 540 VAL A O 1
ATOM 4504 N N . ARG A 1 541 ? -36.443 -3.896 47.683 1.00 81.38 541 ARG A N 1
ATOM 4505 C CA . ARG A 1 541 ? -36.694 -5.080 48.523 1.00 81.38 541 ARG A CA 1
ATOM 4506 C C . ARG A 1 541 ? -35.537 -5.375 49.483 1.00 81.38 541 ARG A C 1
ATOM 4508 O O . ARG A 1 541 ? -35.773 -5.774 50.619 1.00 81.38 541 ARG A O 1
ATOM 4515 N N . ARG A 1 542 ? -34.286 -5.203 49.042 1.00 81.31 542 ARG A N 1
ATOM 4516 C CA . ARG A 1 542 ? -33.105 -5.378 49.906 1.00 81.31 542 ARG A CA 1
ATOM 4517 C C . ARG A 1 542 ? -32.999 -4.300 50.975 1.00 81.31 542 ARG A C 1
ATOM 4519 O O . ARG A 1 542 ? -32.618 -4.627 52.092 1.00 81.31 542 ARG A O 1
ATOM 4526 N N . ALA A 1 543 ? -33.328 -3.053 50.646 1.00 77.50 543 ALA A N 1
ATOM 4527 C CA . ALA A 1 543 ? -33.351 -1.967 51.619 1.00 77.50 543 ALA A CA 1
ATOM 4528 C C . ALA A 1 543 ? -34.435 -2.195 52.686 1.00 77.50 543 ALA A C 1
ATOM 4530 O O . ALA A 1 543 ? -34.156 -2.041 53.872 1.00 77.50 543 ALA A O 1
ATOM 4531 N N . ASP A 1 544 ? -35.618 -2.662 52.279 1.00 77.62 544 ASP A N 1
ATOM 4532 C CA . ASP A 1 544 ? -36.714 -3.014 53.190 1.00 77.62 544 ASP A CA 1
ATOM 4533 C C . ASP A 1 544 ? -36.388 -4.217 54.084 1.00 77.62 544 ASP A C 1
ATOM 4535 O O . ASP A 1 544 ? -36.882 -4.292 55.198 1.00 77.62 544 ASP A O 1
ATOM 4539 N N . ALA A 1 545 ? -35.556 -5.157 53.622 1.00 77.38 545 ALA A N 1
ATOM 4540 C CA . ALA A 1 545 ? -35.140 -6.318 54.414 1.00 77.38 545 ALA A CA 1
ATOM 4541 C C . ALA A 1 545 ? -34.077 -6.000 55.486 1.00 77.38 545 ALA A C 1
ATOM 4543 O O . ALA A 1 545 ? -33.776 -6.859 56.316 1.00 77.38 545 ALA A O 1
ATOM 4544 N N . ILE A 1 546 ? -33.452 -4.819 55.418 1.00 68.94 546 ILE A N 1
ATOM 4545 C CA . ILE A 1 546 ? -32.472 -4.334 56.405 1.00 68.94 546 ILE A CA 1
ATOM 4546 C C . ILE A 1 546 ? -33.173 -3.640 57.585 1.00 68.94 546 ILE A C 1
ATOM 4548 O O . ILE A 1 546 ? -32.613 -3.606 58.683 1.00 68.94 546 ILE A O 1
ATOM 4552 N N . ILE A 1 547 ? -34.372 -3.101 57.344 1.00 60.12 547 ILE A N 1
ATOM 4553 C CA . ILE A 1 547 ? -35.293 -2.556 58.350 1.00 60.12 547 ILE A CA 1
ATOM 4554 C C . ILE A 1 547 ? -35.987 -3.719 59.065 1.00 60.12 547 ILE A C 1
ATOM 4556 O O . ILE A 1 547 ? -36.119 -3.638 60.308 1.00 60.12 547 ILE A O 1
#

Sequence (547 aa):
ITSLTIKSFEYAFNQLDQYLSPRLSQIQEYCQSIEDLELERIHKIRDLFKYYSEHLYRTHHLSDKDTAYELEKQANELNTQILDNRRVYAELEAKLLAGETVRIHRYQAELINYQTKWRDATWIIHKQTWISKLSQCRAKLEPTILSTCQSIGTDITTKTNLFIEHIYKLNSFIPPISTRENAQKWYNQGHDIVNKIVNKRQELVQQINEIVNNEINLLKKESELIREKVIHNQVYNEEQLRIAYGRDIEPLFAERKQFLQESIIDRIQIVYEQLTNAMYEILDRLLAFIKPAGEQWDDHQNRLEHVAVQLLSIMQECRRPHDLQNEKKLTKLDSTLDEMRSASNETALARLLTSSYDQLDSLKASYAQFYDAEHLIVNKYSDMIAEEVNRYKTEMLDYFHARQVDENKPDDHHSSSSVYQYYTTSLTQTTYELEGYVTNESDITQQISTNNESKQSTKSPMQRRNSNTVTRLENEQDQPQIQTFLTENSILNIEIPTNETKSIPFYEAFQIPSNLVNSLMINLCRAFLDYYDQWKEETVRRADAII

pLDDT: mean 74.96, std 21.25, range [22.33, 94.38]